Protein AF-A0A2N9HM19-F1 (afdb_monomer)

Secondary structure (DSSP, 8-state):
----HHHHHHHHHHH-TT-HHHHHHHHHHHHHHHHHHHH-GGGHHHHHHHTS-SEEEEEEEEEE-TTS-EEEEEEEEEEEE-SSSSEEEEEEE-TT--HHHHHHHHHHHHHHHHTSSS--EEEEEEES---TT--HHHHHHHHHHHHHHHGGG-BTTTEEEE-BTTB-HHHHHHHHHHHHHHH-S--TTS---SSSS---SSTTTHHHHHHHHHHHHHHHHTT--STT-EEEE---SHHHHHHHHHHHHTT-EE-EEEE-----BTTB----PPP-EEEE---TTHHHHHHHHHHHHHHHHHHHHTTPPP------------------S------------------SSTT---S----S--SSHHHHH-TT----TT--GGGS--SEEE--S-TT-B-HHHHHHHHHTT--EEE--SSS-B-HHHHHHHHHTT-EEE-HHHHTTHHHHHTT--

Mean predicted aligned error: 14.37 Å

Radius of gyration: 24.25 Å; Cα contacts (8 Å, |Δi|>4): 769; chains: 1; bounding box: 52×68×69 Å

Sequence (454 aa):
MSKTAGSIVEAALKRDPHEVEFIQSVQEVVHALERVIAKNSHYVNIMERLLEPERMIIFRVPWVDDRGETHVNRGFRVQFNQAVGPCRGGIRFHPLMNLSIAKFLGFEQTLKNALSPYKLGGAAGGSDFDPKGKSDNEIMRFCQSFMNEIYRYLGPDKDLPSEEMGVGTREMGYLFGQYRRLAGHFQGSFTGPRIFWSGSSLRTEATGYGLVFFAQLMLTDMNKDLKGLRCVISGSGKIAMHVLEKLIAYGALPITVSVRFSILVNGSPSGFFNSSRGLCQGNPLSPLLFVIVMEAVSRLMDRAIEGQNLVGFTWAMPQKVIELLACAGGGIIADIEIEIFGMLPLYACCGLFGENTIDGYLKEDYSKTYARSKYYDEAKPWNERCDVAFPCACQNEIDQADAINLVNSGCRVLIEGSNMPCTPEAVDVLRKANILIAPAMAAGAGGAFDDMEE

Nearest PDB structures (foldseek):
  5xvv-assembly1_C  TM=8.384E-01  e=6.158E-37  Aspergillus niger
  4bht-assembly1_D  TM=8.745E-01  e=6.776E-34  Escherichia coli
  6yeh-assembly1_A  TM=8.526E-01  e=4.042E-25  Arabidopsis thaliana
  8s3b-assembly1_D  TM=8.264E-01  e=2.553E-25  Arabidopsis thaliana
  8own-assembly1_A  TM=7.696E-01  e=1.708E-25  Arabidopsis thaliana

pLDDT: mean 70.99, std 26.2, range [20.52, 98.81]

InterPro domains:
  IPR006095 Glutamate/phenylalanine/leucine/valine/L-tryptophan dehydrogenase [PR00082] (110-124)
  IPR006095 Glutamate/phenylalanine/leucine/valine/L-tryptophan dehydrogenase [PR00082] (189-211)
  IPR006095 Glutamate/phenylalanine/leucine/valine/L-tryptophan dehydrogenase [PR00082] (231-251)
  IPR006096 Glutamate/phenylalanine/leucine/valine/L-tryptophan dehydrogenase, C-terminal [PF00208] (199-265)
  IPR006096 Glutamate/phenylalanine/leucine/valine/L-tryptophan dehydrogenase, C-terminal [PF00208] (367-447)
  IPR006096 Glutamate/phenylalanine/leucine/valine/L-tryptophan dehydrogenase, C-terminal [SM00839] (200-454)
  IPR006097 Glutamate/phenylalanine/leucine/valine/L-tryptophan dehydrogenase, dimerisation domain [PF02812] (53-180)
  IPR014362 Glutamate dehydrogenase [PIRSF000185] (21-447)
  IPR036291 NAD(P)-binding domain superfamily [SSF51735] (203-449)
  IPR046346 Aminoacid dehydrogenase-like, N-terminal domain superfamily [SSF53223] (8-192)
  IPR050724 Glutamate/Leucine/Phenylalanine/Valine dehydrogenases [PTHR43571] (1-266)

Solvent-accessible surface area (backbone atoms only — not comparable to full-atom values): 25554 Å² total; per-residue (Å²): 130,86,82,47,58,66,55,51,48,53,52,48,44,70,73,46,75,82,25,63,59,26,51,48,54,49,45,54,52,42,60,74,40,32,74,57,36,72,75,37,59,72,45,52,72,46,48,64,52,61,75,49,53,77,39,80,45,76,48,81,28,62,34,57,46,96,86,70,51,80,46,77,38,50,36,42,42,24,42,21,40,54,91,61,25,31,18,33,34,28,33,29,30,32,67,82,49,47,69,30,54,24,49,27,47,4,50,51,31,28,55,26,28,65,73,43,97,56,65,30,9,1,12,14,26,29,22,36,42,59,64,76,96,52,54,73,65,37,50,40,45,40,31,36,37,49,31,74,64,52,51,83,68,46,41,79,87,45,27,32,54,34,61,35,66,70,21,52,52,68,49,36,50,35,30,49,54,40,34,37,68,74,68,73,51,92,70,84,65,62,56,56,67,84,76,93,80,71,81,74,89,49,56,78,40,27,29,14,41,28,36,51,53,46,50,42,53,58,31,44,78,68,78,43,69,53,55,70,37,32,29,36,33,30,18,65,51,66,48,27,50,26,32,51,54,46,38,51,76,55,46,25,39,57,40,36,30,22,52,75,57,69,68,78,54,92,92,39,80,59,75,85,62,86,52,53,32,41,49,38,54,90,60,95,60,55,66,61,50,48,52,53,51,52,50,56,50,48,56,51,49,51,41,46,72,73,71,44,84,90,76,87,89,88,84,86,87,84,92,86,86,86,88,88,85,86,85,86,84,85,78,93,85,87,86,87,87,85,89,87,81,84,87,87,83,93,86,85,73,98,79,78,83,74,98,85,77,84,73,81,82,75,89,56,54,65,47,67,75,36,83,85,37,64,77,51,82,78,35,73,67,42,66,52,70,19,40,32,38,31,49,31,63,43,57,56,69,31,40,52,67,44,29,52,32,29,55,74,24,53,40,44,39,37,40,28,57,19,68,62,26,52,30,74,61,12,51,52,48,32,52,76,71,66,35,48,72,42,52,27,51,66,25,34,34,33,38,69,53,46,75,56,83,120

Foldseek 3Di:
DQQALVVLLVVLCVVCVPLVLLSQLSNVVSVVCRVVCVVPVVCSVVSNVLLAFPDKDKDKQWFAAPVRDIDIKIKIKTNRDAPQFAEEEAAAEALVDDPSVQSNQQSLQQLLVVPDPDRYGGMYMYINHDCPLGDLVRLLRRLLSNLVPCLVQDDDRYYEYDHDHPCALSSLVSNVVNSCVVVVDDDLRHFHDADPRDDLPCLLLQLLLLLVVVVQVVQVVVVHGQAAFEEEEEEDDSNRVSVLVNSVVSNHHYFKYYDFAAADDPSDGPDDDGGAWIWTDDDSCPVVVVVVVVVVVVVQVVCVVVVHDDDDDDDDDDDDDDDDDDDDDDDDDDDDDDDDDDDDDDDPPPRDDDPPDPHDDPDPVVCVVDVPIDIDPNDDRLQAQGQEYEYAHEAQQQELVSLVSNLVSNYAEYRYSYAHNHRPNSVVSCVVSNRHYHHCSNSSSRSVRSSPPD

Structure (mmCIF, N/CA/C/O backbone):
data_AF-A0A2N9HM19-F1
#
_entry.id   AF-A0A2N9HM19-F1
#
loop_
_atom_site.group_PDB
_atom_site.id
_atom_site.type_symbol
_atom_site.label_atom_id
_atom_site.label_alt_id
_atom_site.label_comp_id
_atom_site.label_asym_id
_atom_site.label_entity_id
_atom_site.label_seq_id
_atom_site.pdbx_PDB_ins_code
_atom_site.Cartn_x
_atom_site.Cartn_y
_atom_site.Cartn_z
_atom_site.occupancy
_atom_site.B_iso_or_equiv
_atom_site.auth_seq_id
_atom_site.auth_comp_id
_atom_site.auth_asym_id
_atom_site.auth_atom_id
_atom_site.pdbx_PDB_model_num
ATOM 1 N N . MET A 1 1 ? 7.301 -19.352 30.984 1.00 43.94 1 MET A N 1
ATOM 2 C CA . MET A 1 1 ? 6.861 -17.957 31.213 1.00 43.94 1 MET A CA 1
ATOM 3 C C . MET A 1 1 ? 5.387 -17.869 30.854 1.00 43.94 1 MET A C 1
ATOM 5 O O . MET A 1 1 ? 4.961 -18.656 30.014 1.00 43.94 1 MET A O 1
ATOM 9 N N . SER A 1 2 ? 4.614 -16.981 31.485 1.00 50.91 2 SER A N 1
ATOM 10 C CA . SER A 1 2 ? 3.241 -16.719 31.032 1.00 50.91 2 SER A CA 1
ATOM 11 C C . SER A 1 2 ? 3.302 -16.083 29.645 1.00 50.91 2 SER A C 1
ATOM 13 O O . SER A 1 2 ? 4.027 -15.107 29.464 1.00 50.91 2 SER A O 1
ATOM 15 N N . LYS A 1 3 ? 2.593 -16.655 28.672 1.00 63.66 3 LYS A N 1
ATOM 16 C CA . LYS A 1 3 ? 2.520 -16.120 27.313 1.00 63.66 3 LYS A CA 1
ATOM 17 C C . LYS A 1 3 ? 1.523 -14.960 27.293 1.00 63.66 3 LYS A C 1
ATOM 19 O O . LYS A 1 3 ? 0.324 -15.173 27.446 1.00 63.66 3 LYS A O 1
ATOM 24 N N . THR A 1 4 ? 2.035 -13.743 27.155 1.00 77.62 4 THR A N 1
ATOM 25 C CA . THR A 1 4 ? 1.281 -12.478 27.145 1.00 77.62 4 THR A CA 1
ATOM 26 C C . THR A 1 4 ? 1.395 -11.790 25.785 1.00 77.62 4 THR A C 1
ATOM 28 O O . THR A 1 4 ? 2.237 -12.166 24.968 1.00 77.62 4 THR A O 1
ATOM 31 N N . ALA A 1 5 ? 0.595 -10.746 25.548 1.00 76.62 5 ALA A N 1
ATOM 32 C CA . ALA A 1 5 ? 0.727 -9.909 24.353 1.00 76.62 5 ALA A CA 1
ATOM 33 C C . ALA A 1 5 ? 2.162 -9.356 24.202 1.00 76.62 5 ALA A C 1
ATOM 35 O O . ALA A 1 5 ? 2.779 -9.531 23.156 1.00 76.62 5 ALA A O 1
ATOM 36 N N . GLY A 1 6 ? 2.751 -8.822 25.281 1.00 82.56 6 GLY A N 1
ATOM 37 C CA . GLY A 1 6 ? 4.144 -8.349 25.286 1.00 82.56 6 GLY A CA 1
ATOM 38 C C . GLY A 1 6 ? 5.167 -9.412 24.859 1.00 82.56 6 GLY A C 1
ATOM 39 O O . GLY A 1 6 ? 6.059 -9.116 24.070 1.00 82.56 6 GLY A O 1
ATOM 40 N N . SER A 1 7 ? 4.985 -10.677 25.268 1.00 86.81 7 SER A N 1
ATOM 41 C CA . SER A 1 7 ? 5.902 -11.763 24.879 1.00 86.81 7 SER A CA 1
ATOM 42 C C . SER A 1 7 ? 5.913 -12.070 23.372 1.00 86.81 7 SER A C 1
ATOM 44 O O . SER A 1 7 ? 6.903 -12.599 22.872 1.00 86.81 7 SER A O 1
ATOM 46 N N . ILE A 1 8 ? 4.857 -11.700 22.632 1.00 88.19 8 ILE A N 1
ATOM 47 C CA . ILE A 1 8 ? 4.807 -11.815 21.163 1.00 88.19 8 ILE A CA 1
ATOM 48 C C . ILE A 1 8 ? 5.750 -10.787 20.528 1.00 88.19 8 ILE A C 1
ATOM 50 O O . ILE A 1 8 ? 6.563 -11.134 19.673 1.00 88.19 8 ILE A O 1
ATOM 54 N N . VAL A 1 9 ? 5.670 -9.532 20.981 1.00 90.06 9 VAL A N 1
ATOM 55 C CA . VAL A 1 9 ? 6.529 -8.435 20.510 1.00 90.06 9 VAL A CA 1
ATOM 56 C C . VAL A 1 9 ? 7.991 -8.712 20.853 1.00 90.06 9 VAL A C 1
ATOM 58 O O . VAL A 1 9 ? 8.855 -8.566 19.994 1.00 90.06 9 VAL A O 1
ATOM 61 N N . GLU A 1 10 ? 8.277 -9.162 22.078 1.00 90.38 10 GLU A N 1
ATOM 62 C CA . GLU A 1 10 ? 9.632 -9.551 22.491 1.00 90.38 10 GLU A CA 1
ATOM 63 C C . GLU A 1 10 ? 10.195 -10.691 21.631 1.00 90.38 10 GLU A C 1
ATOM 65 O O . GLU A 1 10 ? 11.372 -10.666 21.271 1.00 90.38 10 GLU A O 1
ATOM 70 N N . ALA A 1 11 ? 9.371 -11.684 21.273 1.00 89.50 11 ALA A N 1
ATOM 71 C CA . ALA A 1 11 ? 9.787 -12.786 20.410 1.00 89.50 11 ALA A CA 1
ATOM 72 C C . ALA A 1 11 ? 10.104 -12.317 18.980 1.00 89.50 11 ALA A C 1
ATOM 74 O O . ALA A 1 11 ? 11.133 -12.721 18.435 1.00 89.50 11 ALA A O 1
ATOM 75 N N . ALA A 1 12 ? 9.270 -11.441 18.408 1.00 91.62 12 ALA A N 1
ATOM 76 C CA . ALA A 1 12 ? 9.502 -10.843 17.095 1.00 91.62 12 ALA A CA 1
ATOM 77 C C . ALA A 1 12 ? 10.776 -9.978 17.094 1.00 91.62 12 ALA A C 1
ATOM 79 O O . ALA A 1 12 ? 11.689 -10.231 16.313 1.00 91.62 12 ALA A O 1
ATOM 80 N N . LEU A 1 13 ? 10.904 -9.040 18.041 1.00 93.19 13 LEU A N 1
ATOM 81 C CA . LEU A 1 13 ? 12.070 -8.157 18.169 1.00 93.19 13 LEU A CA 1
ATOM 82 C C . LEU A 1 13 ? 13.373 -8.939 18.406 1.00 93.19 13 LEU A C 1
ATOM 84 O O . LEU A 1 13 ? 14.430 -8.550 17.921 1.00 93.19 13 LEU A O 1
ATOM 88 N N . LYS A 1 14 ? 13.318 -10.059 19.136 1.00 93.62 14 LYS A N 1
ATOM 89 C CA . LYS A 1 14 ? 14.482 -10.929 19.352 1.00 93.62 14 LYS A CA 1
ATOM 90 C C . LYS A 1 14 ? 14.910 -11.681 18.085 1.00 93.62 14 LYS A C 1
ATOM 92 O O . LYS A 1 14 ? 16.090 -12.015 17.970 1.00 93.62 14 LYS A O 1
ATOM 97 N N . ARG A 1 15 ? 13.976 -12.001 17.183 1.00 93.38 15 ARG A N 1
ATOM 98 C CA . ARG A 1 15 ? 14.265 -12.676 15.908 1.00 93.38 15 ARG A CA 1
ATOM 99 C C . ARG A 1 15 ? 14.756 -11.684 14.854 1.00 93.38 15 ARG A C 1
ATOM 101 O O . ARG A 1 15 ? 15.799 -11.929 14.258 1.00 93.38 15 ARG A O 1
ATOM 108 N N . ASP A 1 16 ? 14.053 -10.564 14.708 1.00 94.00 16 ASP A N 1
ATOM 109 C CA . ASP A 1 16 ? 14.247 -9.576 13.645 1.00 94.00 16 ASP A CA 1
ATOM 110 C C . ASP A 1 16 ? 14.573 -8.166 14.206 1.00 94.00 16 ASP A C 1
ATOM 112 O O . ASP A 1 16 ? 13.853 -7.200 13.943 1.00 94.00 16 ASP A O 1
ATOM 116 N N . PRO A 1 17 ? 15.664 -7.989 14.982 1.00 94.00 17 PRO A N 1
ATOM 117 C CA . PRO A 1 17 ? 15.938 -6.759 15.747 1.00 94.00 17 PRO A CA 1
ATOM 118 C C . PRO A 1 17 ? 16.222 -5.506 14.903 1.00 94.00 17 PRO A C 1
ATOM 120 O O . PRO A 1 17 ? 16.364 -4.414 15.452 1.00 94.00 17 PRO A O 1
ATOM 123 N N . HIS A 1 18 ? 16.360 -5.654 13.586 1.00 94.06 18 HIS A N 1
ATOM 124 C CA . HIS A 1 18 ? 16.679 -4.572 12.652 1.00 94.06 18 HIS A CA 1
ATOM 125 C C . HIS A 1 18 ? 15.514 -4.218 11.718 1.00 94.06 18 HIS A C 1
ATOM 127 O O . HIS A 1 18 ? 15.646 -3.305 10.906 1.00 94.06 18 HIS A O 1
ATOM 133 N N . GLU A 1 19 ? 14.382 -4.916 11.821 1.00 95.38 19 GLU A N 1
ATOM 134 C CA . GLU A 1 19 ? 13.233 -4.728 10.935 1.00 95.38 19 GLU A CA 1
ATOM 135 C C . GLU A 1 19 ? 12.207 -3.775 11.552 1.00 95.38 19 GLU A C 1
ATOM 137 O O . GLU A 1 19 ? 11.121 -4.168 11.975 1.00 95.38 19 GLU A O 1
ATOM 142 N N . VAL A 1 20 ? 12.590 -2.501 11.657 1.00 93.06 20 VAL A N 1
ATOM 143 C CA . VAL A 1 20 ? 11.858 -1.497 12.444 1.00 93.06 20 VAL A CA 1
ATOM 144 C C . VAL A 1 20 ? 10.410 -1.300 11.985 1.00 93.06 20 VAL A C 1
ATOM 146 O O . VAL A 1 20 ? 9.518 -1.252 12.827 1.00 93.06 20 VAL A O 1
ATOM 149 N N . GLU A 1 21 ? 10.152 -1.258 10.676 1.00 90.19 21 GLU A N 1
ATOM 150 C CA . GLU A 1 21 ? 8.806 -1.107 10.108 1.00 90.19 21 GLU A CA 1
ATOM 151 C C . GLU A 1 21 ? 7.934 -2.346 10.366 1.00 90.19 21 GLU A C 1
ATOM 153 O O . GLU A 1 21 ? 6.760 -2.222 10.717 1.00 90.19 21 GLU A O 1
ATOM 158 N N . PHE A 1 22 ? 8.507 -3.549 10.244 1.00 95.12 22 PHE A N 1
ATOM 159 C CA . PHE A 1 22 ? 7.791 -4.786 10.556 1.00 95.12 22 PHE A CA 1
ATOM 160 C C . PHE A 1 22 ? 7.457 -4.870 12.051 1.00 95.12 22 PHE A C 1
ATOM 162 O O . PHE A 1 22 ? 6.303 -5.101 12.409 1.00 95.12 22 PHE A O 1
ATOM 169 N N . ILE A 1 23 ? 8.431 -4.615 12.930 1.00 94.38 23 ILE A N 1
ATOM 170 C CA . ILE A 1 23 ? 8.223 -4.648 14.382 1.00 94.38 23 ILE A CA 1
ATOM 171 C C . ILE A 1 23 ? 7.218 -3.578 14.841 1.00 94.38 23 ILE A C 1
ATOM 173 O O . ILE A 1 23 ? 6.413 -3.879 15.725 1.00 94.38 23 ILE A O 1
ATOM 177 N N . GLN A 1 24 ? 7.196 -2.383 14.233 1.00 89.94 24 GLN A N 1
ATOM 178 C CA . GLN A 1 24 ? 6.173 -1.362 14.504 1.00 89.94 24 GLN A CA 1
ATOM 179 C C . GLN A 1 24 ? 4.762 -1.909 14.222 1.00 89.94 24 GLN A C 1
ATOM 181 O O . GLN A 1 24 ? 3.919 -1.933 15.119 1.00 89.94 24 GLN A O 1
ATOM 186 N N . SER A 1 25 ? 4.515 -2.433 13.018 1.00 90.81 25 SER A N 1
ATOM 187 C CA . SER A 1 25 ? 3.197 -2.974 12.648 1.00 90.81 25 SER A CA 1
ATOM 188 C C . SER A 1 25 ? 2.790 -4.172 13.529 1.00 90.81 25 SER A C 1
ATOM 190 O O . SER A 1 25 ? 1.641 -4.281 13.965 1.00 90.81 25 SER A O 1
ATOM 192 N N . VAL A 1 26 ? 3.746 -5.029 13.916 1.00 92.81 26 VAL A N 1
ATOM 193 C CA . VAL A 1 26 ? 3.514 -6.097 14.906 1.00 92.81 26 VAL A CA 1
ATOM 194 C C . VAL A 1 26 ? 3.091 -5.539 16.267 1.00 92.81 26 VAL A C 1
ATOM 196 O O . VAL A 1 26 ? 2.150 -6.063 16.866 1.00 92.81 26 VAL A O 1
ATOM 199 N N . GLN A 1 27 ? 3.747 -4.489 16.767 1.00 90.31 27 GLN A N 1
ATOM 200 C CA . GLN A 1 27 ? 3.388 -3.844 18.034 1.00 90.31 27 GLN A CA 1
ATOM 201 C C . GLN A 1 27 ? 1.971 -3.268 17.994 1.00 90.31 27 GLN A C 1
ATOM 203 O O . GLN A 1 27 ? 1.186 -3.517 18.912 1.00 90.31 27 GLN A O 1
ATOM 208 N N . GLU A 1 28 ? 1.622 -2.557 16.922 1.00 86.62 28 GLU A N 1
ATOM 209 C CA . GLU A 1 28 ? 0.304 -1.944 16.742 1.00 86.62 28 GLU A CA 1
ATOM 210 C C . GLU A 1 28 ? -0.816 -2.996 16.715 1.00 86.62 28 GLU A C 1
ATOM 212 O O . GLU A 1 28 ? -1.798 -2.878 17.458 1.00 86.62 28 GLU A O 1
ATOM 217 N N . VAL A 1 29 ? -0.643 -4.076 15.944 1.00 89.25 29 VAL A N 1
ATOM 218 C CA . VAL A 1 29 ? -1.618 -5.176 15.860 1.00 89.25 29 VAL A CA 1
ATOM 219 C C . VAL A 1 29 ? -1.722 -5.947 17.178 1.00 89.25 29 VAL A C 1
ATOM 221 O O . VAL A 1 29 ? -2.829 -6.235 17.640 1.00 89.25 29 VAL A O 1
ATOM 224 N N . VAL A 1 30 ? -0.599 -6.273 17.826 1.00 89.12 30 VAL A N 1
ATOM 225 C CA . VAL A 1 30 ? -0.609 -7.007 19.103 1.00 89.12 30 VAL A CA 1
ATOM 226 C C . VAL A 1 30 ? -1.249 -6.178 20.218 1.00 89.12 30 VAL A C 1
ATOM 228 O O . VAL A 1 30 ? -2.006 -6.732 21.017 1.00 89.12 30 VAL A O 1
ATOM 231 N N . HIS A 1 31 ? -1.019 -4.863 20.252 1.00 86.31 31 HIS A N 1
ATOM 232 C CA . HIS A 1 31 ? -1.677 -3.968 21.203 1.00 86.31 31 HIS A CA 1
ATOM 233 C C . HIS A 1 31 ? -3.185 -3.843 20.925 1.00 86.31 31 HIS A C 1
ATOM 235 O O . HIS A 1 31 ? -3.993 -3.959 21.848 1.00 86.31 31 HIS A O 1
ATOM 241 N N . ALA A 1 32 ? -3.599 -3.713 19.658 1.00 85.06 32 ALA A N 1
ATOM 242 C CA . ALA A 1 32 ? -5.018 -3.706 19.288 1.00 85.06 32 ALA A CA 1
ATOM 243 C C . ALA A 1 32 ? -5.741 -5.012 19.684 1.00 85.06 32 ALA A C 1
ATOM 245 O O . ALA A 1 32 ? -6.886 -4.985 20.145 1.00 85.06 32 ALA A O 1
ATOM 246 N N . LEU A 1 33 ? -5.062 -6.158 19.560 1.00 86.75 33 LEU A N 1
ATOM 247 C CA . LEU A 1 33 ? -5.592 -7.480 19.905 1.00 86.75 33 LEU A CA 1
ATOM 248 C C . LEU A 1 33 ? -5.392 -7.879 21.378 1.00 86.75 33 LEU A C 1
ATOM 250 O O . LEU A 1 33 ? -5.893 -8.929 21.789 1.00 86.75 33 LEU A O 1
ATOM 254 N N . GLU A 1 34 ? -4.729 -7.061 22.201 1.00 87.50 34 GLU A N 1
ATOM 255 C CA . GLU A 1 34 ? -4.329 -7.404 23.574 1.00 87.50 34 GLU A CA 1
ATOM 256 C C . GLU A 1 34 ? -5.502 -7.924 24.421 1.00 87.50 34 GLU A C 1
ATOM 258 O O . GLU A 1 34 ? -5.402 -8.972 25.061 1.00 87.50 34 GLU A O 1
ATOM 263 N N . ARG A 1 35 ? -6.663 -7.255 24.361 1.00 87.12 35 ARG A N 1
ATOM 264 C CA . ARG A 1 35 ? -7.879 -7.664 25.094 1.00 87.12 35 ARG A CA 1
ATOM 265 C C . ARG A 1 35 ? -8.447 -9.010 24.631 1.00 87.12 35 ARG A C 1
ATOM 267 O O . ARG A 1 35 ? -9.081 -9.706 25.425 1.00 87.12 35 ARG A O 1
ATOM 274 N N . VAL A 1 36 ? -8.261 -9.367 23.359 1.00 88.50 36 VAL A N 1
ATOM 275 C CA . VAL A 1 36 ? -8.724 -10.638 22.777 1.00 88.50 36 VAL A CA 1
ATOM 276 C C . VAL A 1 36 ? -7.769 -11.763 23.169 1.00 88.50 36 VAL A C 1
ATOM 278 O O . VAL A 1 36 ? -8.222 -12.813 23.627 1.00 88.50 36 VAL A O 1
ATOM 281 N N . ILE A 1 37 ? -6.461 -11.506 23.069 1.00 87.69 37 ILE A N 1
ATOM 282 C CA . ILE A 1 37 ? -5.376 -12.416 23.457 1.00 87.69 37 ILE A CA 1
ATOM 283 C C . ILE A 1 37 ? -5.435 -12.718 24.963 1.00 87.69 37 ILE A C 1
ATOM 285 O O . ILE A 1 37 ? -5.371 -13.880 25.357 1.00 87.69 37 ILE A O 1
ATOM 289 N N . ALA A 1 38 ? -5.646 -11.705 25.808 1.00 87.00 38 ALA A N 1
ATOM 290 C CA . ALA A 1 38 ? -5.766 -11.867 27.259 1.00 87.00 38 ALA A CA 1
ATOM 291 C C . ALA A 1 38 ? -6.959 -12.750 27.674 1.00 87.00 38 ALA A C 1
ATOM 293 O O . ALA A 1 38 ? -6.866 -13.492 28.649 1.00 87.00 38 ALA A O 1
ATOM 294 N N . LYS A 1 39 ? -8.069 -12.709 26.922 1.00 89.06 39 LYS A N 1
ATOM 295 C CA . LYS A 1 39 ? -9.225 -13.602 27.128 1.00 89.06 39 LYS A CA 1
ATOM 296 C C . LYS A 1 39 ? -9.017 -15.008 26.555 1.00 89.06 39 LYS A C 1
ATOM 298 O O . LYS A 1 39 ? -9.666 -15.943 27.010 1.00 89.06 39 LYS A O 1
ATOM 303 N N . ASN A 1 40 ? -8.142 -15.162 25.562 1.00 87.81 40 ASN A N 1
ATOM 304 C CA . ASN A 1 40 ? -7.972 -16.382 24.774 1.00 87.81 40 ASN A CA 1
ATOM 305 C C . ASN A 1 40 ? -6.480 -16.683 24.570 1.00 87.81 40 ASN A C 1
ATOM 307 O O . ASN A 1 40 ? -5.928 -16.495 23.485 1.00 87.81 40 ASN A O 1
ATOM 311 N N . SER A 1 41 ? -5.823 -17.190 25.614 1.00 84.12 41 SER A N 1
ATOM 312 C CA . SER A 1 41 ? -4.367 -17.415 25.642 1.00 84.12 41 SER A CA 1
ATOM 313 C C . SER A 1 41 ? -3.830 -18.319 24.520 1.00 84.12 41 SER A C 1
ATOM 315 O O . SER A 1 41 ? -2.662 -18.210 24.145 1.00 84.12 41 SER A O 1
ATOM 317 N N . HIS A 1 42 ? -4.671 -19.174 23.929 1.00 86.50 42 HIS A N 1
ATOM 318 C CA . HIS A 1 42 ? -4.299 -20.004 22.781 1.00 86.50 42 HIS A CA 1
ATOM 319 C C . HIS A 1 42 ? -3.945 -19.182 21.525 1.00 86.50 42 HIS A C 1
ATOM 321 O O . HIS A 1 42 ? -3.143 -19.652 20.714 1.00 86.50 42 HIS A O 1
ATOM 327 N N . TYR A 1 43 ? -4.459 -17.949 21.385 1.00 88.62 43 TYR A N 1
ATOM 328 C CA . TYR A 1 43 ? -4.091 -17.064 20.276 1.00 88.62 43 TYR A CA 1
ATOM 329 C C . TYR A 1 43 ? -2.628 -16.626 20.317 1.00 88.62 43 TYR A C 1
ATOM 331 O O . TYR A 1 43 ? -2.090 -16.333 19.256 1.00 88.62 43 TYR A O 1
ATOM 339 N N . VAL A 1 44 ? -1.936 -16.654 21.466 1.00 86.75 44 VAL A N 1
ATOM 340 C CA . VAL A 1 44 ? -0.499 -16.317 21.495 1.00 86.75 44 VAL A CA 1
ATOM 341 C C . VAL A 1 44 ? 0.301 -17.277 20.608 1.00 86.75 44 VAL A C 1
ATOM 343 O O . VAL A 1 44 ? 1.072 -16.844 19.759 1.00 86.75 44 VAL A O 1
ATOM 346 N N . ASN A 1 45 ? 0.023 -18.581 20.704 1.00 86.81 45 ASN A N 1
ATOM 347 C CA . ASN A 1 45 ? 0.646 -19.608 19.860 1.00 86.81 45 ASN A CA 1
ATOM 348 C C . ASN A 1 45 ? 0.201 -19.538 18.385 1.00 86.81 45 ASN A C 1
ATOM 350 O O . ASN A 1 45 ? 0.757 -20.243 17.543 1.00 86.81 45 ASN A O 1
ATOM 354 N N . ILE A 1 46 ? -0.863 -18.797 18.063 1.00 90.50 46 ILE A N 1
ATOM 355 C CA . ILE A 1 46 ? -1.313 -18.564 16.683 1.00 90.50 46 ILE A CA 1
ATOM 356 C C . ILE A 1 46 ? -0.601 -17.328 16.131 1.00 90.50 46 ILE A C 1
ATOM 358 O O . ILE A 1 46 ? -0.007 -17.427 15.065 1.00 90.50 46 ILE A O 1
ATOM 362 N N . MET A 1 47 ? -0.552 -16.229 16.888 1.00 89.19 47 MET A N 1
ATOM 363 C CA . MET A 1 47 ? 0.198 -15.021 16.532 1.00 89.19 47 MET A CA 1
ATOM 364 C C . MET A 1 47 ? 1.689 -15.314 16.331 1.00 89.19 47 MET A C 1
ATOM 366 O O . MET A 1 47 ? 2.230 -14.951 15.298 1.00 89.19 47 MET A O 1
ATOM 370 N N . GLU A 1 48 ? 2.340 -16.058 17.232 1.00 86.94 48 GLU A N 1
ATOM 371 C CA . GLU A 1 48 ? 3.747 -16.475 17.068 1.00 86.94 48 GLU A CA 1
ATOM 372 C C . GLU A 1 48 ? 4.029 -17.234 15.757 1.00 86.94 48 GLU A C 1
ATOM 374 O O . GLU A 1 48 ? 5.156 -17.206 15.271 1.00 86.94 48 GLU A O 1
ATOM 379 N N . ARG A 1 49 ? 3.029 -17.932 15.197 1.00 90.81 49 ARG A N 1
ATOM 380 C CA . ARG A 1 49 ? 3.137 -18.611 13.895 1.00 90.81 49 ARG A CA 1
ATOM 381 C C . ARG A 1 49 ? 2.760 -17.700 12.734 1.00 90.81 49 ARG A C 1
ATOM 383 O O . ARG A 1 49 ? 3.381 -17.802 11.691 1.00 90.81 49 ARG A O 1
ATOM 390 N N . LEU A 1 50 ? 1.764 -16.834 12.916 1.00 93.25 50 LEU A N 1
ATOM 391 C CA . LEU A 1 50 ? 1.341 -15.859 11.913 1.00 93.25 50 LEU A CA 1
ATOM 392 C C . LEU A 1 50 ? 2.451 -14.848 11.613 1.00 93.25 50 LEU A C 1
ATOM 394 O O . LEU A 1 50 ? 2.609 -14.466 10.467 1.00 93.25 50 LEU A O 1
ATOM 398 N N . LEU A 1 51 ? 3.217 -14.426 12.622 1.00 94.81 51 LEU A N 1
ATOM 399 C CA . LEU A 1 51 ? 4.291 -13.441 12.468 1.00 94.81 51 LEU A CA 1
ATOM 400 C C . LEU A 1 51 ? 5.531 -13.959 11.723 1.00 94.81 51 LEU A C 1
ATOM 402 O O . LEU A 1 51 ? 6.383 -13.155 11.356 1.00 94.81 51 LEU A O 1
ATOM 406 N N . GLU A 1 52 ? 5.649 -15.266 11.494 1.00 96.00 52 GLU A N 1
ATOM 407 C CA . GLU A 1 52 ? 6.692 -15.829 10.639 1.00 96.00 52 GLU A CA 1
ATOM 408 C C . GLU A 1 52 ? 6.119 -16.014 9.222 1.00 96.00 52 GLU A C 1
ATOM 410 O O . GLU A 1 52 ? 5.212 -16.834 9.054 1.00 96.00 52 GLU A O 1
ATOM 415 N N . PRO A 1 53 ? 6.614 -15.294 8.196 1.00 97.19 53 PRO A N 1
ATOM 416 C CA . PRO A 1 53 ? 6.108 -15.448 6.837 1.00 97.19 53 PRO A CA 1
ATOM 417 C C . PRO A 1 53 ? 6.294 -16.881 6.324 1.00 97.19 53 PRO A C 1
ATOM 419 O O . PRO A 1 53 ? 7.388 -17.437 6.424 1.00 97.19 53 PRO A O 1
ATOM 422 N N . GLU A 1 54 ? 5.269 -17.455 5.690 1.00 97.19 54 GLU A N 1
ATOM 423 C CA . GLU A 1 54 ? 5.341 -18.816 5.129 1.00 97.19 54 GLU A CA 1
ATOM 424 C C . GLU A 1 54 ? 6.488 -18.992 4.119 1.00 97.19 54 GLU A C 1
ATOM 426 O O . GLU A 1 54 ? 7.083 -20.072 4.026 1.00 97.19 54 GLU A O 1
ATOM 431 N N . ARG A 1 55 ? 6.823 -17.938 3.360 1.00 96.50 55 ARG A N 1
ATOM 432 C CA . ARG A 1 55 ? 8.014 -17.906 2.501 1.00 96.50 55 ARG A CA 1
ATOM 433 C C . ARG A 1 55 ? 8.525 -16.485 2.267 1.00 96.50 55 ARG A C 1
ATOM 435 O O . ARG A 1 55 ? 7.780 -15.593 1.872 1.00 96.50 55 ARG A O 1
ATOM 442 N N . MET A 1 56 ? 9.838 -16.308 2.392 1.00 97.31 56 MET A N 1
ATOM 443 C CA . MET A 1 56 ? 10.555 -15.091 1.997 1.00 97.31 56 MET A CA 1
ATOM 444 C C . MET A 1 56 ? 11.521 -15.412 0.857 1.00 97.31 56 MET A C 1
ATOM 446 O O . MET A 1 56 ? 12.320 -16.342 0.958 1.00 97.31 56 MET A O 1
ATOM 450 N N . ILE A 1 57 ? 11.444 -14.649 -0.231 1.00 98.00 57 ILE A N 1
ATOM 451 C CA . ILE A 1 57 ? 12.269 -14.818 -1.429 1.00 98.00 57 ILE A CA 1
ATOM 452 C C . ILE A 1 57 ? 13.036 -13.516 -1.645 1.00 98.00 57 ILE A C 1
ATOM 454 O O . ILE A 1 57 ? 12.432 -12.458 -1.827 1.00 98.00 57 ILE A O 1
ATOM 458 N N . ILE A 1 58 ? 14.365 -13.599 -1.626 1.00 98.50 58 ILE A N 1
ATOM 459 C CA . ILE A 1 58 ? 15.276 -12.476 -1.866 1.00 98.50 58 ILE A CA 1
ATOM 460 C C . ILE A 1 58 ? 16.193 -12.878 -3.014 1.00 98.50 58 ILE A C 1
ATOM 462 O O . ILE A 1 58 ? 16.827 -13.931 -2.961 1.00 98.50 58 ILE A O 1
ATOM 466 N N . PHE A 1 59 ? 16.254 -12.058 -4.057 1.00 98.56 59 PHE A N 1
ATOM 467 C CA . PHE A 1 59 ? 16.937 -12.409 -5.299 1.00 98.56 59 PHE A CA 1
ATOM 468 C C . PHE A 1 59 ? 17.634 -11.204 -5.931 1.00 98.56 59 PHE A C 1
ATOM 470 O O . PHE A 1 59 ? 17.400 -10.049 -5.573 1.00 98.56 59 PHE A O 1
ATOM 477 N N . ARG A 1 60 ? 18.544 -11.486 -6.864 1.00 98.56 60 ARG A N 1
ATOM 478 C CA . ARG A 1 60 ? 19.308 -10.478 -7.603 1.00 98.56 60 ARG A CA 1
ATOM 479 C C . ARG A 1 60 ? 18.616 -10.174 -8.927 1.00 98.56 60 ARG A C 1
ATOM 481 O O . ARG A 1 60 ? 18.296 -11.104 -9.659 1.00 98.56 60 ARG A O 1
ATOM 488 N N . VAL A 1 61 ? 18.488 -8.894 -9.260 1.00 98.75 61 VAL A N 1
ATOM 489 C CA . VAL A 1 61 ? 17.864 -8.406 -10.495 1.00 98.75 61 VAL A CA 1
ATOM 490 C C . VAL A 1 61 ? 18.915 -7.659 -11.326 1.00 98.75 61 VAL A C 1
ATOM 492 O O . VAL A 1 61 ? 19.127 -6.465 -11.111 1.00 98.75 61 VAL A O 1
ATOM 495 N N . PRO A 1 62 ? 19.651 -8.354 -12.216 1.00 98.56 62 PRO A N 1
ATOM 496 C CA . PRO A 1 62 ? 20.610 -7.724 -13.116 1.00 98.56 62 PRO A CA 1
ATOM 497 C C . PRO A 1 62 ? 19.898 -7.159 -14.351 1.00 98.56 62 PRO A C 1
ATOM 499 O O . PRO A 1 62 ? 19.101 -7.855 -14.978 1.00 98.56 62 PRO A O 1
ATOM 502 N N . TRP A 1 63 ? 20.190 -5.925 -14.739 1.00 98.50 63 TRP A N 1
ATOM 503 C CA . TRP A 1 63 ? 19.611 -5.296 -15.931 1.00 98.50 63 TRP A CA 1
ATOM 504 C C . TRP A 1 63 ? 20.634 -4.378 -16.609 1.00 98.50 63 TRP A C 1
ATOM 506 O O . TRP A 1 63 ? 21.726 -4.170 -16.085 1.00 98.50 63 TRP A O 1
ATOM 516 N N . VAL A 1 64 ? 20.314 -3.891 -17.808 1.00 98.38 64 VAL A N 1
ATOM 517 C CA . VAL A 1 64 ? 21.212 -3.057 -18.620 1.00 98.38 64 VAL A CA 1
ATOM 518 C C . VAL A 1 64 ? 20.490 -1.769 -18.996 1.00 98.38 64 VAL A C 1
ATOM 520 O O . VAL A 1 64 ? 19.365 -1.841 -19.501 1.00 98.38 64 VAL A O 1
ATOM 523 N N . ASP A 1 65 ? 21.123 -0.624 -18.749 1.00 97.88 65 ASP A N 1
ATOM 524 C CA . ASP A 1 65 ? 20.573 0.708 -19.038 1.00 97.88 65 ASP A CA 1
ATOM 525 C C . ASP A 1 65 ? 20.666 1.082 -20.529 1.00 97.88 65 ASP A C 1
ATOM 527 O O . ASP A 1 65 ? 21.185 0.320 -21.352 1.00 97.88 65 ASP A O 1
ATOM 531 N N . ASP A 1 66 ? 20.136 2.239 -20.926 1.00 96.94 66 ASP A N 1
ATOM 532 C CA . ASP A 1 66 ? 20.188 2.684 -22.328 1.00 96.94 66 ASP A CA 1
ATOM 533 C C . ASP A 1 66 ? 21.595 3.076 -22.818 1.00 96.94 66 ASP A C 1
ATOM 535 O O . ASP A 1 66 ? 21.803 3.242 -24.021 1.00 96.94 66 ASP A O 1
ATOM 539 N N . ARG A 1 67 ? 22.588 3.147 -21.923 1.00 97.00 67 ARG A N 1
ATOM 540 C CA . ARG A 1 67 ? 24.010 3.355 -22.250 1.00 97.00 67 ARG A CA 1
ATOM 541 C C . ARG A 1 67 ? 24.779 2.038 -22.400 1.00 97.00 67 ARG A C 1
ATOM 543 O O . ARG A 1 67 ? 25.933 2.055 -22.824 1.00 97.00 67 ARG A O 1
ATOM 550 N N . GLY A 1 68 ? 24.153 0.904 -22.081 1.00 96.81 68 GLY A N 1
ATOM 551 C CA . GLY A 1 68 ? 24.784 -0.414 -22.073 1.00 96.81 68 GLY A CA 1
ATOM 552 C C . GLY A 1 68 ? 25.493 -0.762 -20.759 1.00 96.81 68 GLY A C 1
ATOM 553 O O . GLY A 1 68 ? 26.164 -1.793 -20.689 1.00 96.81 68 GLY A O 1
ATOM 554 N N . GLU A 1 69 ? 25.355 0.054 -19.711 1.00 97.69 69 GLU A N 1
ATOM 555 C CA . GLU A 1 69 ? 25.928 -0.231 -18.395 1.00 97.69 69 GLU A CA 1
ATOM 556 C C . GLU A 1 69 ? 25.085 -1.282 -17.664 1.00 97.69 69 GLU A C 1
ATOM 558 O O . GLU A 1 69 ? 23.855 -1.283 -17.725 1.00 97.69 69 GLU A O 1
ATOM 563 N N . THR A 1 70 ? 25.750 -2.210 -16.969 1.00 97.81 70 THR A N 1
ATOM 564 C CA . THR A 1 70 ? 25.071 -3.265 -16.204 1.00 97.81 70 THR A CA 1
ATOM 565 C C . THR A 1 70 ? 24.817 -2.812 -14.773 1.00 97.81 70 THR A C 1
ATOM 567 O O . THR A 1 70 ? 25.754 -2.521 -14.031 1.00 97.81 70 THR A O 1
ATOM 570 N N . HIS A 1 71 ? 23.553 -2.851 -14.369 1.00 98.31 71 HIS A N 1
ATOM 571 C CA . HIS A 1 71 ? 23.073 -2.491 -13.039 1.00 98.31 71 HIS A CA 1
ATOM 572 C C . HIS A 1 71 ? 22.571 -3.727 -12.291 1.00 98.31 71 HIS A C 1
ATOM 574 O O . HIS A 1 71 ? 22.197 -4.739 -12.891 1.00 98.31 71 HIS A O 1
ATOM 580 N N . VAL A 1 72 ? 22.570 -3.659 -10.959 1.00 98.56 72 VAL A N 1
ATOM 581 C CA . VAL A 1 72 ? 22.109 -4.748 -10.092 1.00 98.56 72 VAL A CA 1
ATOM 582 C C . VAL A 1 72 ? 21.272 -4.188 -8.953 1.00 98.56 72 VAL A C 1
ATOM 584 O O . VAL A 1 72 ? 21.765 -3.416 -8.138 1.00 98.56 72 VAL A O 1
ATOM 587 N N . ASN A 1 73 ? 20.036 -4.666 -8.862 1.00 98.81 73 ASN A N 1
ATOM 588 C CA . ASN A 1 73 ? 19.099 -4.369 -7.784 1.00 98.81 73 ASN A CA 1
ATOM 589 C C . ASN A 1 73 ? 18.740 -5.638 -7.000 1.00 98.81 73 ASN A C 1
ATOM 591 O O . ASN A 1 73 ? 18.985 -6.766 -7.453 1.00 98.81 73 ASN A O 1
ATOM 595 N N . ARG A 1 74 ? 18.151 -5.470 -5.815 1.00 98.81 74 ARG A N 1
ATOM 596 C CA . ARG A 1 74 ? 17.608 -6.564 -5.004 1.00 98.81 74 ARG A CA 1
ATOM 597 C C . ARG A 1 74 ? 16.102 -6.651 -5.193 1.00 98.81 74 ARG A C 1
ATOM 599 O O . ARG A 1 74 ? 15.399 -5.654 -5.061 1.00 98.81 74 ARG A O 1
ATOM 606 N N . GLY A 1 75 ? 15.610 -7.847 -5.488 1.00 98.56 75 GLY A N 1
ATOM 607 C CA . GLY A 1 75 ? 14.189 -8.164 -5.533 1.00 98.56 75 GLY A CA 1
ATOM 608 C C . GLY A 1 75 ? 13.735 -8.902 -4.274 1.00 98.56 75 GLY A C 1
ATOM 609 O O . GLY A 1 75 ? 14.503 -9.660 -3.674 1.00 98.56 75 GLY A O 1
ATOM 610 N N . PHE A 1 76 ? 12.476 -8.687 -3.899 1.00 98.50 76 PHE A N 1
ATOM 611 C CA . PHE A 1 76 ? 11.820 -9.273 -2.734 1.00 98.50 76 PHE A CA 1
ATOM 612 C C . PHE A 1 76 ? 10.430 -9.804 -3.110 1.00 98.50 76 PHE A C 1
ATOM 614 O O . PHE A 1 76 ? 9.666 -9.117 -3.792 1.00 98.50 76 PHE A O 1
ATOM 621 N N . ARG A 1 77 ? 10.057 -10.982 -2.600 1.00 98.06 77 ARG A N 1
ATOM 622 C CA . ARG A 1 77 ? 8.656 -11.423 -2.490 1.00 98.06 77 ARG A CA 1
ATOM 623 C C . ARG A 1 77 ? 8.463 -12.171 -1.172 1.00 98.06 77 ARG A C 1
ATOM 625 O O . ARG A 1 77 ? 9.118 -13.180 -0.924 1.00 98.06 77 ARG A O 1
ATOM 632 N N . VAL A 1 78 ? 7.578 -11.656 -0.330 1.00 98.31 78 VAL A N 1
ATOM 633 C CA . VAL A 1 78 ? 7.184 -12.230 0.956 1.00 98.31 78 VAL A CA 1
ATOM 634 C C . VAL A 1 78 ? 5.766 -12.761 0.798 1.00 98.31 78 VAL A C 1
ATOM 636 O O . VAL A 1 78 ? 4.815 -11.991 0.684 1.00 98.31 78 VAL A O 1
ATOM 639 N N . GLN A 1 79 ? 5.642 -14.084 0.755 1.00 97.38 79 GLN A N 1
ATOM 640 C CA . GLN A 1 79 ? 4.372 -14.804 0.796 1.00 97.38 79 GLN A CA 1
ATOM 641 C C . GLN A 1 79 ? 4.080 -15.038 2.275 1.00 97.38 79 GLN A C 1
ATOM 643 O O . GLN A 1 79 ? 4.691 -15.898 2.908 1.00 97.38 79 GLN A O 1
ATOM 648 N N . PHE A 1 80 ? 3.259 -14.160 2.850 1.00 97.69 80 PHE A N 1
ATOM 649 C CA . PHE A 1 80 ? 3.185 -14.000 4.296 1.00 97.69 80 PHE A CA 1
ATOM 650 C C . PHE A 1 80 ? 2.296 -15.073 4.923 1.00 97.69 80 PHE A C 1
ATOM 652 O O . PHE A 1 80 ? 2.741 -15.791 5.815 1.00 97.69 80 PHE A O 1
ATOM 659 N N . ASN A 1 81 ? 1.074 -15.235 4.412 1.00 96.56 81 ASN A N 1
ATOM 660 C CA . ASN A 1 81 ? 0.154 -16.270 4.872 1.00 96.56 81 ASN A CA 1
ATOM 661 C C . ASN A 1 81 ? -0.827 -16.703 3.771 1.00 96.56 81 ASN A C 1
ATOM 663 O O . ASN A 1 81 ? -1.341 -15.843 3.056 1.00 96.56 81 ASN A O 1
ATOM 667 N N . GLN A 1 82 ? -1.125 -18.003 3.678 1.00 93.50 82 GLN A N 1
ATOM 668 C CA . GLN A 1 82 ? -2.057 -18.609 2.712 1.00 93.50 82 GLN A CA 1
ATOM 669 C C . GLN A 1 82 ? -3.235 -19.344 3.379 1.00 93.50 82 GLN A C 1
ATOM 671 O O . GLN A 1 82 ? -3.973 -20.075 2.721 1.00 93.50 82 GLN A O 1
ATOM 676 N N . ALA A 1 83 ? -3.460 -19.160 4.687 1.00 92.75 83 ALA A N 1
ATOM 677 C CA . ALA A 1 83 ? -4.441 -19.949 5.442 1.00 92.75 83 ALA A CA 1
ATOM 678 C C . ALA A 1 83 ? -5.902 -19.748 4.991 1.00 92.75 83 ALA A C 1
ATOM 680 O O . ALA A 1 83 ? -6.736 -20.626 5.215 1.00 92.75 83 ALA A O 1
ATOM 681 N N . VAL A 1 84 ? -6.218 -18.603 4.375 1.00 89.00 84 VAL A N 1
ATOM 682 C CA . VAL A 1 84 ? -7.563 -18.286 3.859 1.00 89.00 84 VAL A CA 1
ATOM 683 C C . VAL A 1 84 ? -7.681 -18.577 2.353 1.00 89.00 84 VAL A C 1
ATOM 685 O O . VAL A 1 84 ? -8.773 -18.885 1.880 1.00 89.00 84 VAL A O 1
ATOM 688 N N . GLY A 1 85 ? -6.573 -18.525 1.609 1.00 90.12 85 GLY A N 1
ATOM 689 C CA . GLY A 1 85 ? -6.509 -18.740 0.161 1.00 90.12 85 GLY A CA 1
ATOM 690 C C . GLY A 1 85 ? -5.179 -18.258 -0.441 1.00 90.12 85 GLY A C 1
ATOM 691 O O . GLY A 1 85 ? -4.247 -17.967 0.312 1.00 90.12 85 GLY A O 1
ATOM 692 N N . PRO A 1 86 ? -5.074 -18.148 -1.780 1.00 90.25 86 PRO A N 1
ATOM 693 C CA . PRO A 1 86 ? -3.856 -17.714 -2.467 1.00 90.25 86 PRO A CA 1
ATOM 694 C C . PRO A 1 86 ? -3.344 -16.364 -1.957 1.00 90.25 86 PRO A C 1
ATOM 696 O O . PRO A 1 86 ? -4.137 -15.472 -1.649 1.00 90.25 86 PRO A O 1
ATOM 699 N N . CYS A 1 87 ? -2.023 -16.194 -1.891 1.00 91.44 87 CYS A N 1
ATOM 700 C CA . CYS A 1 87 ? -1.418 -14.909 -1.554 1.00 91.44 87 CYS A CA 1
ATOM 701 C C . CYS A 1 87 ? -1.852 -13.826 -2.554 1.00 91.44 87 CYS A C 1
ATOM 703 O O . CYS A 1 87 ? -1.832 -14.046 -3.765 1.00 91.44 87 CYS A O 1
ATOM 705 N N . ARG A 1 88 ? -2.163 -12.623 -2.066 1.00 89.19 88 ARG A N 1
ATOM 706 C CA . ARG A 1 88 ? -2.339 -11.441 -2.916 1.00 89.19 88 ARG A CA 1
ATOM 707 C C . ARG A 1 88 ? -1.664 -10.219 -2.311 1.00 89.19 88 ARG A C 1
ATOM 709 O O . ARG A 1 88 ? -1.727 -10.024 -1.098 1.00 89.19 88 ARG A O 1
ATOM 716 N N . GLY A 1 89 ? -1.067 -9.394 -3.170 1.00 88.88 89 GLY A N 1
ATOM 717 C CA . GLY A 1 89 ? -0.614 -8.047 -2.818 1.00 88.88 89 GLY A CA 1
ATOM 718 C C . GLY A 1 89 ? 0.541 -7.513 -3.662 1.00 88.88 89 GLY A C 1
ATOM 719 O O . GLY A 1 89 ? 1.141 -8.230 -4.473 1.00 88.88 89 GLY A O 1
ATOM 720 N N . 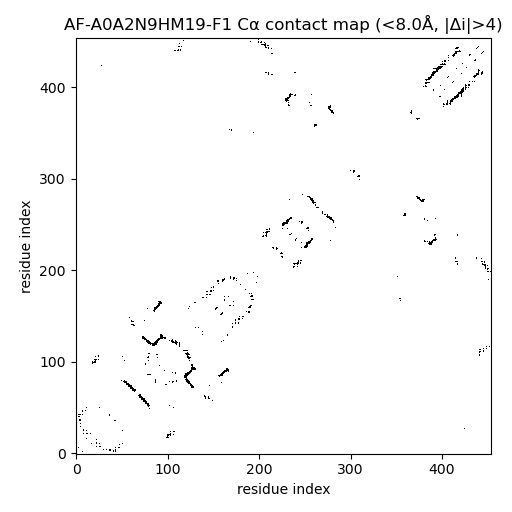GLY A 1 90 ? 0.831 -6.228 -3.468 1.00 89.69 90 GLY A N 1
ATOM 721 C CA . GLY A 1 90 ? 1.566 -5.388 -4.413 1.00 89.69 90 GLY A CA 1
ATOM 722 C C . GLY A 1 90 ? 3.046 -5.710 -4.632 1.00 89.69 90 GLY A C 1
ATOM 723 O O . GLY A 1 90 ? 3.678 -6.443 -3.864 1.00 89.69 90 GLY A O 1
ATOM 724 N N . ILE A 1 91 ? 3.606 -5.130 -5.696 1.00 94.88 91 ILE A N 1
ATOM 725 C CA . ILE A 1 91 ? 5.052 -5.050 -5.953 1.00 94.88 91 ILE A CA 1
ATOM 726 C C . ILE A 1 91 ? 5.461 -3.574 -5.881 1.00 94.88 91 ILE A C 1
ATOM 728 O O . ILE A 1 91 ? 5.001 -2.780 -6.684 1.00 94.88 91 ILE A O 1
ATOM 732 N N . ARG A 1 92 ? 6.336 -3.197 -4.945 1.00 94.19 92 ARG A N 1
ATOM 733 C CA . ARG A 1 92 ? 6.813 -1.814 -4.772 1.00 94.19 92 ARG A CA 1
ATOM 734 C C . ARG A 1 92 ? 8.190 -1.604 -5.409 1.00 94.19 92 ARG A C 1
ATOM 736 O O . ARG A 1 92 ? 9.140 -2.270 -5.004 1.00 94.19 92 ARG A O 1
ATOM 743 N N . PHE A 1 93 ? 8.346 -0.662 -6.336 1.00 96.19 93 PHE A N 1
ATOM 744 C CA . PHE A 1 93 ? 9.668 -0.231 -6.824 1.00 96.19 93 PHE A CA 1
ATOM 745 C C . PHE A 1 93 ? 10.010 1.132 -6.223 1.00 96.19 93 PHE A C 1
ATOM 747 O O . PHE A 1 93 ? 9.425 2.156 -6.578 1.00 96.19 93 PHE A O 1
ATOM 754 N N . HIS A 1 94 ? 10.915 1.137 -5.244 1.00 90.88 94 HIS A N 1
ATOM 755 C CA . HIS A 1 94 ? 11.306 2.349 -4.533 1.00 90.88 94 HIS A CA 1
ATOM 756 C C . HIS A 1 94 ? 12.706 2.184 -3.919 1.00 90.88 94 HIS A C 1
ATOM 758 O O . HIS A 1 94 ? 12.953 1.156 -3.292 1.00 90.88 94 HIS A O 1
ATOM 764 N N . PRO A 1 95 ? 13.602 3.190 -3.965 1.00 91.75 95 PRO A N 1
ATOM 765 C CA . PRO A 1 95 ? 14.989 3.055 -3.490 1.00 91.75 95 PRO A CA 1
ATOM 766 C C . PRO A 1 95 ? 15.152 2.740 -1.991 1.00 91.75 95 PRO A C 1
ATOM 768 O O . PRO A 1 95 ? 16.219 2.311 -1.569 1.00 91.75 95 PRO A O 1
ATOM 771 N N . LEU A 1 96 ? 14.109 2.936 -1.175 1.00 90.75 96 LEU A N 1
ATOM 772 C CA . LEU A 1 96 ? 14.108 2.546 0.247 1.00 90.75 96 LEU A CA 1
ATOM 773 C C . LEU A 1 96 ? 13.654 1.094 0.497 1.00 90.75 96 LEU A C 1
ATOM 775 O O . LEU A 1 96 ? 13.702 0.636 1.637 1.00 90.75 96 LEU A O 1
ATOM 779 N N . MET A 1 97 ? 13.173 0.386 -0.531 1.00 93.75 97 MET A N 1
ATOM 780 C CA . MET A 1 97 ? 12.553 -0.931 -0.390 1.00 93.75 97 MET A CA 1
ATOM 781 C C . MET A 1 97 ? 13.540 -1.962 0.168 1.00 93.75 97 MET A C 1
ATOM 783 O O . MET A 1 97 ? 14.623 -2.179 -0.370 1.00 93.75 97 MET A O 1
ATOM 787 N N . ASN A 1 98 ? 13.143 -2.627 1.250 1.00 96.31 98 ASN A N 1
ATOM 788 C CA . ASN A 1 98 ? 13.972 -3.585 1.973 1.00 96.31 98 ASN A CA 1
ATOM 789 C C . ASN A 1 98 ? 13.113 -4.750 2.521 1.00 96.31 98 ASN A C 1
ATOM 791 O O . ASN A 1 98 ? 11.896 -4.774 2.322 1.00 96.31 98 ASN A O 1
ATOM 795 N N . LEU A 1 99 ? 13.734 -5.729 3.196 1.00 97.25 99 LEU A N 1
ATOM 796 C CA . LEU A 1 99 ? 13.020 -6.907 3.715 1.00 97.25 99 LEU A CA 1
ATOM 797 C C . LEU A 1 99 ? 12.010 -6.557 4.821 1.00 97.25 99 LEU A C 1
ATOM 799 O O . LEU A 1 99 ? 10.904 -7.091 4.798 1.00 97.25 99 LEU A O 1
ATOM 803 N N . SER A 1 100 ? 12.355 -5.629 5.719 1.00 96.75 100 SER A N 1
ATOM 804 C CA . SER A 1 100 ? 11.461 -5.127 6.771 1.00 96.75 100 SER A CA 1
ATOM 805 C C . SER A 1 100 ? 10.188 -4.544 6.164 1.00 96.75 100 SER A C 1
ATOM 807 O O . SER A 1 100 ? 9.091 -4.979 6.500 1.00 96.75 100 SER A O 1
ATOM 809 N N . ILE A 1 101 ? 10.324 -3.657 5.170 1.00 94.19 101 ILE A N 1
ATOM 810 C CA . ILE A 1 101 ? 9.185 -3.077 4.442 1.00 94.19 101 ILE A CA 1
ATOM 811 C C . ILE A 1 101 ? 8.379 -4.165 3.712 1.00 94.19 101 ILE A C 1
ATOM 813 O O . ILE A 1 101 ? 7.151 -4.115 3.708 1.00 94.19 101 ILE A O 1
ATOM 817 N N . ALA A 1 102 ? 9.029 -5.178 3.128 1.00 96.81 102 ALA A N 1
ATOM 818 C CA . ALA A 1 102 ? 8.328 -6.293 2.485 1.00 96.81 102 ALA A CA 1
ATOM 819 C C . ALA A 1 102 ? 7.521 -7.146 3.486 1.00 96.81 102 ALA A C 1
ATOM 821 O O . ALA A 1 102 ? 6.398 -7.547 3.176 1.00 96.81 102 ALA A O 1
ATOM 822 N N . LYS A 1 103 ? 8.060 -7.410 4.685 1.00 97.50 103 LYS A N 1
ATOM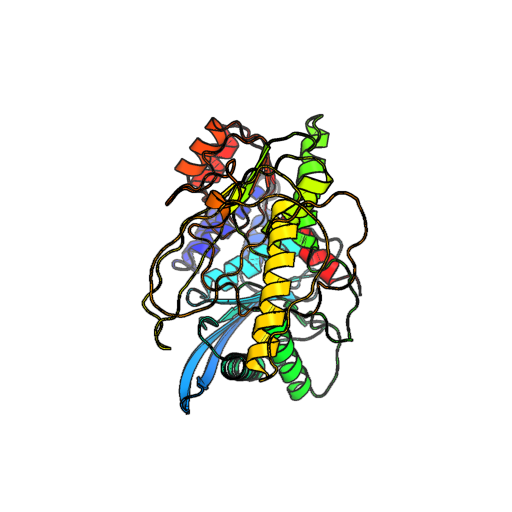 823 C CA . LYS A 1 103 ? 7.362 -8.139 5.758 1.00 97.50 103 LYS A CA 1
ATOM 824 C C . LYS A 1 103 ? 6.232 -7.314 6.367 1.00 97.50 103 LYS A C 1
ATOM 826 O O . LYS A 1 103 ? 5.137 -7.842 6.505 1.00 97.50 103 LYS A O 1
ATOM 831 N N . PHE A 1 104 ? 6.469 -6.032 6.644 1.00 93.75 104 PHE A N 1
ATOM 832 C CA . PHE A 1 104 ? 5.464 -5.044 7.055 1.00 93.75 104 PHE A CA 1
ATOM 833 C C . PHE A 1 104 ? 4.252 -5.050 6.115 1.00 93.75 104 PHE A C 1
ATOM 835 O O . PHE A 1 104 ? 3.148 -5.393 6.533 1.00 93.75 104 PHE A O 1
ATOM 842 N N . LEU A 1 105 ? 4.469 -4.769 4.826 1.00 93.19 105 LEU A N 1
ATOM 843 C CA . LEU A 1 105 ? 3.387 -4.722 3.840 1.00 93.19 105 LEU A CA 1
ATOM 844 C C . LEU A 1 105 ? 2.688 -6.084 3.698 1.00 93.19 105 LEU A C 1
ATOM 846 O O . LEU A 1 105 ? 1.467 -6.134 3.597 1.00 93.19 105 LEU A O 1
ATOM 850 N N . GLY A 1 106 ? 3.432 -7.197 3.725 1.00 95.88 106 GLY A N 1
ATOM 851 C CA . GLY A 1 106 ? 2.862 -8.547 3.639 1.00 95.88 106 GLY A CA 1
ATOM 852 C C . GLY A 1 106 ? 2.014 -8.937 4.858 1.00 95.88 106 GLY A C 1
ATOM 853 O O . GLY A 1 106 ? 0.997 -9.623 4.712 1.00 95.88 106 GLY A O 1
ATOM 854 N N . PHE A 1 107 ? 2.396 -8.467 6.048 1.00 95.81 107 PHE A N 1
ATOM 855 C CA . PHE A 1 107 ? 1.651 -8.665 7.288 1.00 95.81 107 PHE A CA 1
ATOM 856 C C . PHE A 1 107 ? 0.335 -7.884 7.269 1.00 95.81 107 PHE A C 1
ATOM 858 O O . PHE A 1 107 ? -0.733 -8.478 7.431 1.00 95.81 107 PHE A O 1
ATOM 865 N N . GLU A 1 108 ? 0.384 -6.582 6.976 1.00 91.50 108 GLU A N 1
ATOM 866 C CA . GLU A 1 108 ? -0.828 -5.762 6.871 1.00 91.50 108 GLU A CA 1
ATOM 867 C C . GLU A 1 108 ? -1.751 -6.250 5.757 1.00 91.50 108 GLU A C 1
ATOM 869 O O . GLU A 1 108 ? -2.963 -6.325 5.952 1.00 91.50 108 GLU A O 1
ATOM 874 N N . GLN A 1 109 ? -1.198 -6.662 4.611 1.00 91.25 109 GLN A N 1
ATOM 875 C CA . GLN A 1 109 ? -1.990 -7.207 3.513 1.00 91.25 109 GLN A CA 1
ATOM 876 C C . GLN A 1 109 ? -2.684 -8.521 3.901 1.00 91.25 109 GLN A C 1
ATOM 878 O O . GLN A 1 109 ? -3.815 -8.746 3.477 1.00 91.25 109 GLN A O 1
ATOM 883 N N . THR A 1 110 ? -2.068 -9.361 4.745 1.00 93.88 110 THR A N 1
ATOM 884 C CA . THR A 1 110 ? -2.727 -10.552 5.320 1.00 93.88 110 THR A CA 1
ATOM 885 C C . THR A 1 110 ? -3.974 -10.166 6.113 1.00 93.88 110 THR A C 1
ATOM 887 O O . THR A 1 110 ? -5.043 -10.737 5.905 1.00 93.88 110 THR A O 1
ATOM 890 N N . LEU A 1 111 ? -3.855 -9.180 7.003 1.00 91.38 111 LEU A N 1
ATOM 891 C CA . LEU A 1 111 ? -4.956 -8.740 7.864 1.00 91.38 111 LEU A CA 1
ATOM 892 C C . LEU A 1 111 ? -6.047 -8.007 7.068 1.00 91.38 111 LEU A C 1
ATOM 894 O O . LEU A 1 111 ? -7.230 -8.285 7.248 1.00 91.38 111 LEU A O 1
ATOM 898 N N . LYS A 1 112 ? -5.652 -7.139 6.133 1.00 87.38 112 LYS A N 1
ATOM 899 C CA . LYS A 1 112 ? -6.530 -6.438 5.186 1.00 87.38 112 LYS A CA 1
ATOM 900 C C . LYS A 1 112 ? -7.334 -7.413 4.321 1.00 87.38 112 LYS A C 1
ATOM 902 O O . LYS A 1 112 ? -8.543 -7.254 4.180 1.00 87.38 112 LYS A O 1
ATOM 907 N N . ASN A 1 113 ? -6.690 -8.456 3.794 1.00 87.62 113 ASN A N 1
ATOM 908 C CA . ASN A 1 113 ? -7.363 -9.492 3.008 1.00 87.62 113 ASN A CA 1
ATOM 909 C C . ASN A 1 113 ? -8.298 -10.353 3.872 1.00 87.62 113 ASN A C 1
ATOM 911 O O . ASN A 1 113 ? -9.376 -10.712 3.412 1.00 87.62 113 ASN A O 1
ATOM 915 N N . ALA A 1 114 ? -7.958 -10.615 5.138 1.00 89.12 114 ALA A N 1
ATOM 916 C CA . ALA A 1 114 ? -8.826 -11.349 6.064 1.00 89.12 114 ALA A CA 1
ATOM 917 C C . ALA A 1 114 ? -10.111 -10.589 6.470 1.00 89.12 114 ALA A C 1
ATOM 919 O O . ALA A 1 114 ? -11.055 -11.214 6.951 1.00 89.12 114 ALA A O 1
ATOM 920 N N . LEU A 1 115 ? -10.170 -9.265 6.268 1.00 86.25 115 LEU A N 1
ATOM 921 C CA . LEU A 1 115 ? -11.395 -8.459 6.407 1.00 86.25 115 LEU A CA 1
ATOM 922 C C . LEU A 1 115 ? -12.285 -8.493 5.149 1.00 86.25 115 LEU A C 1
ATOM 924 O O . LEU A 1 115 ? -13.392 -7.955 5.161 1.00 86.25 115 LEU A O 1
ATOM 928 N N . SER A 1 116 ? -11.814 -9.107 4.063 1.00 78.12 116 SER A N 1
ATOM 929 C CA . SER A 1 116 ? -12.566 -9.262 2.823 1.00 78.12 116 SER A CA 1
ATOM 930 C C . SER A 1 116 ? -13.611 -10.383 2.917 1.00 78.12 116 SER A C 1
ATOM 932 O O . SER A 1 116 ? -13.365 -11.392 3.579 1.00 78.12 116 SER A O 1
ATOM 934 N N . PRO A 1 117 ? -14.736 -10.304 2.178 1.00 76.69 117 PRO A N 1
ATOM 935 C CA . PRO A 1 117 ? -15.522 -11.498 1.858 1.00 76.69 117 PRO A CA 1
ATOM 936 C C . PRO A 1 117 ? -14.743 -12.501 0.982 1.00 76.69 117 PRO A C 1
ATOM 938 O O . PRO A 1 117 ? -15.124 -13.672 0.902 1.00 76.69 117 PRO A O 1
ATOM 941 N N . TYR A 1 118 ? -13.666 -12.067 0.317 1.00 78.88 118 TYR A N 1
ATOM 942 C CA . TYR A 1 118 ? -12.860 -12.904 -0.562 1.00 78.88 118 TYR A CA 1
ATOM 943 C C . TYR A 1 118 ? -11.821 -13.737 0.195 1.00 78.88 118 TYR A C 1
ATOM 945 O O . TYR A 1 118 ? -11.152 -13.282 1.119 1.00 78.88 118 TYR A O 1
ATOM 953 N N . LYS A 1 119 ? -11.643 -14.981 -0.254 1.00 84.50 119 LYS A N 1
ATOM 954 C CA . LYS A 1 119 ? -10.717 -15.948 0.343 1.00 84.50 119 LYS A CA 1
ATOM 955 C C . LYS A 1 119 ? -9.285 -15.735 -0.149 1.00 84.50 119 LYS A C 1
ATOM 957 O O . LYS A 1 119 ? -8.832 -16.426 -1.058 1.00 84.50 119 LYS A O 1
ATOM 962 N N . LEU A 1 120 ? -8.594 -14.763 0.440 1.00 88.00 120 LEU A N 1
ATOM 963 C CA . LEU A 1 120 ? -7.241 -14.362 0.050 1.00 88.00 120 LEU A CA 1
ATOM 964 C C . LEU A 1 120 ? -6.262 -14.408 1.227 1.00 88.00 120 LEU A C 1
ATOM 966 O O . LEU A 1 120 ? -6.552 -13.930 2.321 1.00 88.00 120 LEU A O 1
ATOM 970 N N . GLY A 1 121 ? -5.074 -14.943 0.964 1.00 93.06 121 GLY A N 1
ATOM 971 C CA . GLY A 1 121 ? -3.891 -14.786 1.800 1.00 93.06 121 GLY A CA 1
ATOM 972 C C . GLY A 1 121 ? -3.176 -13.456 1.536 1.00 93.06 121 GLY A C 1
ATOM 973 O O . GLY A 1 121 ? -3.494 -12.741 0.584 1.00 93.06 121 GLY A O 1
ATOM 974 N N . GLY A 1 122 ? -2.182 -13.111 2.353 1.00 94.06 122 GLY A N 1
ATOM 975 C CA . GLY A 1 122 ? -1.401 -11.878 2.202 1.00 94.06 122 GLY A CA 1
ATOM 976 C C . GLY A 1 122 ? -0.013 -12.107 1.616 1.00 94.06 122 GLY A C 1
ATOM 977 O O . GLY A 1 122 ? 0.671 -13.076 1.955 1.00 94.06 122 GLY A O 1
ATOM 978 N N . ALA A 1 123 ? 0.421 -11.195 0.750 1.00 95.69 123 ALA A N 1
ATOM 979 C CA . ALA A 1 123 ? 1.802 -11.092 0.297 1.00 95.69 123 ALA A CA 1
ATOM 980 C C . ALA A 1 123 ? 2.177 -9.644 -0.019 1.00 95.69 123 ALA A C 1
ATOM 982 O O . ALA A 1 123 ? 1.319 -8.812 -0.292 1.00 95.69 123 ALA A O 1
ATOM 983 N N . ALA A 1 124 ? 3.474 -9.366 -0.051 1.00 96.38 124 ALA A N 1
ATOM 984 C CA . ALA A 1 124 ? 4.013 -8.149 -0.642 1.00 96.38 124 ALA A CA 1
ATOM 985 C C . ALA A 1 124 ? 5.374 -8.437 -1.276 1.00 96.38 124 ALA A C 1
ATOM 987 O O . ALA A 1 124 ? 6.045 -9.420 -0.962 1.00 96.38 124 ALA A O 1
ATOM 988 N N . GLY A 1 125 ? 5.800 -7.595 -2.206 1.00 96.75 125 GLY A N 1
ATOM 989 C CA . GLY A 1 125 ? 7.115 -7.697 -2.822 1.00 96.75 125 GLY A CA 1
ATOM 990 C C . GLY A 1 125 ? 7.583 -6.359 -3.355 1.00 96.75 125 GLY A C 1
ATOM 991 O O . GLY A 1 125 ? 6.954 -5.329 -3.124 1.00 96.75 125 GLY A O 1
ATOM 992 N N . GLY A 1 126 ? 8.694 -6.370 -4.077 1.00 97.62 126 GLY A N 1
ATOM 993 C CA . GLY A 1 126 ? 9.262 -5.140 -4.602 1.00 97.62 126 GLY A CA 1
ATOM 994 C C . GLY A 1 126 ? 10.739 -5.232 -4.923 1.00 97.62 126 GLY A C 1
ATOM 995 O O . GLY A 1 126 ? 11.328 -6.312 -4.908 1.00 97.62 126 GLY A O 1
ATOM 996 N N . SER A 1 127 ? 11.336 -4.077 -5.183 1.00 98.69 127 SER A N 1
ATOM 997 C CA . SER A 1 127 ? 12.767 -3.915 -5.390 1.00 98.69 127 SER A CA 1
ATOM 998 C C . SER A 1 127 ? 13.243 -2.534 -4.948 1.00 98.69 127 SER A C 1
ATOM 1000 O O . SER A 1 127 ? 12.479 -1.571 -4.994 1.00 98.69 127 SER A O 1
ATOM 1002 N N . ASP A 1 128 ? 14.523 -2.450 -4.580 1.00 98.00 128 ASP A N 1
ATOM 1003 C CA . ASP A 1 128 ? 15.268 -1.200 -4.361 1.00 98.00 128 ASP A CA 1
ATOM 1004 C C . ASP A 1 128 ? 15.546 -0.406 -5.662 1.00 98.00 128 ASP A C 1
ATOM 1006 O O . ASP A 1 128 ? 16.254 0.600 -5.655 1.00 98.00 128 ASP A O 1
ATOM 1010 N N . PHE A 1 129 ? 14.980 -0.840 -6.793 1.00 98.06 129 PHE A N 1
ATOM 1011 C CA . PHE A 1 129 ? 14.973 -0.109 -8.057 1.00 98.06 129 PHE A CA 1
ATOM 1012 C C . PHE A 1 129 ? 14.181 1.201 -7.954 1.00 98.06 129 PHE A C 1
ATOM 1014 O O . PHE A 1 129 ? 13.033 1.215 -7.507 1.00 98.06 129 PHE A O 1
ATOM 1021 N N . ASP A 1 130 ? 14.786 2.297 -8.416 1.00 94.38 130 ASP A N 1
ATOM 1022 C CA . ASP A 1 130 ? 14.119 3.589 -8.575 1.00 94.38 130 ASP A CA 1
ATOM 1023 C C . ASP A 1 130 ? 13.676 3.779 -10.040 1.00 94.38 130 ASP A C 1
ATOM 1025 O O . ASP A 1 130 ? 14.539 4.010 -10.900 1.00 94.38 130 ASP A O 1
ATOM 1029 N N . PRO A 1 131 ? 12.365 3.717 -10.350 1.00 86.88 131 PRO A N 1
ATOM 1030 C CA . PRO A 1 131 ? 11.858 3.942 -11.702 1.00 86.88 131 PRO A CA 1
ATOM 1031 C C . PRO A 1 131 ? 11.985 5.406 -12.153 1.00 86.88 131 PRO A C 1
ATOM 1033 O O . PRO A 1 131 ? 11.833 5.697 -13.339 1.00 86.88 131 PRO A O 1
ATOM 1036 N N . LYS A 1 132 ? 12.281 6.354 -11.251 1.00 81.75 132 LYS A N 1
ATOM 1037 C CA . LYS A 1 132 ? 12.399 7.771 -11.615 1.00 81.75 132 LYS A CA 1
ATOM 1038 C C . LYS A 1 132 ? 13.615 8.027 -12.500 1.00 81.75 132 LYS A C 1
ATOM 1040 O O . LYS A 1 132 ? 14.705 7.482 -12.292 1.00 81.75 132 LYS A O 1
ATOM 1045 N N . GLY A 1 133 ? 13.408 8.883 -13.500 1.00 81.81 133 GLY A N 1
ATOM 1046 C CA . GLY A 1 133 ? 14.422 9.223 -14.497 1.00 81.81 133 GLY A CA 1
ATOM 1047 C C . GLY A 1 133 ? 14.877 8.042 -15.359 1.00 81.81 133 GLY A C 1
ATOM 1048 O O . GLY A 1 133 ? 15.955 8.131 -15.935 1.00 81.81 133 GLY A O 1
ATOM 1049 N N . LYS A 1 134 ? 14.109 6.943 -15.411 1.00 87.81 134 LYS A N 1
ATOM 1050 C CA . LYS A 1 134 ? 14.354 5.808 -16.311 1.00 87.81 134 LYS A CA 1
ATOM 1051 C C . LYS A 1 134 ? 13.512 5.928 -17.569 1.00 87.81 134 LYS A C 1
ATOM 1053 O O . LYS A 1 134 ? 12.390 6.436 -17.519 1.00 87.81 134 LYS A O 1
ATOM 1058 N N . SER A 1 135 ? 14.039 5.437 -18.684 1.00 91.12 135 SER A N 1
ATOM 1059 C CA . SER A 1 135 ? 13.254 5.306 -19.912 1.00 91.12 135 SER A CA 1
ATOM 1060 C C . SER A 1 135 ? 12.262 4.141 -19.814 1.00 91.12 135 SER A C 1
ATOM 1062 O O . SER A 1 135 ? 12.452 3.199 -19.039 1.00 91.12 135 SER A O 1
ATOM 1064 N N . ASP A 1 136 ? 11.228 4.148 -20.657 1.00 92.31 136 ASP A N 1
ATOM 1065 C CA . ASP A 1 136 ? 10.298 3.016 -20.768 1.00 92.31 136 ASP A CA 1
ATOM 1066 C C . ASP A 1 136 ? 11.021 1.707 -21.146 1.00 92.31 136 ASP A C 1
ATOM 1068 O O . ASP A 1 136 ? 10.628 0.626 -20.705 1.00 92.31 136 ASP A O 1
ATOM 1072 N N . ASN A 1 137 ? 12.126 1.785 -21.903 1.00 95.38 137 ASN A N 1
ATOM 1073 C CA . ASN A 1 137 ? 12.949 0.623 -22.246 1.00 95.38 137 ASN A CA 1
ATOM 1074 C C . ASN A 1 137 ? 13.697 0.070 -21.029 1.00 95.38 137 ASN A C 1
ATOM 1076 O O . ASN A 1 137 ? 13.763 -1.147 -20.854 1.00 95.38 137 ASN A O 1
ATOM 1080 N N . GLU A 1 138 ? 14.250 0.938 -20.186 1.00 96.94 138 GLU A N 1
ATOM 1081 C CA . GLU A 1 138 ? 14.936 0.551 -18.951 1.00 96.94 138 GLU A CA 1
ATOM 1082 C C . GLU A 1 138 ? 13.960 -0.080 -17.957 1.00 96.94 138 GLU A C 1
ATOM 1084 O O . GLU A 1 138 ? 14.225 -1.168 -17.441 1.00 96.94 138 GLU A O 1
ATOM 1089 N N . ILE A 1 139 ? 12.789 0.537 -17.767 1.00 97.00 139 ILE A N 1
ATOM 1090 C CA . ILE A 1 139 ? 11.700 0.005 -16.938 1.00 97.00 139 ILE A CA 1
ATOM 1091 C C . ILE A 1 139 ? 11.234 -1.358 -17.471 1.00 97.00 139 ILE A C 1
ATOM 1093 O O . ILE A 1 139 ? 11.096 -2.308 -16.696 1.00 97.00 139 ILE A O 1
ATOM 1097 N N . MET A 1 140 ? 11.052 -1.505 -18.788 1.00 97.75 140 MET A N 1
ATOM 1098 C CA . MET A 1 140 ? 10.679 -2.780 -19.405 1.00 97.75 140 MET A CA 1
ATOM 1099 C C . MET A 1 140 ? 11.744 -3.864 -19.183 1.00 97.75 140 MET A C 1
ATOM 1101 O O . MET A 1 140 ? 11.400 -4.975 -18.770 1.00 97.75 140 MET A O 1
ATOM 1105 N N . ARG A 1 141 ? 13.031 -3.567 -19.418 1.00 98.56 141 ARG A N 1
ATOM 1106 C CA . ARG A 1 141 ? 14.142 -4.509 -19.168 1.00 98.56 141 ARG A CA 1
ATOM 1107 C C . ARG A 1 141 ? 14.218 -4.901 -17.696 1.00 98.56 141 ARG A C 1
ATOM 1109 O O . ARG A 1 141 ? 14.431 -6.075 -17.390 1.00 98.56 141 ARG A O 1
ATOM 1116 N N . PHE A 1 142 ? 14.011 -3.942 -16.794 1.00 98.75 142 PHE A N 1
ATOM 1117 C CA . PHE A 1 142 ? 13.974 -4.186 -15.360 1.00 98.75 142 PHE A CA 1
ATOM 1118 C C . PHE A 1 142 ? 12.830 -5.136 -14.980 1.00 98.75 142 PHE A C 1
ATOM 1120 O O . PHE A 1 142 ? 13.080 -6.186 -14.390 1.00 98.75 142 PHE A O 1
ATOM 1127 N N . CYS A 1 143 ? 11.597 -4.835 -15.401 1.00 98.44 143 CYS A N 1
ATOM 1128 C CA . CYS A 1 143 ? 10.422 -5.681 -15.169 1.00 98.44 143 CYS A CA 1
ATOM 1129 C C . CYS A 1 143 ? 10.616 -7.102 -15.724 1.00 98.44 143 CYS A C 1
ATOM 1131 O O . CYS A 1 143 ? 10.284 -8.085 -15.059 1.00 98.44 143 CYS A O 1
ATOM 1133 N N . GLN A 1 144 ? 11.200 -7.230 -16.920 1.00 98.44 144 GLN A N 1
ATOM 1134 C CA . GLN A 1 144 ? 11.513 -8.530 -17.514 1.00 98.44 144 GLN A CA 1
ATOM 1135 C C . GLN A 1 144 ? 12.539 -9.308 -16.677 1.00 98.44 144 GLN A C 1
ATOM 1137 O O . GLN A 1 144 ? 12.333 -10.491 -16.403 1.00 98.44 144 GLN A O 1
ATOM 1142 N N . SER A 1 145 ? 13.617 -8.657 -16.229 1.00 98.75 145 SER A N 1
ATOM 1143 C CA . SER A 1 145 ? 14.634 -9.283 -15.376 1.00 98.75 145 SER A CA 1
ATOM 1144 C C . SER A 1 145 ? 14.083 -9.689 -14.006 1.00 98.75 145 SER A C 1
ATOM 1146 O O . SER A 1 145 ? 14.331 -10.799 -13.540 1.00 98.75 145 SER A O 1
ATOM 1148 N N . PHE A 1 146 ? 13.255 -8.838 -13.398 1.00 98.56 146 PHE A N 1
ATOM 1149 C CA . PHE A 1 146 ? 12.559 -9.118 -12.144 1.00 98.56 146 PHE A CA 1
ATOM 1150 C C . PHE A 1 146 ? 11.664 -10.362 -12.271 1.00 98.56 146 PHE A C 1
ATOM 1152 O O . PHE A 1 146 ? 11.742 -11.289 -11.459 1.00 98.56 146 PHE A O 1
ATOM 1159 N N . MET A 1 147 ? 10.865 -10.425 -13.342 1.00 97.19 147 MET A N 1
ATOM 1160 C CA . MET A 1 147 ? 9.955 -11.539 -13.606 1.00 97.19 147 MET A CA 1
ATOM 1161 C C . MET A 1 147 ? 10.677 -12.851 -13.950 1.00 97.19 147 MET A C 1
ATOM 1163 O O . MET A 1 147 ? 10.163 -13.916 -13.613 1.00 97.19 147 MET A O 1
ATOM 1167 N N . ASN A 1 148 ? 11.877 -12.797 -14.549 1.00 97.75 148 ASN A N 1
ATOM 1168 C CA . ASN A 1 148 ? 12.691 -13.982 -14.871 1.00 97.75 148 ASN A CA 1
ATOM 1169 C C . ASN A 1 148 ? 13.023 -14.864 -13.659 1.00 97.75 148 ASN A C 1
ATOM 1171 O O . ASN A 1 148 ? 13.273 -16.055 -13.844 1.00 97.75 148 ASN A O 1
ATOM 1175 N N . GLU A 1 149 ? 13.019 -14.313 -12.444 1.00 97.25 149 GLU A N 1
ATOM 1176 C CA . GLU A 1 149 ? 13.137 -15.111 -11.223 1.00 97.25 149 GLU A CA 1
ATOM 1177 C C . GLU A 1 149 ? 11.766 -15.401 -10.601 1.00 97.25 149 GLU A C 1
ATOM 1179 O O . GLU A 1 149 ? 11.451 -16.564 -10.340 1.00 97.25 149 GLU A O 1
ATOM 1184 N N . ILE A 1 150 ? 10.916 -14.382 -10.401 1.00 95.06 150 ILE A N 1
ATOM 1185 C CA . ILE A 1 150 ? 9.731 -14.579 -9.551 1.00 95.06 150 ILE A CA 1
ATOM 1186 C C . ILE A 1 150 ? 8.630 -15.446 -10.159 1.00 95.06 150 ILE A C 1
ATOM 1188 O O . ILE A 1 150 ? 7.879 -16.044 -9.391 1.00 95.06 150 ILE A O 1
ATOM 1192 N N . TYR A 1 151 ? 8.536 -15.574 -11.490 1.00 92.94 151 TYR A N 1
ATOM 1193 C CA . TYR A 1 151 ? 7.429 -16.283 -12.158 1.00 92.94 151 TYR A CA 1
ATOM 1194 C C . TYR A 1 151 ? 7.164 -17.697 -11.605 1.00 92.94 151 TYR A C 1
ATOM 1196 O O . TYR A 1 151 ? 6.019 -18.145 -11.580 1.00 92.94 151 TYR A O 1
ATOM 1204 N N . ARG A 1 152 ? 8.211 -18.383 -11.119 1.00 92.50 152 ARG A N 1
ATOM 1205 C CA . ARG A 1 152 ? 8.163 -19.744 -10.553 1.00 92.50 152 ARG A CA 1
ATOM 1206 C C . ARG A 1 152 ? 7.296 -19.853 -9.294 1.00 92.50 152 ARG A C 1
ATOM 1208 O O . ARG A 1 152 ? 6.762 -20.924 -9.000 1.00 92.50 152 ARG A O 1
ATOM 1215 N N . TYR A 1 153 ? 7.186 -18.759 -8.544 1.00 92.50 153 TYR A N 1
ATOM 1216 C CA . TYR A 1 153 ? 6.513 -18.691 -7.245 1.00 92.50 153 TYR A CA 1
ATOM 1217 C C . TYR A 1 153 ? 5.086 -18.139 -7.336 1.00 92.50 153 TYR A C 1
ATOM 1219 O O . TYR A 1 153 ? 4.364 -18.176 -6.341 1.00 92.50 153 TYR A O 1
ATOM 1227 N N . LEU A 1 154 ? 4.687 -17.661 -8.519 1.00 90.38 154 LEU A N 1
ATOM 1228 C CA . LEU A 1 154 ? 3.386 -17.059 -8.803 1.00 90.38 154 LEU A CA 1
ATOM 1229 C C . LEU A 1 154 ? 2.404 -18.083 -9.388 1.00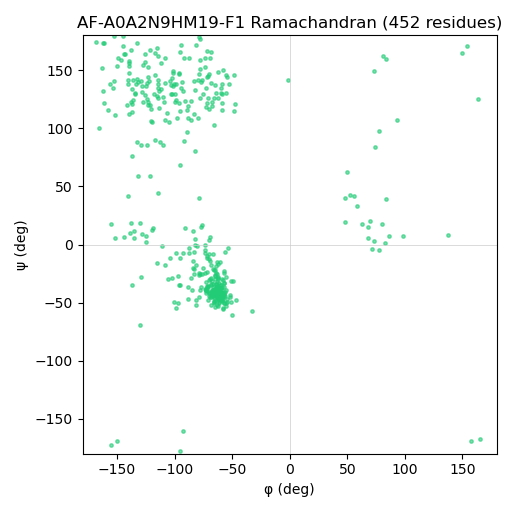 90.38 154 LEU A C 1
ATOM 1231 O O . LEU A 1 154 ? 2.789 -19.168 -9.836 1.00 90.38 154 LEU A O 1
ATOM 1235 N N . GLY A 1 155 ? 1.124 -17.720 -9.405 1.00 83.81 155 GLY A N 1
ATOM 1236 C CA . GLY A 1 155 ? 0.063 -18.488 -10.058 1.00 83.81 155 GLY A CA 1
ATOM 1237 C C . GLY A 1 155 ? -1.296 -18.326 -9.371 1.00 83.81 155 GLY A C 1
ATOM 1238 O O . GLY A 1 155 ? -1.325 -17.880 -8.222 1.00 83.81 155 GLY A O 1
ATOM 1239 N N . PRO A 1 156 ? -2.396 -18.716 -10.046 1.00 79.69 156 PRO A N 1
ATOM 1240 C CA . PRO A 1 156 ? -3.777 -18.543 -9.573 1.00 79.69 156 PRO A CA 1
ATOM 1241 C C . PRO A 1 156 ? -3.985 -19.062 -8.149 1.00 79.69 156 PRO A C 1
ATOM 1243 O O . PRO A 1 156 ? -4.451 -18.329 -7.285 1.00 79.69 156 PRO A O 1
ATOM 1246 N N . ASP A 1 157 ? -3.538 -20.289 -7.885 1.00 83.12 157 ASP A N 1
ATOM 1247 C CA . ASP A 1 157 ? -3.712 -20.961 -6.595 1.00 83.12 157 ASP A CA 1
ATOM 1248 C C . ASP A 1 157 ? -2.541 -20.724 -5.619 1.00 83.12 157 ASP A C 1
ATOM 1250 O O . ASP A 1 157 ? -2.374 -21.473 -4.659 1.00 83.12 157 ASP A O 1
ATOM 1254 N N . LYS A 1 158 ? -1.668 -19.739 -5.890 1.00 87.25 158 LYS A N 1
ATOM 1255 C CA . LYS A 1 158 ? -0.416 -19.523 -5.142 1.00 87.25 158 LYS A CA 1
ATOM 1256 C C . LYS A 1 158 ? -0.227 -18.086 -4.681 1.00 87.25 158 LYS A C 1
ATOM 1258 O O . LYS A 1 158 ? -0.193 -17.831 -3.482 1.00 87.25 158 LYS A O 1
ATOM 1263 N N . ASP A 1 159 ? -0.001 -17.179 -5.627 1.00 89.31 159 ASP A N 1
ATOM 1264 C CA . ASP A 1 159 ? 0.437 -15.810 -5.366 1.00 89.31 159 ASP A CA 1
ATOM 1265 C C . ASP A 1 159 ? 0.156 -14.920 -6.581 1.00 89.31 159 ASP A C 1
ATOM 1267 O O . ASP A 1 159 ? 0.635 -15.195 -7.689 1.00 89.31 159 ASP A O 1
ATOM 1271 N N . LEU A 1 160 ? -0.624 -13.866 -6.345 1.00 86.38 160 LEU A N 1
ATOM 1272 C CA . LEU A 1 160 ? -1.149 -12.931 -7.332 1.00 86.38 160 LEU A CA 1
ATOM 1273 C C . LEU A 1 160 ? -0.668 -11.503 -7.023 1.00 86.38 160 LEU A C 1
ATOM 1275 O O . LEU A 1 160 ? -1.140 -10.871 -6.071 1.00 86.38 160 LEU A O 1
ATOM 1279 N N . PRO A 1 161 ? 0.288 -10.972 -7.803 1.00 88.38 161 PRO A N 1
ATOM 1280 C CA . PRO A 1 161 ? 0.736 -9.595 -7.651 1.00 88.38 161 PRO A CA 1
ATOM 1281 C C . PRO A 1 161 ? -0.272 -8.560 -8.166 1.00 88.38 161 PRO A C 1
ATOM 1283 O O . PRO A 1 161 ? -1.041 -8.823 -9.095 1.00 88.38 161 PRO A O 1
ATOM 1286 N N . SER A 1 162 ? -0.209 -7.363 -7.582 1.00 83.88 162 SER A N 1
ATOM 1287 C CA . SER A 1 162 ? -1.009 -6.183 -7.940 1.00 83.88 162 SER A CA 1
ATOM 1288 C C . SER A 1 162 ? -0.137 -4.923 -8.075 1.00 83.88 162 SER A C 1
ATOM 1290 O O . SER A 1 162 ? 1.050 -4.945 -7.734 1.00 83.88 162 SER A O 1
ATOM 1292 N N . GLU A 1 163 ? -0.744 -3.823 -8.534 1.00 81.75 163 GLU A N 1
ATOM 1293 C CA . GLU A 1 163 ? -0.157 -2.471 -8.504 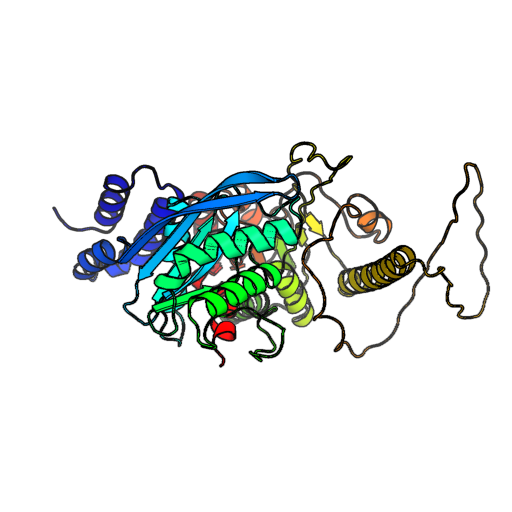1.00 81.75 163 GLU A CA 1
ATOM 1294 C C . GLU A 1 163 ? 0.208 -2.038 -7.068 1.00 81.75 163 GLU A C 1
ATOM 1296 O O . GLU A 1 163 ? -0.434 -2.466 -6.104 1.00 81.75 163 GLU A O 1
ATOM 1301 N N . GLU A 1 164 ? 1.236 -1.193 -6.935 1.00 83.06 164 GLU A N 1
ATOM 1302 C CA . GLU A 1 164 ? 1.720 -0.558 -5.693 1.00 83.06 164 GLU A CA 1
ATOM 1303 C C . GLU A 1 164 ? 2.729 0.563 -6.068 1.00 83.06 164 GLU A C 1
ATOM 1305 O O . GLU A 1 164 ? 3.043 0.749 -7.242 1.00 83.06 164 GLU A O 1
ATOM 1310 N N . MET A 1 165 ? 3.226 1.368 -5.120 1.00 78.25 165 MET A N 1
ATOM 1311 C CA . MET A 1 165 ? 4.144 2.487 -5.390 1.00 78.25 165 MET A CA 1
ATOM 1312 C C . MET A 1 165 ? 5.322 2.101 -6.313 1.00 78.25 165 MET A C 1
ATOM 1314 O O . MET A 1 165 ? 6.135 1.236 -5.987 1.00 78.25 165 MET A O 1
ATOM 1318 N N . GLY A 1 166 ? 5.433 2.797 -7.450 1.00 81.19 166 GLY A N 1
ATOM 1319 C CA . GLY A 1 166 ? 6.468 2.573 -8.468 1.00 81.19 166 GLY A CA 1
ATOM 1320 C C . GLY A 1 166 ? 6.176 1.439 -9.460 1.00 81.19 166 GLY A C 1
ATOM 1321 O O . GLY A 1 166 ? 7.007 1.182 -10.327 1.00 81.19 166 GLY A O 1
ATOM 1322 N N . VAL A 1 167 ? 5.021 0.775 -9.341 1.00 84.12 167 VAL A N 1
ATOM 1323 C CA . VAL A 1 167 ? 4.518 -0.257 -10.258 1.00 84.12 167 VAL A CA 1
ATOM 1324 C C . VAL A 1 167 ? 3.056 0.047 -10.572 1.00 84.12 167 VAL A C 1
ATOM 1326 O O . VAL A 1 167 ? 2.141 -0.4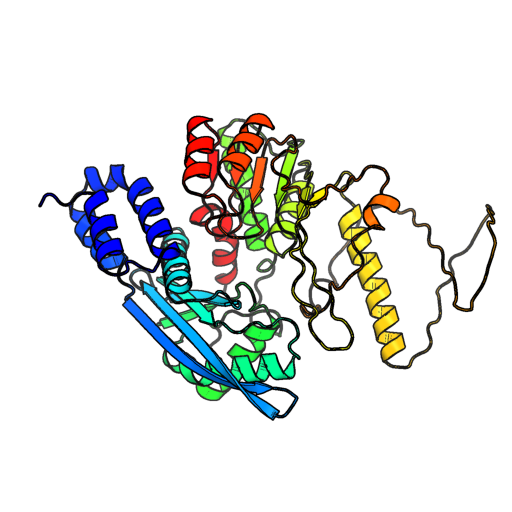14 -9.882 1.00 84.12 167 VAL A O 1
ATOM 1329 N N . GLY A 1 168 ? 2.845 0.852 -11.609 1.00 77.12 168 GLY A N 1
ATOM 1330 C CA . GLY A 1 168 ? 1.524 1.149 -12.138 1.00 77.12 168 GLY A CA 1
ATOM 1331 C C . GLY A 1 168 ? 1.135 0.197 -13.265 1.00 77.12 168 GLY A C 1
ATOM 1332 O O . GLY A 1 168 ? 1.695 -0.891 -13.453 1.00 77.12 168 GLY A O 1
ATOM 1333 N N . THR A 1 169 ? 0.164 0.631 -14.065 1.00 76.00 169 THR A N 1
ATOM 1334 C CA . THR A 1 169 ? -0.378 -0.147 -15.186 1.00 76.00 169 THR A CA 1
ATOM 1335 C C . THR A 1 169 ? 0.692 -0.499 -16.233 1.00 76.00 169 THR A C 1
ATOM 1337 O O . THR A 1 169 ? 0.668 -1.604 -16.781 1.00 76.00 169 THR A O 1
ATOM 1340 N N . ARG A 1 170 ? 1.669 0.390 -16.484 1.00 82.50 170 ARG A N 1
ATOM 1341 C CA . ARG A 1 170 ? 2.771 0.157 -17.440 1.00 82.50 170 ARG A CA 1
ATOM 1342 C C . ARG A 1 170 ? 3.669 -0.994 -16.984 1.00 82.50 170 ARG A C 1
ATOM 1344 O O . ARG A 1 170 ? 3.879 -1.951 -17.731 1.00 82.50 170 ARG A O 1
ATOM 1351 N N . GLU A 1 171 ? 4.175 -0.923 -15.755 1.00 87.56 171 GLU A N 1
ATOM 1352 C CA . GLU A 1 171 ? 5.067 -1.929 -15.176 1.00 87.56 171 GLU A CA 1
ATOM 1353 C C . GLU A 1 171 ? 4.346 -3.272 -15.047 1.00 87.56 171 GLU A C 1
ATOM 1355 O O . GLU A 1 171 ? 4.905 -4.301 -15.427 1.00 87.56 171 GLU A O 1
ATOM 1360 N N . MET A 1 172 ? 3.081 -3.274 -14.607 1.00 84.88 172 MET A N 1
ATOM 1361 C CA . MET A 1 172 ? 2.260 -4.489 -14.576 1.00 84.88 172 MET A CA 1
ATOM 1362 C C . MET A 1 172 ? 2.084 -5.111 -15.967 1.00 84.88 172 MET A C 1
ATOM 1364 O O . MET A 1 172 ? 2.152 -6.334 -16.092 1.00 84.88 172 MET A O 1
ATOM 1368 N N . GLY A 1 173 ? 1.939 -4.301 -17.020 1.00 84.19 173 GLY A N 1
ATOM 1369 C CA . GLY A 1 173 ? 1.925 -4.769 -18.408 1.00 84.19 173 GLY A CA 1
ATOM 1370 C C . GLY A 1 173 ? 3.221 -5.484 -18.812 1.00 84.19 173 GLY A C 1
ATOM 1371 O O . GLY A 1 173 ? 3.176 -6.588 -19.362 1.00 84.19 173 GLY A O 1
ATOM 1372 N N . TYR A 1 174 ? 4.385 -4.910 -18.487 1.00 92.94 174 TYR A N 1
ATOM 1373 C CA . TYR A 1 174 ? 5.689 -5.532 -18.762 1.00 92.94 174 TYR A CA 1
ATOM 1374 C C . TYR A 1 174 ? 5.926 -6.805 -17.934 1.00 92.94 174 TYR A C 1
ATOM 1376 O O . TYR A 1 174 ? 6.374 -7.821 -18.476 1.00 92.94 174 TYR A O 1
ATOM 1384 N N . LEU A 1 175 ? 5.586 -6.776 -16.640 1.00 93.25 175 LEU A N 1
ATOM 1385 C CA . LEU A 1 175 ? 5.665 -7.921 -15.730 1.00 93.25 175 LEU A CA 1
ATOM 1386 C C . LEU A 1 175 ? 4.782 -9.076 -16.225 1.00 93.25 175 LEU A C 1
ATOM 1388 O O . LEU A 1 175 ? 5.258 -10.206 -16.339 1.00 93.25 175 LEU A O 1
ATOM 1392 N N . PHE A 1 176 ? 3.525 -8.805 -16.589 1.00 87.75 176 PHE A N 1
ATOM 1393 C CA . PHE A 1 176 ? 2.600 -9.818 -17.100 1.00 87.75 176 PHE A CA 1
ATOM 1394 C C . PHE A 1 176 ? 3.014 -10.358 -18.475 1.00 87.75 176 PHE A C 1
ATOM 1396 O O . PHE A 1 176 ? 2.948 -11.568 -18.712 1.00 87.75 176 PHE A O 1
ATOM 1403 N N . GLY A 1 177 ? 3.496 -9.492 -19.372 1.00 89.31 177 GLY A N 1
ATOM 1404 C CA . GLY A 1 177 ? 4.032 -9.897 -20.672 1.00 89.31 177 GLY A CA 1
ATOM 1405 C C . GLY A 1 177 ? 5.182 -10.899 -20.537 1.00 89.31 177 GLY A C 1
ATOM 1406 O O . GLY A 1 177 ? 5.186 -11.936 -21.206 1.00 89.31 177 GLY A O 1
ATOM 1407 N N . GLN A 1 178 ? 6.114 -10.646 -19.612 1.00 94.06 178 GLN A N 1
ATOM 1408 C CA . GLN A 1 178 ? 7.205 -11.578 -19.336 1.00 94.06 178 GLN A CA 1
ATOM 1409 C C . GLN A 1 178 ? 6.733 -12.834 -18.588 1.00 94.06 178 GLN A C 1
ATOM 1411 O O . GLN A 1 178 ? 7.172 -13.932 -18.930 1.00 94.06 178 GLN A O 1
ATOM 1416 N N . TYR A 1 179 ? 5.803 -12.713 -17.633 1.00 90.88 179 TYR A N 1
ATOM 1417 C CA . TYR A 1 179 ? 5.211 -13.862 -16.938 1.00 90.88 179 TYR A CA 1
ATOM 1418 C C . TYR A 1 179 ? 4.603 -14.852 -17.938 1.00 90.88 179 TYR A C 1
ATOM 1420 O O . TYR A 1 179 ? 4.959 -16.028 -17.936 1.00 90.88 179 TYR A O 1
ATOM 1428 N N . ARG A 1 180 ? 3.768 -14.366 -18.869 1.00 87.75 180 ARG A N 1
ATOM 1429 C CA . ARG A 1 180 ? 3.181 -15.180 -19.947 1.00 87.75 180 ARG A CA 1
ATOM 1430 C C . ARG A 1 180 ? 4.238 -15.860 -20.813 1.00 87.75 180 ARG A C 1
ATOM 1432 O O . ARG A 1 180 ? 4.080 -17.030 -21.158 1.00 87.75 180 ARG A O 1
ATOM 1439 N N . ARG A 1 181 ? 5.309 -15.139 -21.168 1.00 90.81 181 ARG A N 1
ATOM 1440 C CA . ARG A 1 181 ? 6.414 -15.668 -21.984 1.00 90.81 181 ARG A CA 1
ATOM 1441 C C . ARG A 1 181 ? 7.149 -16.819 -21.291 1.00 90.81 181 ARG A C 1
ATOM 1443 O O . ARG A 1 181 ? 7.572 -17.747 -21.972 1.00 90.81 181 ARG A O 1
ATOM 1450 N N . LEU A 1 182 ? 7.305 -16.752 -19.969 1.00 91.88 182 LEU A N 1
ATOM 1451 C CA . LEU A 1 182 ? 8.018 -17.752 -19.166 1.00 91.88 182 LEU A CA 1
ATOM 1452 C C . LEU A 1 182 ? 7.129 -18.934 -18.756 1.00 91.88 182 LEU A C 1
ATOM 1454 O O . LEU A 1 182 ? 7.584 -20.073 -18.782 1.00 91.88 182 LEU A O 1
ATOM 1458 N N . ALA A 1 183 ? 5.868 -18.675 -18.400 1.00 86.31 183 ALA A N 1
ATOM 1459 C CA . ALA A 1 183 ? 4.903 -19.700 -18.001 1.00 86.31 183 ALA A CA 1
ATOM 1460 C C . ALA A 1 183 ? 4.390 -20.537 -19.189 1.00 86.31 183 ALA A C 1
ATOM 1462 O O . ALA A 1 183 ? 3.948 -21.668 -19.006 1.00 86.31 183 ALA A O 1
ATOM 1463 N N . GLY A 1 184 ? 4.428 -19.994 -20.412 1.00 80.56 184 GLY A N 1
ATOM 1464 C CA . GLY A 1 184 ? 4.001 -20.699 -21.627 1.00 80.56 184 GLY A CA 1
ATOM 1465 C C . GLY A 1 184 ? 2.483 -20.863 -21.779 1.00 80.56 184 GLY A C 1
ATOM 1466 O O . GLY A 1 184 ? 2.033 -21.466 -22.750 1.00 80.56 184 GLY A O 1
ATOM 1467 N N . HIS A 1 185 ? 1.683 -20.312 -20.861 1.00 71.12 185 HIS A N 1
ATOM 1468 C CA . HIS A 1 185 ? 0.222 -20.361 -20.887 1.00 71.12 185 HIS A CA 1
ATOM 1469 C C . HIS A 1 185 ? -0.407 -19.026 -20.463 1.00 71.12 185 HIS A C 1
ATOM 1471 O O . HIS A 1 185 ? 0.171 -18.255 -19.696 1.00 71.12 185 HIS A O 1
ATOM 1477 N N . PHE A 1 186 ? -1.626 -18.755 -20.936 1.00 66.25 186 PHE A N 1
ATOM 1478 C CA . PHE A 1 186 ? -2.433 -17.633 -20.458 1.00 66.25 186 PHE A CA 1
ATOM 1479 C C . PHE A 1 186 ? -3.276 -18.076 -19.257 1.00 66.25 186 PHE A C 1
ATOM 1481 O O . PHE A 1 186 ? -4.103 -18.974 -19.382 1.00 66.25 186 PHE A O 1
ATOM 1488 N N . GLN A 1 187 ? -3.070 -17.442 -18.104 1.00 62.06 187 GLN A N 1
ATOM 1489 C CA . GLN A 1 187 ? -3.951 -17.530 -16.939 1.00 62.06 187 GLN A CA 1
ATOM 1490 C C . GLN A 1 187 ? -4.296 -16.097 -16.520 1.00 62.06 187 GLN A C 1
ATOM 1492 O O . GLN A 1 187 ? -3.394 -15.290 -16.302 1.00 62.06 187 GLN A O 1
ATOM 1497 N N . GLY A 1 188 ? -5.593 -15.778 -16.473 1.00 52.22 188 GLY A N 1
ATOM 1498 C CA . GLY A 1 188 ? -6.101 -14.405 -16.334 1.00 52.22 188 GLY A CA 1
ATOM 1499 C C . GLY A 1 188 ? -5.942 -13.777 -14.946 1.00 52.22 188 GLY A C 1
ATOM 1500 O O . GLY A 1 188 ? -6.186 -12.592 -14.791 1.00 52.22 188 GLY A O 1
ATOM 1501 N N . SER A 1 189 ? -5.498 -14.535 -13.942 1.00 54.03 189 SER A N 1
ATOM 1502 C CA . SER A 1 189 ? -5.478 -14.105 -12.535 1.00 54.03 189 SER A CA 1
ATOM 1503 C C . SER A 1 189 ? -4.397 -13.066 -12.182 1.00 54.03 189 SER A C 1
ATOM 1505 O O . SER A 1 189 ? -4.292 -12.658 -11.029 1.00 54.03 189 SER A O 1
ATOM 1507 N N . PHE A 1 190 ? -3.564 -12.642 -13.138 1.00 52.56 190 PHE A N 1
ATOM 1508 C CA . PHE A 1 190 ? -2.516 -11.642 -12.912 1.00 52.56 190 PHE A CA 1
ATOM 1509 C C . PHE A 1 190 ? -3.087 -10.228 -13.075 1.00 52.56 190 PHE A C 1
ATOM 1511 O O . PHE A 1 190 ? -3.378 -9.782 -14.183 1.00 52.56 190 PHE A O 1
ATOM 1518 N N . THR A 1 191 ? -3.261 -9.509 -11.970 1.00 51.91 191 THR A N 1
ATOM 1519 C CA . THR A 1 191 ? -4.159 -8.345 -11.958 1.00 51.91 191 THR A CA 1
ATOM 1520 C C . THR A 1 191 ? -3.468 -7.013 -12.275 1.00 51.91 191 THR A C 1
ATOM 1522 O O . THR A 1 191 ? -3.080 -6.260 -11.385 1.00 51.91 191 THR A O 1
ATOM 1525 N N . GLY A 1 192 ? -3.401 -6.653 -13.563 1.00 41.38 192 GLY A N 1
ATOM 1526 C CA . GLY A 1 192 ? -2.941 -5.345 -14.075 1.00 41.38 192 GLY A CA 1
ATOM 1527 C C . GLY A 1 192 ? -3.801 -4.851 -15.264 1.00 41.38 192 GLY A C 1
ATOM 1528 O O . GLY A 1 192 ? -4.227 -5.700 -16.045 1.00 41.38 192 GLY A O 1
ATOM 1529 N N . PRO A 1 193 ? -4.130 -3.547 -15.409 1.00 43.84 193 PRO A N 1
ATOM 1530 C CA . PRO A 1 193 ? -5.341 -3.123 -16.137 1.00 43.84 193 PRO A CA 1
ATOM 1531 C C . PRO A 1 193 ? -5.217 -2.766 -17.640 1.00 43.84 193 PRO A C 1
ATOM 1533 O O . PRO A 1 193 ? -4.142 -2.569 -18.200 1.00 43.84 193 PRO A O 1
ATOM 1536 N N . ARG A 1 194 ? -6.400 -2.559 -18.248 1.00 40.78 194 ARG A N 1
ATOM 1537 C CA . ARG A 1 194 ? -6.716 -1.651 -19.381 1.00 40.78 194 ARG A CA 1
ATOM 1538 C C . ARG A 1 194 ? -6.180 -1.903 -20.798 1.00 40.78 194 ARG A C 1
ATOM 1540 O O . ARG A 1 194 ? -6.401 -1.061 -21.664 1.00 40.78 194 ARG A O 1
ATOM 1547 N N . ILE A 1 195 ? -5.663 -3.088 -21.119 1.00 38.75 195 ILE A N 1
ATOM 1548 C CA . ILE A 1 195 ? -5.583 -3.529 -22.527 1.00 38.75 195 ILE A CA 1
ATOM 1549 C C . ILE A 1 195 ? -6.300 -4.875 -22.690 1.00 38.75 195 ILE A C 1
ATOM 1551 O O . ILE A 1 195 ? -5.660 -5.914 -22.664 1.00 38.75 195 ILE A O 1
ATOM 1555 N N . PHE A 1 196 ? -7.624 -4.838 -22.894 1.00 38.94 196 PHE A N 1
ATOM 1556 C CA . PHE A 1 196 ? -8.497 -5.902 -23.444 1.00 38.94 196 PHE A CA 1
ATOM 1557 C C . PHE A 1 196 ? -8.862 -7.190 -22.660 1.00 38.94 196 PHE A C 1
ATOM 1559 O O . PHE A 1 196 ? -9.667 -7.944 -23.201 1.00 38.94 196 PHE A O 1
ATOM 1566 N N . TRP A 1 197 ? -8.359 -7.481 -21.449 1.00 41.91 197 TRP A N 1
ATOM 1567 C CA . TRP A 1 197 ? -8.540 -8.832 -20.846 1.00 41.91 197 TRP A CA 1
ATOM 1568 C C . TRP A 1 197 ? -9.106 -8.906 -19.411 1.00 41.91 197 TRP A C 1
ATOM 1570 O O . TRP A 1 197 ? -9.096 -9.986 -18.830 1.00 41.91 197 TRP A O 1
ATOM 1580 N N . SER A 1 198 ? -9.583 -7.796 -18.842 1.00 39.59 198 SER A N 1
ATOM 1581 C CA . SER A 1 198 ? -10.212 -7.727 -17.508 1.00 39.59 198 SER A CA 1
ATOM 1582 C C . SER A 1 198 ? -11.003 -6.411 -17.403 1.00 39.59 198 SER A C 1
ATOM 1584 O O . SER A 1 198 ? -10.514 -5.368 -17.852 1.00 39.59 198 SER A O 1
ATOM 1586 N N . GLY A 1 199 ? -12.250 -6.485 -16.934 1.00 39.84 199 GLY A N 1
ATOM 1587 C CA . GLY A 1 199 ? -13.333 -5.528 -17.181 1.00 39.84 199 GLY A CA 1
ATOM 1588 C C . GLY A 1 199 ? -13.928 -4.818 -15.961 1.00 39.84 199 GLY A C 1
ATOM 1589 O O . GLY A 1 199 ? -14.979 -4.191 -16.111 1.00 39.84 199 GLY A O 1
ATOM 1590 N N . SER A 1 200 ? -13.287 -4.863 -14.786 1.00 48.84 200 SER A N 1
ATOM 1591 C CA . SER A 1 200 ? -13.674 -3.993 -13.659 1.00 48.84 200 SER A CA 1
ATOM 1592 C C . SER A 1 200 ? -13.650 -2.513 -14.083 1.00 48.84 200 SER A C 1
ATOM 1594 O O . SER A 1 200 ? -12.685 -2.015 -14.674 1.00 48.84 200 SER A O 1
ATOM 1596 N N . SER A 1 201 ? -14.743 -1.806 -13.785 1.00 48.44 201 SER A N 1
ATOM 1597 C CA . SER A 1 201 ? -14.975 -0.426 -14.235 1.00 48.44 201 SER A CA 1
ATOM 1598 C C . SER A 1 201 ? -14.575 0.653 -13.224 1.00 48.44 201 SER A C 1
ATOM 1600 O O . SER A 1 201 ? -14.511 1.819 -13.607 1.00 48.44 201 SER A O 1
ATOM 1602 N N . LEU A 1 202 ? -14.291 0.274 -11.971 1.00 53.59 202 LEU A N 1
ATOM 1603 C CA . LEU A 1 202 ? -14.075 1.187 -10.838 1.00 53.59 202 LEU A CA 1
ATOM 1604 C C . LEU A 1 202 ? -12.727 0.982 -10.114 1.00 53.59 202 LEU A C 1
ATOM 1606 O O . LEU A 1 202 ? -12.417 1.711 -9.169 1.00 53.59 202 LEU A O 1
ATOM 1610 N N . ARG A 1 203 ? -11.882 0.047 -10.586 1.00 60.53 203 ARG A N 1
ATOM 1611 C CA . ARG A 1 203 ? -10.576 -0.309 -9.990 1.00 60.53 203 ARG A CA 1
ATOM 1612 C C . ARG A 1 203 ? -9.677 0.890 -9.673 1.00 60.53 203 ARG A C 1
ATOM 1614 O O . ARG A 1 203 ? -8.851 0.833 -8.760 1.00 60.53 203 ARG A O 1
ATOM 1621 N N . THR A 1 204 ? -9.779 1.963 -10.452 1.00 60.88 204 THR A N 1
ATOM 1622 C CA . THR A 1 204 ? -8.933 3.146 -10.286 1.00 60.88 204 THR A CA 1
ATOM 1623 C C . THR A 1 204 ? -9.399 4.014 -9.114 1.00 60.88 204 THR A C 1
ATOM 1625 O O . THR A 1 204 ? -8.581 4.483 -8.321 1.00 60.88 204 THR A O 1
ATOM 1628 N N . GLU A 1 205 ? -10.713 4.126 -8.961 1.00 68.44 205 GLU A N 1
ATOM 1629 C CA . GLU A 1 205 ? -11.457 4.941 -8.011 1.00 68.44 205 GLU A CA 1
ATOM 1630 C C . GLU A 1 205 ? -11.649 4.234 -6.653 1.00 68.44 205 GLU A C 1
ATOM 1632 O O . GLU A 1 205 ? -11.722 4.887 -5.606 1.00 68.44 205 GLU A O 1
ATOM 1637 N N . ALA A 1 206 ? -11.698 2.896 -6.665 1.00 72.19 206 ALA A N 1
ATOM 1638 C CA . ALA A 1 206 ? -12.150 2.014 -5.587 1.00 72.19 206 ALA A CA 1
ATOM 1639 C C . ALA A 1 206 ? -11.587 2.328 -4.192 1.00 72.19 206 ALA A C 1
ATOM 1641 O O . ALA A 1 206 ? -12.346 2.412 -3.224 1.00 72.19 206 ALA A O 1
ATOM 1642 N N . THR A 1 207 ? -10.270 2.532 -4.061 1.00 77.44 207 THR A N 1
ATOM 1643 C CA . THR A 1 207 ? -9.660 2.869 -2.763 1.00 77.44 207 THR A CA 1
ATOM 1644 C C . THR A 1 207 ? -10.124 4.237 -2.272 1.00 77.44 207 THR A C 1
ATOM 1646 O O . THR A 1 207 ? -10.586 4.348 -1.141 1.00 77.44 207 THR A O 1
ATOM 1649 N N . GLY A 1 208 ? -10.050 5.276 -3.111 1.00 80.94 208 GLY A N 1
ATOM 1650 C CA . GLY A 1 208 ? -10.413 6.636 -2.704 1.00 80.94 208 GLY A CA 1
ATOM 1651 C C . GLY A 1 208 ? -11.904 6.779 -2.392 1.00 80.94 208 GLY A C 1
ATOM 1652 O O . GLY A 1 208 ? -12.279 7.399 -1.399 1.00 80.9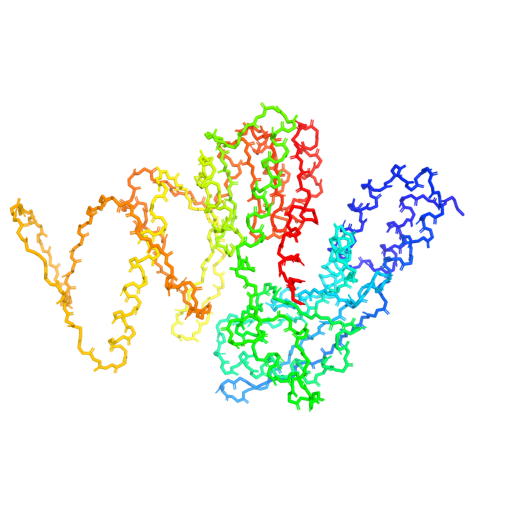4 208 GLY A O 1
ATOM 1653 N N . TYR A 1 209 ? -12.759 6.127 -3.182 1.00 83.56 209 TYR A N 1
ATOM 1654 C CA . TYR A 1 209 ? -14.195 6.061 -2.916 1.00 83.56 209 TYR A CA 1
ATOM 1655 C C . TYR A 1 209 ? -14.498 5.268 -1.634 1.00 83.56 209 TYR A C 1
ATOM 1657 O O . TYR A 1 209 ? -15.318 5.712 -0.829 1.00 83.56 209 TYR A O 1
ATOM 1665 N N . GLY A 1 210 ? -13.814 4.138 -1.409 1.00 87.06 210 GLY A N 1
ATOM 1666 C CA . GLY A 1 210 ? -13.951 3.306 -0.209 1.00 87.06 210 GLY A CA 1
ATOM 1667 C C . GLY A 1 210 ? -13.688 4.073 1.088 1.00 87.06 210 GLY A C 1
ATOM 1668 O O . GLY A 1 210 ? -14.495 3.994 2.014 1.00 87.06 210 GLY A O 1
ATOM 1669 N N . LEU A 1 211 ? -12.636 4.898 1.119 1.00 90.94 211 LEU A N 1
ATOM 1670 C CA . LEU A 1 211 ? -12.320 5.772 2.256 1.00 90.94 211 LEU A CA 1
ATOM 1671 C C . LEU A 1 211 ? -13.477 6.735 2.572 1.00 90.94 211 LEU A C 1
ATOM 1673 O O . LEU A 1 211 ? -13.863 6.892 3.729 1.00 90.94 211 LEU A O 1
ATOM 1677 N N . VAL A 1 212 ? -14.075 7.352 1.548 1.00 90.12 212 VAL A N 1
ATOM 1678 C CA . VAL A 1 212 ? -15.189 8.301 1.723 1.00 90.12 212 VAL A CA 1
ATOM 1679 C C . VAL A 1 212 ? -16.486 7.592 2.127 1.00 90.12 212 VAL A C 1
ATOM 1681 O O . VAL A 1 212 ? -17.220 8.106 2.971 1.00 90.12 212 VAL A O 1
ATOM 1684 N N . PHE A 1 213 ? -16.752 6.387 1.616 1.00 90.62 213 PHE A N 1
ATOM 1685 C CA . PHE A 1 213 ? -17.871 5.565 2.090 1.00 90.62 213 PHE A CA 1
ATOM 1686 C C . PHE A 1 213 ? -17.701 5.160 3.562 1.00 90.62 213 PHE A C 1
ATOM 1688 O O . PHE A 1 213 ? -18.655 5.257 4.335 1.00 90.62 213 PHE A O 1
ATOM 1695 N N . PHE A 1 214 ? -16.490 4.775 3.979 1.00 92.00 214 PHE A N 1
ATOM 1696 C CA . PHE A 1 214 ? -16.193 4.453 5.377 1.00 92.00 214 PHE A CA 1
ATOM 1697 C C . PHE A 1 214 ? -16.383 5.681 6.286 1.00 92.00 214 PHE A C 1
ATOM 1699 O O . PHE A 1 214 ? -16.998 5.580 7.348 1.00 92.00 214 PHE A O 1
ATOM 1706 N N . ALA A 1 215 ? -15.945 6.860 5.829 1.00 93.31 215 ALA A N 1
ATOM 1707 C CA . ALA A 1 215 ? -16.176 8.132 6.513 1.00 93.31 215 ALA A CA 1
ATOM 1708 C C . ALA A 1 215 ? -17.674 8.427 6.703 1.00 93.31 215 ALA A C 1
ATOM 1710 O O . ALA A 1 215 ? -18.092 8.783 7.806 1.00 93.31 215 ALA A O 1
ATOM 1711 N N . GLN A 1 216 ? -18.491 8.241 5.657 1.00 92.44 216 GLN A N 1
ATOM 1712 C CA . GLN A 1 216 ? -19.941 8.443 5.733 1.00 92.44 216 GLN A CA 1
ATOM 1713 C C . GLN A 1 216 ? -20.593 7.497 6.748 1.00 92.44 216 GLN A C 1
ATOM 1715 O O . GLN A 1 216 ? -21.447 7.938 7.515 1.00 92.44 216 GLN A O 1
ATOM 1720 N N . LEU A 1 217 ? -20.196 6.219 6.785 1.00 92.19 217 LEU A N 1
ATOM 1721 C CA . LEU A 1 217 ? -20.732 5.247 7.747 1.00 92.19 217 LEU A CA 1
ATOM 1722 C C . LEU A 1 217 ? -20.423 5.661 9.194 1.00 92.19 217 LEU A C 1
ATOM 1724 O O . LEU A 1 217 ? -21.339 5.765 10.007 1.00 92.19 217 LEU A O 1
ATOM 1728 N N . MET A 1 218 ? -19.167 6.006 9.493 1.00 93.44 218 MET A N 1
ATOM 1729 C CA . MET A 1 218 ? -18.775 6.483 10.826 1.00 93.44 218 MET A CA 1
ATOM 1730 C C . MET A 1 218 ? -19.503 7.768 11.232 1.00 93.44 218 MET A C 1
ATOM 1732 O O . MET A 1 218 ? -19.926 7.904 12.378 1.00 93.44 218 MET A O 1
ATOM 1736 N N . LEU A 1 219 ? -19.667 8.718 10.308 1.00 93.50 219 LEU A N 1
ATOM 1737 C CA . LEU A 1 219 ? -20.416 9.947 10.572 1.00 93.50 219 LEU A CA 1
ATOM 1738 C C . LEU A 1 219 ? -21.906 9.666 10.798 1.00 93.50 219 LEU A C 1
ATOM 1740 O O . LEU A 1 219 ? -22.497 10.279 11.685 1.00 93.50 219 LEU A O 1
ATOM 1744 N N . THR A 1 220 ? -22.485 8.704 10.077 1.00 93.44 220 THR A N 1
ATOM 1745 C CA . THR A 1 220 ? -23.885 8.287 10.252 1.00 93.44 220 THR A CA 1
ATOM 1746 C C . THR A 1 220 ? -24.120 7.735 11.662 1.00 93.44 220 THR A C 1
ATOM 1748 O O . THR A 1 220 ? -25.061 8.170 12.326 1.00 93.44 220 THR A O 1
ATOM 1751 N N . ASP A 1 221 ? -23.218 6.892 12.182 1.00 92.62 221 ASP A N 1
ATOM 1752 C CA . ASP A 1 221 ? -23.265 6.407 13.575 1.00 92.62 221 ASP A CA 1
ATOM 1753 C C . ASP A 1 221 ? -23.128 7.550 14.606 1.00 92.62 221 ASP A C 1
ATOM 1755 O O . ASP A 1 221 ? -23.688 7.495 15.704 1.00 92.62 221 ASP A O 1
ATOM 1759 N N . MET A 1 222 ? -22.441 8.641 14.246 1.00 92.25 222 MET A N 1
ATOM 1760 C CA . MET A 1 222 ? -22.363 9.877 15.040 1.00 92.25 222 MET A CA 1
ATOM 1761 C C . MET A 1 222 ? -23.575 10.814 14.859 1.00 92.25 222 MET A C 1
ATOM 1763 O O . MET A 1 222 ? -23.565 11.917 15.410 1.00 92.25 222 MET A O 1
ATOM 1767 N N . ASN A 1 223 ? -24.608 10.409 14.110 1.00 93.94 223 ASN A N 1
ATOM 1768 C CA . ASN A 1 223 ? -25.748 11.238 13.691 1.00 93.94 223 ASN A CA 1
ATOM 1769 C C . ASN A 1 223 ? -25.318 12.518 12.937 1.00 93.94 223 ASN A C 1
ATOM 1771 O O . ASN A 1 223 ? -25.850 13.609 13.159 1.00 93.94 223 ASN A O 1
ATOM 1775 N N . LYS A 1 224 ? -24.325 12.384 12.053 1.00 93.12 224 LYS A N 1
ATOM 1776 C CA . LYS A 1 224 ? -23.794 13.430 11.170 1.00 93.12 224 LYS A CA 1
ATOM 1777 C C . LYS A 1 224 ? -23.811 12.975 9.710 1.00 93.12 224 LYS A C 1
ATOM 1779 O O . LYS A 1 224 ? -23.905 11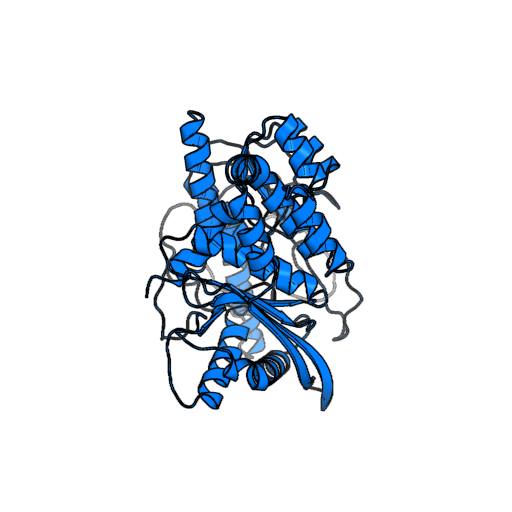.791 9.412 1.00 93.12 224 LYS A O 1
ATOM 1784 N N . ASP A 1 225 ? -23.672 13.939 8.809 1.00 92.38 225 ASP A N 1
ATOM 1785 C CA . ASP A 1 225 ? -23.558 13.738 7.363 1.00 92.38 225 ASP A CA 1
ATOM 1786 C C . ASP A 1 225 ? -22.256 14.387 6.860 1.00 92.38 225 ASP A C 1
ATOM 1788 O O . ASP A 1 225 ? -21.790 15.347 7.476 1.00 92.38 225 ASP A O 1
ATOM 1792 N N . LEU A 1 226 ? -21.669 13.901 5.758 1.00 89.44 226 LEU A N 1
ATOM 1793 C CA . LEU A 1 226 ? -20.481 14.518 5.138 1.00 89.44 226 LEU A CA 1
ATOM 1794 C C . LEU A 1 226 ? -20.764 15.920 4.577 1.00 89.44 226 LEU A C 1
ATOM 1796 O O . LEU A 1 226 ? -19.852 16.743 4.457 1.00 89.44 226 LEU A O 1
ATOM 1800 N N . LYS A 1 227 ? -22.018 16.204 4.217 1.00 90.25 227 LYS A N 1
ATOM 1801 C CA . LYS A 1 227 ? -22.412 17.441 3.544 1.00 90.25 227 LYS A CA 1
ATOM 1802 C C . LYS A 1 227 ? -22.063 18.687 4.363 1.00 90.25 227 LYS A C 1
ATOM 1804 O O . LYS A 1 227 ? -22.538 18.886 5.478 1.00 90.25 227 LYS A O 1
ATOM 1809 N N . GLY A 1 228 ? -21.266 19.571 3.769 1.00 79.31 228 GLY A N 1
ATOM 1810 C CA . GLY A 1 228 ? -20.790 20.807 4.389 1.00 79.31 228 GLY A CA 1
ATOM 1811 C C . GLY A 1 228 ? -19.641 20.637 5.392 1.00 79.31 228 GLY A C 1
ATOM 1812 O O . GLY A 1 228 ? -19.121 21.654 5.855 1.00 79.31 228 GLY A O 1
ATOM 1813 N N . LEU A 1 229 ? -19.210 19.408 5.709 1.00 86.44 229 LEU A N 1
ATOM 1814 C CA . LEU A 1 229 ? -18.066 19.180 6.593 1.00 86.44 229 LEU A CA 1
ATOM 1815 C C . LEU A 1 229 ? -16.748 19.546 5.919 1.00 86.44 229 LEU A C 1
ATOM 1817 O O . LEU A 1 229 ? -16.538 19.328 4.724 1.00 86.44 229 LEU A O 1
ATOM 1821 N N . ARG A 1 230 ? -15.831 20.077 6.721 1.00 82.00 230 ARG A N 1
ATOM 1822 C CA . ARG A 1 230 ? -14.502 20.510 6.304 1.00 82.00 230 ARG A CA 1
ATOM 1823 C C .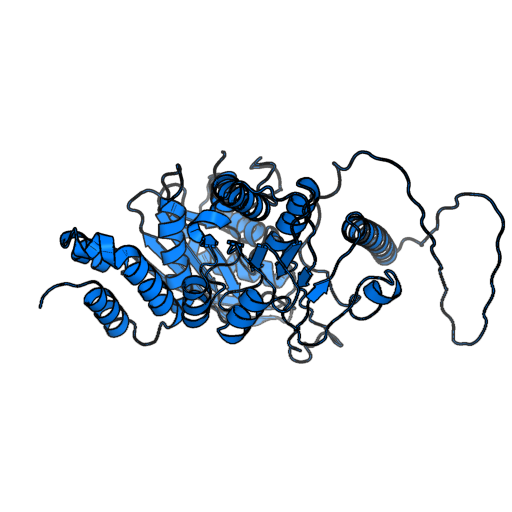 ARG A 1 230 ? -13.553 19.315 6.274 1.00 82.00 230 ARG A C 1
ATOM 1825 O O . ARG A 1 230 ? -13.228 18.765 7.322 1.00 82.00 230 ARG A O 1
ATOM 1832 N N . CYS A 1 231 ? -13.103 18.923 5.087 1.00 84.31 231 CYS A N 1
ATOM 1833 C CA . CYS A 1 231 ? -12.255 17.750 4.890 1.00 84.31 231 CYS A CA 1
ATOM 1834 C C . CYS A 1 231 ? -10.829 18.157 4.498 1.00 84.31 231 CYS A C 1
ATOM 1836 O O . CYS A 1 231 ? -10.632 18.914 3.550 1.00 84.31 231 CYS A O 1
ATOM 1838 N N . VAL A 1 232 ? -9.832 17.651 5.216 1.00 82.19 232 VAL A N 1
ATOM 1839 C CA . VAL A 1 232 ? -8.405 17.831 4.908 1.00 82.19 232 VAL A CA 1
ATOM 1840 C C . VAL A 1 232 ? -7.876 16.540 4.289 1.00 82.19 232 VAL A C 1
ATOM 1842 O O . VAL A 1 232 ? -8.094 15.467 4.841 1.00 82.19 232 VAL A O 1
ATOM 1845 N N . ILE A 1 233 ? -7.198 16.635 3.146 1.00 80.25 233 ILE A N 1
ATOM 1846 C CA . ILE A 1 233 ? -6.608 15.504 2.413 1.00 80.25 233 ILE A CA 1
ATOM 1847 C C . ILE A 1 233 ? -5.111 15.781 2.217 1.00 80.25 233 ILE A C 1
ATOM 1849 O O . ILE A 1 233 ? -4.724 16.916 1.910 1.00 80.25 233 ILE A O 1
ATOM 1853 N N . SER A 1 234 ? -4.269 14.760 2.378 1.00 76.81 234 SER A N 1
ATOM 1854 C CA . SER A 1 234 ? -2.873 14.783 1.923 1.00 76.81 234 SER A CA 1
ATOM 1855 C C . SER A 1 234 ? -2.669 13.865 0.717 1.00 76.81 234 SER A C 1
ATOM 1857 O O . SER A 1 234 ? -3.464 12.971 0.445 1.00 76.81 234 SER A O 1
ATOM 1859 N N . GLY A 1 235 ? -1.585 14.086 -0.019 1.00 60.84 235 GLY A N 1
ATOM 1860 C CA . GLY A 1 235 ? -1.287 13.392 -1.262 1.00 60.84 235 GLY A CA 1
ATOM 1861 C C . GLY A 1 235 ? -2.034 13.990 -2.454 1.00 60.84 235 GLY A C 1
ATOM 1862 O O . GLY A 1 235 ? -2.995 14.743 -2.310 1.00 60.84 235 GLY A O 1
ATOM 1863 N N . SER A 1 236 ? -1.543 13.668 -3.647 1.00 60.12 236 SER A N 1
ATOM 1864 C CA . SER A 1 236 ? -2.097 14.065 -4.949 1.00 60.12 236 SER A CA 1
ATOM 1865 C C . SER A 1 236 ? -2.053 12.910 -5.953 1.00 60.12 236 SER A C 1
ATOM 1867 O O . SER A 1 236 ? -2.248 13.108 -7.148 1.00 60.12 236 SER A O 1
ATOM 1869 N N . GLY A 1 237 ? -1.726 11.704 -5.480 1.00 59.94 237 GLY A N 1
ATOM 1870 C CA . GLY A 1 237 ? -1.803 10.483 -6.272 1.00 59.94 237 GLY A CA 1
ATOM 1871 C C . GLY A 1 237 ? -3.238 9.964 -6.376 1.00 59.94 237 GLY A C 1
ATOM 1872 O O . GLY A 1 237 ? -4.156 10.505 -5.756 1.00 59.94 237 GLY A O 1
ATOM 1873 N N . LYS A 1 238 ? -3.392 8.861 -7.117 1.00 65.25 238 LYS A N 1
ATOM 1874 C CA . LYS A 1 238 ? -4.639 8.116 -7.383 1.00 65.25 238 LYS A CA 1
ATOM 1875 C C . LYS A 1 238 ? -5.638 8.146 -6.212 1.00 65.25 238 LYS A C 1
ATOM 1877 O O . LYS A 1 238 ? -6.736 8.670 -6.359 1.00 65.25 238 LYS A O 1
ATOM 1882 N N . ILE A 1 239 ? -5.232 7.691 -5.021 1.00 74.12 239 ILE A N 1
ATOM 1883 C CA . ILE A 1 239 ? -6.102 7.641 -3.828 1.00 74.12 239 ILE A CA 1
ATOM 1884 C C . ILE A 1 239 ? -6.656 9.029 -3.463 1.00 74.12 239 ILE A C 1
ATOM 1886 O O . ILE A 1 239 ? -7.871 9.202 -3.389 1.00 74.12 239 ILE A O 1
ATOM 1890 N N . ALA A 1 240 ? -5.783 10.022 -3.268 1.00 69.75 240 ALA A N 1
ATOM 1891 C CA . ALA A 1 240 ? -6.167 11.357 -2.811 1.00 69.75 240 ALA A CA 1
ATOM 1892 C C . ALA A 1 240 ? -7.085 12.085 -3.810 1.00 69.75 240 ALA A C 1
ATOM 1894 O O . ALA A 1 240 ? -8.026 12.767 -3.404 1.00 69.75 240 ALA A O 1
ATOM 1895 N N . MET A 1 241 ? -6.856 11.895 -5.115 1.00 69.50 241 MET A N 1
ATOM 1896 C CA . MET A 1 241 ? -7.691 12.490 -6.163 1.00 69.50 241 MET A CA 1
ATOM 1897 C C . MET A 1 241 ? -9.112 11.910 -6.177 1.00 69.50 241 MET A C 1
ATOM 1899 O O . MET A 1 241 ? -10.070 12.670 -6.314 1.00 69.50 241 MET A O 1
ATOM 1903 N N . HIS A 1 242 ? -9.277 10.604 -5.949 1.00 75.56 242 HIS A N 1
ATOM 1904 C CA . HIS A 1 242 ? -10.608 9.987 -5.870 1.00 75.56 242 HIS A CA 1
ATOM 1905 C C . HIS A 1 242 ? -11.309 10.226 -4.521 1.00 75.56 242 HIS A C 1
ATOM 1907 O O . HIS A 1 242 ? -12.538 10.299 -4.480 1.00 75.56 242 HIS A O 1
ATOM 1913 N N . VAL A 1 243 ? -10.563 10.440 -3.427 1.00 77.75 243 VAL A N 1
ATOM 1914 C CA . VAL A 1 243 ? -11.121 10.983 -2.170 1.00 77.75 243 VAL A CA 1
ATOM 1915 C C . VAL A 1 243 ? -11.690 12.386 -2.411 1.00 77.75 243 VAL A C 1
ATOM 1917 O O . VAL A 1 243 ? -12.848 12.639 -2.082 1.00 77.75 243 VAL A O 1
ATOM 1920 N N . LEU A 1 244 ? -10.913 13.281 -3.034 1.00 73.12 244 LEU A N 1
ATOM 1921 C CA . LEU A 1 244 ? -11.332 14.645 -3.387 1.00 73.12 244 LEU A CA 1
ATOM 1922 C C . LEU A 1 244 ? -12.615 14.643 -4.233 1.00 73.12 244 LEU A C 1
ATOM 1924 O O . LEU A 1 244 ? -13.597 15.299 -3.882 1.00 73.12 244 LEU A O 1
ATOM 1928 N N . GLU A 1 245 ? -12.611 13.874 -5.320 1.00 74.38 245 GLU A N 1
ATOM 1929 C CA . GLU A 1 245 ? -13.742 13.695 -6.231 1.00 74.38 245 GLU A CA 1
ATOM 1930 C C . GLU A 1 245 ? -15.009 13.232 -5.493 1.00 74.38 245 GLU A C 1
ATOM 1932 O O . GLU A 1 245 ? -16.083 13.828 -5.636 1.00 74.38 245 GLU A O 1
ATOM 1937 N N . LYS A 1 246 ? -14.889 12.197 -4.651 1.00 82.62 246 LYS A N 1
ATOM 1938 C CA . LYS A 1 246 ? -16.041 11.619 -3.956 1.00 82.62 246 LYS A CA 1
ATOM 1939 C C . LYS A 1 246 ? -16.578 12.527 -2.853 1.00 82.62 246 LYS A C 1
ATOM 1941 O O . LYS A 1 246 ? -17.793 12.625 -2.696 1.00 82.62 246 LYS A O 1
ATOM 1946 N N . LEU A 1 247 ? -15.709 13.241 -2.136 1.00 77.00 247 LEU A N 1
ATOM 1947 C CA . LEU A 1 247 ? -16.113 14.247 -1.148 1.00 77.00 247 LEU A CA 1
ATOM 1948 C C . LEU A 1 247 ? -16.926 15.382 -1.784 1.00 77.00 247 LEU A C 1
ATOM 1950 O O . LEU A 1 247 ? -17.954 15.775 -1.229 1.00 77.00 247 LEU A O 1
ATOM 1954 N N . ILE A 1 248 ? -16.525 15.858 -2.969 1.00 71.25 248 ILE A N 1
ATOM 1955 C CA . ILE A 1 248 ? -17.294 16.853 -3.737 1.00 71.25 248 ILE A CA 1
ATOM 1956 C C . ILE A 1 248 ? -18.681 16.302 -4.097 1.00 71.25 248 ILE A C 1
ATOM 1958 O O . ILE A 1 248 ? -19.676 17.008 -3.931 1.00 71.25 248 ILE A O 1
ATOM 1962 N N . ALA A 1 249 ? -18.775 15.038 -4.525 1.00 71.50 249 ALA A N 1
ATOM 1963 C CA . ALA A 1 249 ? -20.052 14.400 -4.855 1.00 71.50 249 ALA A CA 1
ATOM 1964 C C . ALA A 1 249 ? -21.006 14.270 -3.645 1.00 71.50 249 ALA A C 1
ATOM 1966 O O . ALA A 1 249 ? -22.219 14.394 -3.812 1.00 71.50 249 ALA A O 1
ATOM 1967 N N . TYR A 1 250 ? -20.477 14.089 -2.429 1.00 78.88 250 TYR A N 1
ATOM 1968 C CA . TYR A 1 250 ? -21.250 14.135 -1.175 1.00 78.88 250 TYR A CA 1
ATOM 1969 C C . TYR A 1 250 ? -21.535 15.564 -0.665 1.00 78.88 250 TYR A C 1
ATOM 1971 O O . TYR A 1 250 ? -22.210 15.746 0.348 1.00 78.88 250 TYR A O 1
ATOM 1979 N N . GLY A 1 251 ? -21.051 16.602 -1.354 1.00 72.12 251 GLY A N 1
ATOM 1980 C CA . GLY A 1 251 ? -21.211 17.995 -0.935 1.00 72.12 251 GLY A CA 1
ATOM 1981 C C . GLY A 1 251 ? -20.394 18.366 0.306 1.00 72.12 251 GLY A C 1
ATOM 1982 O O . GLY A 1 251 ? -20.732 19.339 0.985 1.00 72.12 251 GLY A O 1
ATOM 1983 N N . ALA A 1 252 ? -19.348 17.601 0.626 1.00 74.69 252 ALA A N 1
ATOM 1984 C CA . ALA A 1 252 ? -18.344 17.987 1.608 1.00 74.69 252 ALA A CA 1
ATOM 1985 C C . ALA A 1 252 ? -17.447 19.111 1.054 1.00 74.69 252 ALA A C 1
ATOM 1987 O O . ALA A 1 252 ? -17.446 19.412 -0.141 1.00 74.69 252 ALA A O 1
ATOM 1988 N N . LEU A 1 253 ? -16.671 19.741 1.935 1.00 72.00 253 LEU A N 1
ATOM 1989 C CA . LEU A 1 253 ? -15.767 20.842 1.611 1.00 72.00 253 LEU A CA 1
ATOM 1990 C C . LEU A 1 253 ? -14.309 20.374 1.740 1.00 72.00 253 LEU A C 1
ATOM 1992 O O . LEU A 1 253 ? -13.713 20.560 2.806 1.00 72.00 253 LEU A O 1
ATOM 1996 N N . PRO A 1 254 ? -13.718 19.758 0.699 1.00 69.44 254 PRO A N 1
ATOM 1997 C CA . PRO A 1 254 ? -12.296 19.448 0.686 1.00 69.44 254 PRO A CA 1
ATOM 1998 C C . PRO A 1 254 ? -11.482 20.744 0.616 1.00 69.44 254 PRO A C 1
ATOM 2000 O O . PRO A 1 254 ? -11.667 21.572 -0.276 1.00 69.44 254 PRO A O 1
ATOM 2003 N N . ILE A 1 255 ? -10.602 20.933 1.594 1.00 65.31 255 ILE A N 1
ATOM 2004 C CA . ILE A 1 255 ? -9.836 22.169 1.791 1.00 65.31 255 ILE A CA 1
ATOM 2005 C C . ILE A 1 255 ? -8.411 22.021 1.291 1.00 65.31 255 ILE A C 1
ATOM 2007 O O . ILE A 1 255 ? -7.841 23.027 0.885 1.00 65.31 255 ILE A O 1
ATOM 2011 N N . THR A 1 256 ? -7.848 20.809 1.301 1.00 55.94 256 THR A N 1
ATOM 2012 C CA . THR A 1 256 ? -6.440 20.538 0.978 1.00 55.94 256 THR A CA 1
ATOM 2013 C C . THR A 1 256 ? -6.271 19.271 0.137 1.00 55.94 256 THR A C 1
ATOM 2015 O O . THR A 1 256 ? -7.120 18.386 0.163 1.00 55.94 256 THR A O 1
ATOM 2018 N N . VAL A 1 257 ? -5.140 19.209 -0.560 1.00 49.19 257 VAL A N 1
ATOM 2019 C CA . VAL A 1 257 ? -4.501 18.111 -1.314 1.00 49.19 257 VAL A CA 1
ATOM 2020 C C . VAL A 1 257 ? -2.981 18.293 -1.077 1.00 49.19 257 VAL A C 1
ATOM 2022 O O . VAL A 1 257 ? -2.591 19.383 -0.648 1.00 49.19 257 VAL A O 1
ATOM 2025 N N . SER A 1 258 ? -2.069 17.339 -1.333 1.00 41.31 258 SER A N 1
ATOM 2026 C CA . SER A 1 258 ? -0.616 17.657 -1.295 1.00 41.31 258 SER A CA 1
ATOM 2027 C C . SER A 1 258 ? 0.269 17.010 -2.362 1.00 41.31 258 SER A C 1
ATOM 2029 O O . SER A 1 258 ? 0.123 15.846 -2.705 1.00 41.31 258 SER A O 1
ATOM 2031 N N . VAL A 1 259 ? 1.201 17.797 -2.906 1.00 37.25 259 VAL A N 1
ATOM 2032 C CA . VAL A 1 259 ? 1.936 17.525 -4.150 1.00 37.25 259 VAL A CA 1
ATOM 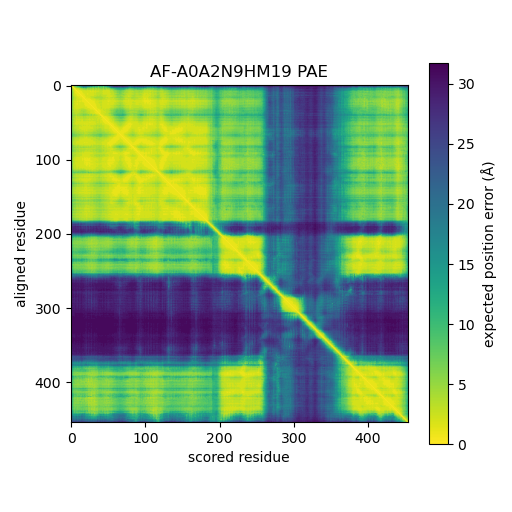2033 C C . VAL A 1 259 ? 3.440 17.374 -3.909 1.00 37.25 259 VAL A C 1
ATOM 2035 O O . VAL A 1 259 ? 4.023 18.066 -3.072 1.00 37.25 259 VAL A O 1
ATOM 2038 N N . ARG A 1 260 ? 4.091 16.494 -4.685 1.00 30.55 260 ARG A N 1
ATOM 2039 C CA . ARG A 1 260 ? 5.557 16.387 -4.750 1.00 30.55 260 ARG A CA 1
ATOM 2040 C C . ARG A 1 260 ? 6.064 16.439 -6.192 1.00 30.55 260 ARG A C 1
ATOM 2042 O O . ARG A 1 260 ? 5.524 15.743 -7.042 1.00 30.55 260 ARG A O 1
ATOM 2049 N N . PHE A 1 261 ? 7.138 17.195 -6.433 1.00 30.22 261 PHE A N 1
ATOM 2050 C CA . PHE A 1 261 ? 7.780 17.346 -7.749 1.00 30.22 261 PHE A CA 1
ATOM 2051 C C . PHE A 1 261 ? 9.285 17.054 -7.711 1.00 30.22 261 PHE A C 1
ATOM 2053 O O . PHE A 1 261 ? 9.940 17.268 -6.690 1.00 30.22 261 PHE A O 1
ATOM 2060 N N . SER A 1 262 ? 9.826 16.655 -8.860 1.00 27.44 262 SER A N 1
ATOM 2061 C CA . SER A 1 262 ? 11.252 16.679 -9.213 1.00 27.44 262 SER A CA 1
ATOM 2062 C C . SER A 1 262 ? 11.446 17.541 -10.467 1.00 27.44 262 SER A C 1
ATOM 2064 O O . SER A 1 262 ? 10.467 17.905 -11.109 1.00 27.44 262 SER A O 1
ATOM 2066 N N . ILE A 1 263 ? 12.686 17.908 -10.801 1.00 25.81 263 ILE A N 1
ATOM 2067 C CA . ILE A 1 263 ? 13.028 18.587 -12.062 1.00 25.81 263 ILE A CA 1
ATOM 2068 C C . ILE A 1 263 ? 14.305 17.938 -12.604 1.00 25.81 263 ILE A C 1
ATOM 2070 O O . ILE A 1 263 ? 15.258 17.736 -11.850 1.00 25.81 263 ILE A O 1
ATOM 2074 N N . LEU A 1 264 ? 14.328 17.625 -13.899 1.00 26.16 264 LEU A N 1
ATOM 2075 C CA . LEU A 1 264 ? 15.526 17.189 -14.616 1.00 26.16 264 LEU A CA 1
ATOM 2076 C C . LEU A 1 264 ? 16.224 18.398 -15.250 1.00 26.16 264 LEU A C 1
ATOM 2078 O O . LEU A 1 264 ? 15.585 19.202 -15.924 1.00 26.16 264 LEU A O 1
ATOM 2082 N N . VAL A 1 265 ? 17.544 18.511 -15.078 1.00 27.73 265 VAL A N 1
ATOM 2083 C CA . VAL A 1 265 ? 18.356 19.553 -15.725 1.00 27.73 265 VAL A CA 1
ATOM 2084 C C . VAL A 1 265 ? 19.412 18.874 -16.592 1.00 27.73 265 VAL A C 1
ATOM 2086 O O . VAL A 1 265 ? 20.276 18.159 -16.092 1.00 27.73 265 VAL A O 1
ATOM 2089 N N . ASN A 1 266 ? 19.341 19.086 -17.909 1.00 25.72 266 ASN A N 1
ATOM 2090 C CA . ASN A 1 266 ? 20.297 18.564 -18.898 1.00 25.72 266 ASN A CA 1
ATOM 2091 C C . ASN A 1 266 ? 20.534 17.039 -18.819 1.00 25.72 266 ASN A C 1
ATOM 2093 O O . ASN A 1 266 ? 21.671 16.574 -18.883 1.00 25.72 266 ASN A O 1
ATOM 2097 N N . GLY A 1 267 ? 19.465 16.253 -18.644 1.00 28.81 267 GLY A N 1
ATOM 2098 C CA . GLY A 1 267 ? 19.533 14.783 -18.621 1.00 28.81 267 GLY A CA 1
ATOM 2099 C C . GLY A 1 267 ? 20.265 14.181 -17.414 1.00 28.81 267 GLY A C 1
ATOM 2100 O O . GLY A 1 267 ? 20.450 12.970 -17.356 1.00 28.81 267 GLY A O 1
ATOM 2101 N N . SER A 1 268 ? 20.670 15.006 -16.446 1.00 26.55 268 SER A N 1
ATOM 2102 C CA . SER A 1 268 ? 21.267 14.571 -15.184 1.00 26.55 268 SER A CA 1
ATOM 2103 C C . SER A 1 268 ? 20.317 14.926 -14.037 1.00 26.55 268 SER A C 1
ATOM 2105 O O . SER A 1 268 ? 19.852 16.068 -13.973 1.00 26.55 268 SER A O 1
ATOM 2107 N N . PRO A 1 269 ? 20.017 14.006 -13.103 1.00 33.22 269 PRO A N 1
ATOM 2108 C CA . PRO A 1 269 ? 19.264 14.357 -11.910 1.00 33.22 269 PRO A CA 1
ATOM 2109 C C . PRO A 1 269 ? 20.101 15.308 -11.045 1.00 33.22 269 PRO A C 1
ATOM 2111 O O . PRO A 1 269 ? 21.015 14.881 -10.338 1.00 33.22 269 PRO A O 1
ATOM 2114 N N . SER A 1 270 ? 19.795 16.609 -11.072 1.00 28.50 270 SER A N 1
ATOM 2115 C CA . SER A 1 270 ? 20.179 17.475 -9.956 1.00 28.50 270 SER A CA 1
ATOM 2116 C C . SER A 1 270 ? 19.509 16.912 -8.705 1.00 28.50 270 SER A C 1
ATOM 2118 O O . SER A 1 270 ? 18.316 16.608 -8.757 1.00 28.50 270 SER A O 1
ATOM 2120 N N . GLY A 1 271 ? 20.277 16.723 -7.627 1.00 28.39 271 GLY A N 1
ATOM 2121 C CA . GLY A 1 271 ? 19.841 15.961 -6.454 1.00 28.39 271 GLY A CA 1
ATOM 2122 C C . GLY A 1 271 ? 18.458 16.364 -5.939 1.00 28.39 271 GLY A C 1
ATOM 2123 O O . GLY A 1 271 ? 18.080 17.533 -6.013 1.00 28.39 271 GLY A O 1
ATOM 2124 N N . PHE A 1 272 ? 17.705 15.384 -5.428 1.00 32.28 272 PHE A N 1
ATOM 2125 C CA . PHE A 1 272 ? 16.321 15.572 -4.997 1.00 32.28 272 PHE A CA 1
ATOM 2126 C C . PHE A 1 272 ? 16.159 16.797 -4.090 1.00 32.28 272 PHE A C 1
ATOM 2128 O O . PHE A 1 272 ? 16.604 16.806 -2.942 1.00 32.28 272 PHE A O 1
ATOM 2135 N N . PHE A 1 273 ? 15.419 17.793 -4.571 1.00 29.77 273 PHE A N 1
ATOM 2136 C CA . PHE A 1 273 ? 14.731 18.707 -3.674 1.00 29.77 273 PHE A CA 1
ATOM 2137 C C . PHE A 1 273 ? 13.578 17.926 -3.043 1.00 29.77 273 PHE A C 1
ATOM 2139 O O . PHE A 1 273 ? 12.707 17.421 -3.756 1.00 29.77 273 PHE A O 1
ATOM 2146 N N . ASN A 1 274 ? 13.551 17.825 -1.713 1.00 25.62 274 ASN A N 1
ATOM 2147 C CA . ASN A 1 274 ? 12.343 17.374 -1.032 1.00 25.62 274 ASN A CA 1
ATOM 2148 C C . ASN A 1 274 ? 11.204 18.328 -1.395 1.00 25.62 274 ASN A C 1
ATOM 2150 O O . ASN A 1 274 ? 11.335 19.545 -1.278 1.00 25.62 274 ASN A O 1
ATOM 2154 N N . SER A 1 275 ? 10.081 17.770 -1.833 1.00 30.27 275 SER A N 1
ATOM 2155 C CA . SER A 1 275 ? 8.876 18.544 -2.093 1.00 30.27 275 SER A CA 1
ATOM 2156 C C . SER A 1 275 ? 7.899 18.353 -0.932 1.00 30.27 275 SER A C 1
ATOM 2158 O O . SER A 1 275 ? 7.669 17.233 -0.467 1.00 30.27 275 SER A O 1
ATOM 2160 N N . SER A 1 276 ? 7.414 19.474 -0.406 1.00 30.34 276 SER A N 1
ATOM 2161 C CA . SER A 1 276 ? 7.051 19.627 1.007 1.00 30.34 276 SER A CA 1
ATOM 2162 C C . SER A 1 276 ? 5.646 20.211 1.235 1.00 30.34 276 SER A C 1
ATOM 2164 O O . SER A 1 276 ? 5.405 20.780 2.295 1.00 30.34 276 SER A O 1
ATOM 2166 N N . ARG A 1 277 ? 4.741 20.176 0.236 1.00 32.16 277 ARG A N 1
ATOM 2167 C CA . ARG A 1 277 ? 3.678 21.203 0.130 1.00 32.16 277 ARG A CA 1
ATOM 2168 C C . ARG A 1 277 ? 2.284 20.718 -0.274 1.00 32.16 277 ARG A C 1
ATOM 2170 O O . ARG A 1 277 ? 2.125 19.806 -1.083 1.00 32.16 277 ARG A O 1
ATOM 2177 N N . GLY A 1 278 ? 1.274 21.411 0.255 1.00 28.47 278 GLY A N 1
ATOM 2178 C CA . GLY A 1 278 ? -0.149 21.259 -0.065 1.00 28.47 278 GLY A CA 1
ATOM 2179 C C . GLY A 1 278 ? -0.676 22.177 -1.182 1.00 28.47 278 GLY A C 1
ATOM 2180 O O . GLY A 1 278 ? -0.098 23.225 -1.461 1.00 28.47 278 GLY A O 1
ATOM 2181 N N . LEU A 1 279 ? -1.815 21.809 -1.777 1.00 32.41 279 LEU A N 1
ATOM 2182 C CA . LEU A 1 279 ? -2.701 22.669 -2.573 1.00 32.41 279 LEU A CA 1
ATOM 2183 C C . LEU A 1 279 ? -4.041 22.807 -1.846 1.00 32.41 279 LEU A C 1
ATOM 2185 O O . LEU A 1 279 ? -4.671 21.794 -1.553 1.00 32.41 279 LEU A O 1
ATOM 2189 N N . CYS A 1 280 ? -4.500 24.035 -1.595 1.00 35.41 280 CYS A N 1
ATOM 2190 C CA . CYS A 1 280 ? -5.770 24.284 -0.907 1.00 35.41 280 CYS A CA 1
ATOM 2191 C C . CYS A 1 280 ? -6.851 24.831 -1.854 1.00 35.41 280 CYS A C 1
ATOM 2193 O O . CYS A 1 280 ? -6.564 25.688 -2.694 1.00 35.41 280 CYS A O 1
ATOM 2195 N N . GLN A 1 281 ? -8.098 24.363 -1.725 1.00 35.28 281 GLN A N 1
ATOM 2196 C CA . GLN A 1 281 ? -9.148 24.580 -2.730 1.00 35.28 281 GLN A CA 1
ATOM 2197 C C . GLN A 1 281 ? -10.443 25.210 -2.188 1.00 35.28 281 GLN A C 1
ATOM 2199 O O . GLN A 1 281 ? -10.754 25.135 -1.002 1.00 35.28 281 GLN A O 1
ATOM 2204 N N . GLY A 1 282 ? -11.208 25.854 -3.083 1.00 34.91 282 GLY A N 1
ATOM 2205 C CA . GLY A 1 282 ? -12.421 26.602 -2.723 1.00 34.91 282 GLY A CA 1
ATOM 2206 C C . GLY A 1 282 ? -13.473 26.773 -3.829 1.00 34.91 282 GLY A C 1
ATOM 2207 O O . GLY A 1 282 ? -14.310 27.666 -3.712 1.00 34.91 282 GLY A O 1
ATOM 2208 N N . ASN A 1 283 ? -13.436 25.972 -4.903 1.00 34.47 283 ASN A N 1
ATOM 2209 C CA . ASN A 1 283 ? -14.508 25.896 -5.910 1.00 34.47 283 ASN A CA 1
ATOM 2210 C C . ASN A 1 283 ? -14.443 24.544 -6.663 1.00 34.47 283 ASN A C 1
ATOM 2212 O O . ASN A 1 283 ? -13.451 24.321 -7.356 1.00 34.47 283 ASN A O 1
ATOM 2216 N N . PRO A 1 284 ? -15.451 23.651 -6.567 1.00 36.78 284 PRO A N 1
ATOM 2217 C CA . PRO A 1 284 ? -15.344 22.246 -6.990 1.00 36.78 284 PRO A CA 1
ATOM 2218 C C . PRO A 1 284 ? -15.026 21.984 -8.475 1.00 36.78 284 PRO A C 1
ATOM 2220 O O . PRO A 1 284 ? -14.626 20.873 -8.805 1.00 36.78 284 PRO A O 1
ATOM 2223 N N . LEU A 1 285 ? -15.159 22.967 -9.373 1.00 36.84 285 LEU A N 1
ATOM 2224 C CA . LEU A 1 285 ? -14.867 22.790 -10.806 1.00 36.84 285 LEU A CA 1
ATOM 2225 C C . LEU A 1 285 ? -13.379 22.951 -11.188 1.00 36.84 285 LEU A C 1
ATOM 2227 O O . LEU A 1 285 ? -12.975 22.468 -12.246 1.00 36.84 285 LEU A O 1
ATOM 2231 N N . SER A 1 286 ? -12.548 23.610 -10.370 1.00 42.19 286 SER A N 1
ATOM 2232 C CA . SER A 1 286 ? -11.208 24.052 -10.808 1.00 42.19 286 SER A CA 1
ATOM 2233 C C . SER A 1 286 ? -10.132 22.976 -11.067 1.00 42.19 286 SER A C 1
ATOM 2235 O O . SER A 1 286 ? -9.306 23.230 -11.944 1.00 42.19 286 SER A O 1
ATOM 2237 N N . PRO A 1 287 ? -10.084 21.790 -10.415 1.00 42.50 287 PRO A N 1
ATOM 2238 C CA . PRO A 1 287 ? -9.051 20.787 -10.691 1.00 42.50 287 PRO A CA 1
ATOM 2239 C C . PRO A 1 287 ? -9.370 20.049 -11.988 1.00 42.50 287 PRO A C 1
ATOM 2241 O O . PRO A 1 287 ? -8.479 19.766 -12.778 1.00 42.50 287 PRO A O 1
ATOM 2244 N N . LEU A 1 288 ? -10.661 19.801 -12.230 1.00 39.25 288 LEU A N 1
ATOM 2245 C CA . LEU A 1 288 ? -11.157 19.194 -13.455 1.00 39.25 288 LEU A CA 1
ATOM 2246 C C . LEU A 1 288 ? -10.917 20.120 -14.653 1.00 39.25 288 LEU A C 1
ATOM 2248 O O . LEU A 1 288 ? -10.416 19.665 -15.675 1.00 39.25 288 LEU A O 1
ATOM 2252 N N . LEU A 1 289 ? -11.189 21.425 -14.505 1.00 40.53 289 LEU A N 1
ATOM 2253 C CA . LEU A 1 289 ? -10.866 22.414 -15.537 1.00 40.53 289 LEU A CA 1
ATOM 2254 C C . LEU A 1 289 ? -9.356 22.481 -15.806 1.00 40.53 289 LEU A C 1
ATOM 2256 O O . LEU A 1 289 ? -8.949 22.506 -16.962 1.00 40.53 289 LEU A O 1
ATOM 2260 N N . PHE A 1 290 ? -8.527 22.460 -14.756 1.00 45.69 290 PHE A N 1
ATOM 2261 C CA . PHE A 1 290 ? -7.069 22.452 -14.889 1.00 45.69 290 PHE A CA 1
ATOM 2262 C C . PHE A 1 290 ? -6.566 21.199 -15.620 1.00 45.69 290 PHE A C 1
ATOM 2264 O O . PHE A 1 290 ? -5.791 21.326 -16.561 1.00 45.69 290 PHE A O 1
ATOM 2271 N N . VAL A 1 291 ? -7.056 20.005 -15.271 1.00 42.78 291 VAL A N 1
ATOM 2272 C CA . VAL A 1 291 ? -6.714 18.754 -15.973 1.00 42.78 291 VAL A CA 1
ATOM 2273 C C . VAL A 1 291 ? -7.167 18.792 -17.438 1.00 42.78 291 VAL A C 1
ATOM 2275 O O . VAL A 1 291 ? -6.400 18.400 -18.308 1.00 42.78 291 VAL A O 1
ATOM 2278 N N . ILE A 1 292 ? -8.359 19.319 -17.741 1.00 42.75 292 ILE A N 1
ATOM 2279 C CA . ILE A 1 292 ? -8.854 19.468 -19.124 1.00 42.75 292 ILE A CA 1
ATOM 2280 C C . ILE A 1 292 ? -7.999 20.458 -19.935 1.00 42.75 292 ILE A C 1
ATOM 2282 O O . ILE A 1 292 ? -7.709 20.202 -21.103 1.00 42.75 292 ILE A O 1
ATOM 2286 N N . VAL A 1 293 ? -7.573 21.574 -19.334 1.00 43.31 293 VAL A N 1
ATOM 2287 C CA . VAL A 1 293 ? -6.699 22.562 -19.990 1.00 43.31 293 VAL A CA 1
ATOM 2288 C C . VAL A 1 293 ? -5.297 21.992 -20.211 1.00 43.31 293 VAL A C 1
ATOM 2290 O O . VAL A 1 293 ? -4.776 22.094 -21.320 1.00 43.31 293 VAL A O 1
ATOM 2293 N N . MET A 1 294 ? -4.710 21.334 -19.208 1.00 44.62 294 MET A N 1
ATOM 2294 C CA . MET A 1 294 ? -3.402 20.684 -19.339 1.00 44.62 294 MET A CA 1
ATOM 2295 C C . MET A 1 294 ? -3.426 19.548 -20.369 1.00 44.62 294 MET A C 1
ATOM 2297 O O . MET A 1 294 ? -2.474 19.407 -21.127 1.00 44.62 294 MET A O 1
ATOM 2301 N N . GLU A 1 295 ? -4.526 18.800 -20.471 1.00 45.91 295 GLU A N 1
ATOM 2302 C CA . GLU A 1 295 ? -4.732 17.777 -21.503 1.00 45.91 295 GLU A CA 1
ATOM 2303 C C . GLU A 1 295 ? -4.802 18.376 -22.917 1.00 45.91 295 GLU A C 1
ATOM 2305 O O . GLU A 1 295 ? -4.181 17.872 -23.856 1.00 45.91 295 GLU A O 1
ATOM 2310 N N . ALA A 1 296 ? -5.528 19.486 -23.084 1.00 41.84 296 ALA A N 1
ATOM 2311 C CA . ALA A 1 296 ? -5.594 20.196 -24.359 1.00 41.84 296 ALA A CA 1
ATOM 2312 C C . ALA A 1 296 ? -4.220 20.751 -24.776 1.00 41.84 296 ALA A C 1
ATOM 2314 O O . ALA A 1 296 ? -3.853 20.663 -25.949 1.00 41.84 296 ALA A O 1
ATOM 2315 N N . VAL A 1 297 ? -3.445 21.275 -23.818 1.00 44.66 297 VAL A N 1
ATOM 2316 C CA . VAL A 1 297 ? -2.076 21.761 -24.042 1.00 44.66 297 VAL A CA 1
ATOM 2317 C C . VAL A 1 297 ? -1.124 20.607 -24.363 1.00 44.66 297 VAL A C 1
ATOM 2319 O O . VAL A 1 297 ? -0.392 20.712 -25.344 1.00 44.66 297 VAL A O 1
ATOM 2322 N N . SER A 1 298 ? -1.181 19.487 -23.632 1.00 42.62 298 SER A N 1
ATOM 2323 C CA . SER A 1 298 ? -0.340 18.310 -23.901 1.00 42.62 298 SER A CA 1
ATOM 2324 C C . SER A 1 298 ? -0.540 17.812 -25.330 1.00 42.62 298 SER A C 1
ATOM 2326 O O . SER A 1 298 ? 0.421 17.740 -26.086 1.00 42.62 298 SER A O 1
ATOM 2328 N N . ARG A 1 299 ? -1.790 17.617 -25.775 1.00 44.47 299 ARG A N 1
ATOM 2329 C CA . ARG A 1 299 ? -2.072 17.167 -27.153 1.00 44.47 299 ARG A CA 1
ATOM 2330 C C . ARG A 1 299 ? -1.669 18.167 -28.238 1.00 44.47 299 ARG A C 1
ATOM 2332 O O . ARG A 1 299 ? -1.426 17.764 -29.377 1.00 44.47 299 ARG A O 1
ATOM 2339 N N . LEU A 1 300 ? -1.636 19.465 -27.930 1.00 43.69 300 LEU A N 1
ATOM 2340 C CA . LEU A 1 300 ? -1.098 20.480 -28.841 1.00 43.69 300 LEU A CA 1
ATOM 2341 C C . LEU A 1 300 ? 0.432 20.385 -28.921 1.00 43.69 300 LEU A C 1
ATOM 2343 O O . LEU A 1 300 ? 0.984 20.495 -30.014 1.00 43.69 300 LEU A O 1
ATOM 2347 N N . MET A 1 301 ? 1.103 20.125 -27.797 1.00 43.88 301 MET A N 1
ATOM 2348 C CA . MET A 1 301 ? 2.549 19.900 -27.751 1.00 43.88 301 MET A CA 1
ATOM 2349 C C . MET A 1 301 ? 2.945 18.591 -28.444 1.00 43.88 301 MET A C 1
ATOM 2351 O O . MET A 1 301 ? 3.854 18.617 -29.267 1.00 43.88 301 MET A O 1
ATOM 2355 N N . ASP A 1 302 ? 2.221 17.492 -28.225 1.00 44.81 302 ASP A N 1
ATOM 2356 C CA . ASP A 1 302 ? 2.463 16.205 -28.892 1.00 44.81 302 ASP A CA 1
ATOM 2357 C C . ASP A 1 302 ? 2.367 16.343 -30.420 1.00 44.81 302 ASP A C 1
ATOM 2359 O O . ASP A 1 302 ? 3.270 15.933 -31.144 1.00 44.81 302 ASP A O 1
ATOM 2363 N N . ARG A 1 303 ? 1.338 17.036 -30.930 1.00 45.25 303 ARG A N 1
ATOM 2364 C CA . ARG A 1 303 ? 1.195 17.323 -32.373 1.00 45.25 303 ARG A CA 1
ATOM 2365 C C . ARG A 1 303 ? 2.307 18.208 -32.938 1.00 45.25 303 ARG A C 1
ATOM 2367 O O . ARG A 1 303 ? 2.697 18.029 -34.092 1.00 45.25 303 ARG A O 1
ATOM 2374 N N . ALA A 1 304 ? 2.814 19.150 -32.142 1.00 44.12 304 ALA A N 1
ATOM 2375 C CA . ALA A 1 304 ? 3.957 19.973 -32.523 1.00 44.12 304 ALA A CA 1
ATOM 2376 C C . ALA A 1 304 ? 5.267 19.157 -32.544 1.00 44.12 304 ALA A C 1
ATOM 2378 O O . ALA A 1 304 ? 6.105 19.368 -33.420 1.00 44.12 304 ALA A O 1
ATOM 2379 N N . ILE A 1 305 ? 5.421 18.194 -31.627 1.00 44.19 305 ILE A N 1
ATOM 2380 C CA . ILE A 1 305 ? 6.555 17.257 -31.559 1.00 44.19 305 ILE A CA 1
ATOM 2381 C C . ILE A 1 305 ? 6.505 16.237 -32.712 1.00 44.19 305 ILE A C 1
ATOM 2383 O O . ILE A 1 305 ? 7.540 15.933 -33.302 1.00 44.19 305 ILE A O 1
ATOM 2387 N N . GLU A 1 306 ? 5.313 15.790 -33.118 1.00 50.66 306 GLU A N 1
ATOM 2388 C CA . GLU A 1 306 ? 5.075 14.973 -34.323 1.00 50.66 306 GLU A CA 1
ATOM 2389 C C . GLU A 1 306 ? 5.278 15.744 -35.650 1.00 50.66 306 GLU A C 1
ATOM 2391 O O . GLU A 1 306 ? 5.075 15.198 -36.737 1.00 50.66 306 GLU A O 1
ATOM 2396 N N . GLY A 1 307 ? 5.709 17.010 -35.592 1.00 42.75 307 GLY A N 1
ATOM 2397 C CA . GLY A 1 307 ? 6.106 17.799 -36.759 1.00 42.75 307 GLY A CA 1
ATOM 2398 C C . GLY A 1 307 ? 4.949 18.412 -37.551 1.00 42.75 307 GLY A C 1
ATOM 2399 O O . GLY A 1 307 ? 5.151 18.817 -38.698 1.00 42.75 307 GLY A O 1
ATOM 2400 N N . GLN A 1 308 ? 3.746 18.502 -36.975 1.00 44.47 308 GLN A N 1
ATOM 2401 C CA . GLN A 1 308 ? 2.614 19.201 -37.589 1.00 44.47 308 GLN A CA 1
ATOM 2402 C C . GLN A 1 308 ? 2.454 20.616 -37.014 1.00 44.47 308 GLN A C 1
ATOM 2404 O O . GLN A 1 308 ? 2.568 20.844 -35.812 1.00 44.47 308 GLN A O 1
ATOM 2409 N N . ASN A 1 309 ? 2.180 21.591 -37.887 1.00 48.72 309 ASN A N 1
ATOM 2410 C CA . ASN A 1 309 ? 2.047 22.993 -37.486 1.00 48.72 309 ASN A CA 1
ATOM 2411 C C . ASN A 1 309 ? 0.848 23.219 -36.550 1.00 48.72 309 ASN A C 1
ATOM 2413 O O . ASN A 1 309 ? -0.266 22.767 -36.821 1.00 48.72 309 ASN A O 1
ATOM 2417 N N . LEU A 1 310 ? 1.065 24.019 -35.505 1.00 40.53 310 LEU A N 1
ATOM 2418 C CA . LEU A 1 310 ? 0.011 24.521 -34.625 1.00 40.53 310 LEU A CA 1
ATOM 2419 C C . LEU A 1 310 ? -0.903 25.498 -35.382 1.00 40.53 310 LEU A C 1
ATOM 2421 O O . LEU A 1 310 ? -0.459 26.554 -35.831 1.00 40.53 310 LEU A O 1
ATOM 2425 N N . VAL A 1 311 ? -2.192 25.167 -35.482 1.00 39.53 311 VAL A N 1
ATOM 2426 C CA . VAL A 1 311 ? -3.242 26.055 -36.004 1.00 39.53 311 VAL A CA 1
ATOM 2427 C C . VAL A 1 311 ? -4.320 26.206 -34.933 1.00 39.53 311 VAL A C 1
ATOM 2429 O O . VAL A 1 311 ? -4.873 25.214 -34.462 1.00 39.53 311 VAL A O 1
ATOM 2432 N N . GLY A 1 312 ? -4.593 27.447 -34.523 1.00 37.38 312 GLY A N 1
ATOM 2433 C CA . GLY A 1 312 ? -5.596 27.761 -33.504 1.00 37.38 312 GLY A CA 1
ATOM 2434 C C . GLY A 1 312 ? -7.035 27.715 -34.028 1.00 37.38 312 GLY A C 1
ATOM 2435 O O . GLY A 1 312 ? -7.285 27.865 -35.224 1.00 37.38 312 GLY A O 1
ATOM 2436 N N . PHE A 1 313 ? -7.993 27.559 -33.113 1.00 33.66 313 PHE A N 1
ATOM 2437 C CA . PHE A 1 313 ? -9.427 27.639 -33.402 1.00 33.66 313 PHE A CA 1
ATOM 2438 C C . PHE A 1 313 ? -9.969 29.040 -33.095 1.00 33.66 313 PHE A C 1
ATOM 2440 O O . PHE A 1 313 ? -9.518 29.692 -32.157 1.00 33.66 313 PHE A O 1
ATOM 2447 N N . THR A 1 314 ? -10.952 29.499 -33.870 1.00 26.30 314 THR A N 1
ATOM 2448 C CA . THR A 1 314 ? -11.619 30.798 -33.677 1.00 26.30 314 THR A CA 1
ATOM 2449 C C . THR A 1 314 ? -13.086 30.615 -33.296 1.00 26.30 314 THR A C 1
ATOM 2451 O O . THR A 1 314 ? -13.810 29.844 -33.921 1.00 26.30 314 THR A O 1
ATOM 2454 N N . TRP A 1 315 ? -13.530 31.371 -32.291 1.00 25.53 315 TRP A N 1
ATOM 2455 C CA . TRP A 1 315 ? -14.933 31.539 -31.904 1.00 25.53 315 TRP A CA 1
ATOM 2456 C C . TRP A 1 315 ? -15.194 33.040 -31.705 1.00 25.53 315 TRP A C 1
ATOM 2458 O O . TRP A 1 315 ? -14.287 33.760 -31.289 1.00 25.53 315 TRP A O 1
ATOM 2468 N N . ALA A 1 316 ? -16.365 33.551 -32.093 1.00 26.47 316 ALA A N 1
ATOM 2469 C CA . ALA A 1 316 ? -16.487 34.961 -32.486 1.00 26.47 316 ALA A CA 1
ATOM 2470 C C . ALA A 1 316 ? -17.361 35.856 -31.576 1.00 26.47 316 ALA A C 1
ATOM 2472 O O . ALA A 1 316 ? -18.487 35.494 -31.245 1.00 26.47 316 ALA A O 1
ATOM 2473 N N . MET A 1 317 ? -16.880 37.102 -31.399 1.00 24.39 317 MET A N 1
ATOM 2474 C CA . MET A 1 317 ? -17.592 38.346 -31.006 1.00 24.39 317 MET A CA 1
ATOM 2475 C C . MET A 1 317 ? -17.838 38.612 -29.490 1.00 24.39 317 MET A C 1
ATOM 2477 O O . MET A 1 317 ? -17.839 37.675 -28.704 1.00 24.39 317 MET A O 1
ATOM 2481 N N . PRO A 1 318 ? -18.089 39.877 -29.059 1.00 35.00 318 PRO A N 1
ATOM 2482 C CA . PRO A 1 318 ? -17.213 41.047 -29.263 1.00 35.00 318 PRO A CA 1
ATOM 2483 C C . PRO A 1 318 ? -17.074 41.990 -28.022 1.00 35.00 318 PRO A C 1
ATOM 2485 O O . PRO A 1 318 ? -17.915 42.004 -27.132 1.00 35.00 318 PRO A O 1
ATOM 2488 N N . GLN A 1 319 ? -16.090 42.906 -28.068 1.00 28.56 319 GLN A N 1
ATOM 2489 C CA . GLN A 1 319 ? -15.915 44.113 -27.216 1.00 28.56 319 GLN A CA 1
ATOM 2490 C C . GLN A 1 319 ? -15.441 43.971 -25.745 1.00 28.56 319 GLN A C 1
ATOM 2492 O O . GLN A 1 319 ? -16.204 44.198 -24.807 1.00 28.56 319 GLN A O 1
ATOM 2497 N N . LYS A 1 320 ? -14.115 43.887 -25.556 1.00 24.50 320 LYS A N 1
ATOM 2498 C CA . LYS A 1 320 ? -13.334 44.838 -24.726 1.00 24.50 320 LYS A CA 1
ATOM 2499 C C . LYS A 1 320 ? -11.837 44.730 -25.049 1.00 24.50 320 LYS A C 1
ATOM 2501 O O . LYS A 1 320 ? -11.384 43.687 -25.499 1.00 24.50 320 LYS A O 1
ATOM 2506 N N . VAL A 1 321 ? -11.096 45.823 -24.860 1.00 26.64 321 VAL A N 1
ATOM 2507 C CA . VAL A 1 321 ? -9.647 45.918 -25.116 1.00 26.64 321 VAL A CA 1
ATOM 2508 C C . VAL A 1 321 ? -8.973 46.475 -23.868 1.00 26.64 321 VAL A C 1
ATOM 2510 O O . VAL A 1 321 ? -9.417 47.503 -23.354 1.00 26.64 321 VAL A O 1
ATOM 2513 N N . ILE A 1 322 ? -7.905 45.822 -23.410 1.00 22.34 322 ILE A N 1
ATOM 2514 C CA . ILE A 1 322 ? -6.945 46.359 -22.440 1.00 22.34 322 ILE A CA 1
ATOM 2515 C C . ILE A 1 322 ? -5.546 45.984 -22.946 1.00 22.34 322 ILE A C 1
ATOM 2517 O O . ILE A 1 322 ? -5.257 44.809 -23.145 1.00 22.34 322 ILE A O 1
ATOM 2521 N N . GLU A 1 323 ? -4.695 46.982 -23.184 1.00 23.75 323 GLU A N 1
ATOM 2522 C CA . GLU A 1 323 ? -3.292 46.804 -23.582 1.00 23.75 323 GLU A CA 1
ATOM 2523 C C . GLU A 1 323 ? -2.359 47.010 -22.385 1.00 23.75 323 GLU A C 1
ATOM 2525 O O . GLU A 1 323 ? -2.610 47.895 -21.567 1.00 23.75 323 GLU A O 1
ATOM 2530 N N . LEU A 1 324 ? -1.231 46.290 -22.350 1.00 21.98 324 LEU A N 1
ATOM 2531 C CA . LEU A 1 324 ? -0.009 46.704 -21.646 1.00 21.98 324 LEU A CA 1
ATOM 2532 C C . LEU A 1 324 ? 1.236 46.092 -22.331 1.00 21.98 324 LEU A C 1
ATOM 2534 O O . LEU A 1 324 ? 1.462 44.886 -22.314 1.00 21.98 324 LEU A O 1
ATOM 2538 N N . LEU A 1 325 ? 2.033 46.965 -22.949 1.00 24.11 325 LEU A N 1
ATOM 2539 C CA . LEU A 1 325 ? 3.308 46.742 -23.658 1.00 24.11 325 LEU A CA 1
ATOM 2540 C C . LEU A 1 325 ? 4.428 47.467 -22.870 1.00 24.11 325 LEU A C 1
ATOM 2542 O O . LEU A 1 325 ? 4.116 48.361 -22.089 1.00 24.11 325 LEU A O 1
ATOM 2546 N N . ALA A 1 326 ? 5.739 47.232 -22.993 1.00 23.27 326 ALA A N 1
ATOM 2547 C CA . ALA A 1 326 ? 6.592 46.277 -23.725 1.00 23.27 326 ALA A CA 1
ATOM 2548 C C . ALA A 1 326 ? 7.882 46.080 -22.860 1.00 23.27 326 ALA A C 1
ATOM 2550 O O . ALA A 1 326 ? 7.915 46.575 -21.737 1.00 23.27 326 ALA A O 1
ATOM 2551 N N . CYS A 1 327 ? 9.016 45.466 -23.227 1.00 27.38 327 CYS A N 1
ATOM 2552 C CA . CYS A 1 327 ? 9.571 44.762 -24.402 1.00 27.38 327 CYS A CA 1
ATOM 2553 C C . CYS A 1 327 ? 10.783 43.932 -23.867 1.00 27.38 327 CYS A C 1
ATOM 2555 O O . CYS A 1 327 ? 11.158 44.116 -22.712 1.00 27.38 327 CYS A O 1
ATOM 2557 N N . ALA A 1 328 ? 11.506 43.053 -24.568 1.00 25.58 328 ALA A N 1
ATOM 2558 C CA . ALA A 1 328 ? 11.526 42.574 -25.956 1.00 25.58 328 ALA A CA 1
ATOM 2559 C C . ALA A 1 328 ? 12.098 41.130 -25.967 1.00 25.58 328 ALA A C 1
ATOM 2561 O O . ALA A 1 328 ? 12.524 40.649 -24.919 1.00 25.58 328 ALA A O 1
ATOM 2562 N N . GLY A 1 329 ? 12.210 40.471 -27.135 1.00 25.53 329 GLY A N 1
ATOM 2563 C CA . GLY A 1 329 ? 13.056 39.263 -27.264 1.00 25.53 329 GLY A CA 1
ATOM 2564 C C . GLY A 1 329 ? 12.522 38.057 -28.049 1.00 25.53 329 GLY A C 1
ATOM 2565 O O . GLY A 1 329 ? 13.198 37.040 -28.053 1.00 25.53 329 GLY A O 1
ATOM 2566 N N . GLY A 1 330 ? 11.380 38.154 -28.740 1.00 27.91 330 GLY A N 1
ATOM 2567 C CA . GLY A 1 330 ? 10.965 37.188 -29.776 1.00 27.91 330 GLY A CA 1
ATOM 2568 C C . GLY A 1 330 ? 10.381 35.847 -29.295 1.00 27.91 330 GLY A C 1
ATOM 2569 O O . GLY A 1 330 ? 11.107 34.885 -29.077 1.00 27.91 330 GLY A O 1
ATOM 2570 N N . GLY A 1 331 ? 9.049 35.749 -29.254 1.00 24.81 331 GLY A N 1
ATOM 2571 C CA . GLY A 1 331 ? 8.314 34.494 -29.032 1.00 24.81 331 GLY A CA 1
ATOM 2572 C C . GLY A 1 331 ? 6.856 34.761 -28.647 1.00 24.81 331 GLY A C 1
ATOM 2573 O O . GLY A 1 331 ? 6.608 35.549 -27.746 1.00 24.81 331 GLY A O 1
ATOM 2574 N N . ILE A 1 332 ? 5.906 34.173 -29.378 1.00 26.95 332 ILE A N 1
ATOM 2575 C CA . ILE A 1 332 ? 4.460 34.483 -29.369 1.00 26.95 332 ILE A CA 1
ATOM 2576 C C . ILE A 1 332 ? 3.818 34.454 -27.964 1.00 26.95 332 ILE A C 1
ATOM 2578 O O . ILE A 1 332 ? 4.040 33.531 -27.188 1.00 26.95 332 ILE A O 1
ATOM 2582 N N . ILE A 1 333 ? 2.954 35.442 -27.697 1.00 23.02 333 ILE A N 1
ATOM 2583 C CA . ILE A 1 333 ? 2.071 35.542 -26.522 1.00 23.02 333 ILE A CA 1
ATOM 2584 C C . ILE A 1 333 ? 0.700 34.943 -26.877 1.00 23.02 333 ILE A C 1
ATOM 2586 O O . ILE A 1 333 ? 0.190 35.201 -27.968 1.00 23.02 333 ILE A O 1
ATOM 2590 N N . ALA A 1 334 ? 0.083 34.207 -25.950 1.00 24.42 334 ALA A N 1
ATOM 2591 C CA . ALA A 1 334 ? -1.321 33.808 -26.024 1.00 24.42 334 ALA A CA 1
ATOM 2592 C C . ALA A 1 334 ? -1.998 34.050 -24.667 1.00 24.42 334 ALA A C 1
ATOM 2594 O O . ALA A 1 334 ? -1.483 33.618 -23.638 1.00 24.42 334 ALA A O 1
ATOM 2595 N N . ASP A 1 335 ? -3.136 34.738 -24.691 1.00 22.66 335 ASP A N 1
ATOM 2596 C CA . ASP A 1 335 ? -3.955 35.073 -23.523 1.00 22.66 335 ASP A CA 1
ATOM 2597 C C . ASP A 1 335 ? -5.298 34.334 -23.653 1.00 22.66 335 ASP A C 1
ATOM 2599 O O . ASP A 1 335 ? -5.825 34.225 -24.766 1.00 22.66 335 ASP A O 1
ATOM 2603 N N . ILE A 1 336 ? -5.825 33.759 -22.566 1.00 25.88 336 ILE A N 1
ATOM 2604 C CA . ILE A 1 336 ? -7.004 32.871 -22.611 1.00 25.88 336 ILE A CA 1
ATOM 2605 C C . ILE A 1 336 ? -7.935 33.147 -21.423 1.00 25.88 336 ILE A C 1
ATOM 2607 O O . ILE A 1 336 ? -7.628 32.806 -20.282 1.00 25.88 336 ILE A O 1
ATOM 2611 N N . GLU A 1 337 ? -9.122 33.682 -21.716 1.00 22.77 337 GLU A N 1
ATOM 2612 C CA . GLU A 1 337 ? -10.233 33.843 -20.769 1.00 22.77 337 GLU A CA 1
ATOM 2613 C C . GLU A 1 337 ? -11.305 32.763 -21.031 1.00 22.77 337 GLU A C 1
ATOM 2615 O O . GLU A 1 337 ? -11.622 32.471 -22.186 1.00 22.77 337 GLU A O 1
ATOM 2620 N N . ILE A 1 338 ? -11.855 32.140 -19.977 1.00 25.02 338 ILE A N 1
ATOM 2621 C CA . ILE A 1 338 ? -12.854 31.057 -20.088 1.00 25.02 338 ILE A CA 1
ATOM 2622 C C . ILE A 1 338 ? -13.986 31.259 -19.068 1.00 25.02 338 ILE A C 1
ATOM 2624 O O . ILE A 1 338 ? -13.785 31.087 -17.866 1.00 25.02 338 ILE A O 1
ATOM 2628 N N . GLU A 1 339 ? -15.204 31.516 -19.555 1.00 22.75 339 GLU A N 1
ATOM 2629 C CA . GLU A 1 339 ? -16.456 31.308 -18.811 1.00 22.75 339 GLU A CA 1
ATOM 2630 C C . GLU A 1 339 ? -17.133 30.008 -19.272 1.00 22.75 339 GLU A C 1
ATOM 2632 O O . GLU A 1 339 ? -17.245 29.761 -20.473 1.00 22.75 339 GLU A O 1
ATOM 2637 N N . ILE A 1 340 ? -17.640 29.190 -18.338 1.00 24.70 340 ILE A N 1
ATOM 2638 C CA . ILE A 1 340 ? -18.473 28.016 -18.658 1.00 24.70 340 ILE A CA 1
ATOM 2639 C C . ILE A 1 340 ? -19.677 27.923 -17.711 1.00 24.70 340 ILE A C 1
ATOM 2641 O O . ILE A 1 340 ? -19.539 27.812 -16.493 1.00 24.70 340 ILE A O 1
ATOM 2645 N N . PHE A 1 341 ? -20.867 27.886 -18.313 1.00 20.52 341 PHE A N 1
ATOM 2646 C CA . PHE A 1 341 ? -22.136 27.468 -17.715 1.00 20.52 341 PHE A CA 1
ATOM 2647 C C . PHE A 1 341 ? -22.476 26.036 -18.176 1.00 20.52 341 PHE A C 1
ATOM 2649 O O . PHE A 1 341 ? -22.332 25.734 -19.355 1.00 20.52 341 PHE A O 1
ATOM 2656 N N . GLY A 1 342 ? -23.058 25.209 -17.298 1.00 21.91 342 GLY A N 1
ATOM 2657 C CA . GLY A 1 342 ? -23.954 24.111 -17.714 1.00 21.91 342 GLY A CA 1
ATOM 2658 C C . GLY A 1 342 ? -23.366 22.700 -17.936 1.00 21.91 342 GLY A C 1
ATOM 2659 O O . GLY A 1 342 ? -22.743 22.410 -18.944 1.00 21.91 342 GLY A O 1
ATOM 2660 N N . MET A 1 343 ? -23.688 21.816 -16.986 1.00 26.11 343 MET A N 1
ATOM 2661 C CA . MET A 1 343 ? -23.849 20.343 -17.018 1.00 26.11 343 MET A CA 1
ATOM 2662 C C . MET A 1 343 ? -23.678 19.483 -18.310 1.00 26.11 343 MET A C 1
ATOM 2664 O O . MET A 1 343 ? -24.307 19.739 -19.330 1.00 26.11 343 MET A O 1
ATOM 2668 N N . LEU A 1 344 ? -23.070 18.295 -18.083 1.00 21.38 344 LEU A N 1
ATOM 2669 C CA . LEU A 1 344 ? -23.062 17.016 -18.849 1.00 21.38 344 LEU A CA 1
ATOM 2670 C C . LEU A 1 344 ? -22.252 16.918 -20.174 1.00 21.38 344 LEU A C 1
ATOM 2672 O O . LEU A 1 344 ? -22.256 17.859 -20.958 1.00 21.38 344 LEU A O 1
ATOM 2676 N N . PRO A 1 345 ? -21.708 15.723 -20.535 1.00 29.42 345 PRO A N 1
ATOM 2677 C CA . PRO A 1 345 ? -21.262 14.589 -19.700 1.00 29.42 345 PRO A CA 1
ATOM 2678 C C . PRO A 1 345 ? -19.825 14.086 -20.024 1.00 29.42 345 PRO A C 1
ATOM 2680 O O . PRO A 1 345 ? -19.440 13.946 -21.183 1.00 29.42 345 PRO A O 1
ATOM 2683 N N . LEU A 1 346 ? -19.040 13.723 -18.999 1.00 25.80 346 LEU A N 1
ATOM 2684 C CA . LEU A 1 346 ? -17.711 13.101 -19.157 1.00 25.80 346 LEU A CA 1
ATOM 2685 C C . LEU A 1 346 ? -17.825 11.577 -19.310 1.00 25.80 346 LEU A C 1
ATOM 2687 O O . LEU A 1 346 ? -18.328 10.945 -18.389 1.00 25.80 346 LEU A O 1
ATOM 2691 N N . TYR A 1 347 ? -17.295 10.981 -20.391 1.00 24.59 347 TYR A N 1
ATOM 2692 C CA . TYR A 1 347 ? -17.137 9.510 -20.481 1.00 24.59 347 TYR A CA 1
ATOM 2693 C C . TYR A 1 347 ? -15.988 8.975 -21.374 1.00 24.59 347 TYR A C 1
ATOM 2695 O O . TYR A 1 347 ? -15.887 7.765 -21.552 1.00 24.59 347 TYR A O 1
ATOM 2703 N N . ALA A 1 348 ? -15.110 9.822 -21.939 1.00 23.23 348 ALA A N 1
ATOM 2704 C CA . ALA A 1 348 ? -14.195 9.399 -23.020 1.00 23.23 348 ALA A CA 1
ATOM 2705 C C . ALA A 1 348 ? -12.674 9.417 -22.725 1.00 23.23 348 ALA A C 1
ATOM 2707 O O . ALA A 1 348 ? -11.925 8.817 -23.492 1.00 23.23 348 ALA A O 1
ATOM 2708 N N . CYS A 1 349 ? -12.186 10.089 -21.671 1.00 24.17 349 CYS A N 1
ATOM 2709 C CA . CYS A 1 349 ? -10.748 10.423 -21.572 1.00 24.17 349 CYS A CA 1
ATOM 2710 C C . CYS A 1 349 ? -9.921 9.642 -20.531 1.00 24.17 349 CYS A C 1
ATOM 2712 O O . CYS A 1 349 ? -8.701 9.605 -20.651 1.00 24.17 349 CYS A O 1
ATOM 2714 N N . CYS A 1 350 ? -10.525 8.985 -19.537 1.00 25.31 350 CYS A N 1
ATOM 2715 C CA . CYS A 1 350 ? -9.801 8.385 -18.399 1.00 25.31 350 CYS A CA 1
ATOM 2716 C C . CYS A 1 350 ? -9.125 7.028 -18.707 1.00 25.31 350 CYS A C 1
ATOM 2718 O O . CYS A 1 350 ? -9.212 6.099 -17.907 1.00 25.31 350 CYS A O 1
ATOM 2720 N N . GLY A 1 351 ? -8.514 6.860 -19.885 1.00 25.17 351 GLY A N 1
ATOM 2721 C CA . GLY A 1 351 ? -8.049 5.548 -20.356 1.00 25.17 351 GLY A CA 1
ATOM 2722 C C . GLY A 1 351 ? -6.752 5.492 -21.160 1.00 25.17 351 GLY A C 1
ATOM 2723 O O . GLY A 1 351 ? -6.467 4.418 -21.678 1.00 25.17 351 GLY A O 1
ATOM 2724 N N . LEU A 1 352 ? -6.000 6.591 -21.305 1.00 23.52 352 LEU A N 1
ATOM 2725 C CA . LEU A 1 352 ? -4.871 6.667 -22.252 1.00 23.52 352 LEU A CA 1
ATOM 2726 C C . LEU A 1 352 ? -3.574 7.301 -21.704 1.00 23.52 352 LEU A C 1
ATOM 2728 O O . LEU A 1 352 ? -2.665 7.564 -22.484 1.00 23.52 352 LEU A O 1
ATOM 2732 N N . PHE A 1 353 ? -3.449 7.526 -20.393 1.00 29.75 353 PHE A N 1
ATOM 2733 C CA . PHE A 1 353 ? -2.273 8.202 -19.823 1.00 29.75 353 PHE A CA 1
ATOM 2734 C C . PHE A 1 353 ? -1.215 7.230 -19.301 1.00 29.75 353 PHE A C 1
ATOM 2736 O O . PHE A 1 353 ? -1.483 6.428 -18.408 1.00 29.75 353 PHE A O 1
ATOM 2743 N N . GLY A 1 354 ? 0.001 7.339 -19.844 1.00 26.20 354 GLY A N 1
ATOM 2744 C CA . GLY A 1 354 ? 1.212 6.795 -19.230 1.00 26.20 354 GLY A CA 1
ATOM 2745 C C . GLY A 1 354 ? 1.705 7.709 -18.104 1.00 26.20 354 GLY A C 1
ATOM 2746 O O . GLY A 1 354 ? 1.568 8.926 -18.178 1.00 26.20 354 GLY A O 1
ATOM 2747 N N . GLU A 1 355 ? 2.295 7.136 -17.056 1.00 32.97 355 GLU A N 1
ATOM 2748 C CA . GLU A 1 355 ? 2.571 7.824 -15.778 1.00 32.97 355 GLU A CA 1
ATOM 2749 C C . GLU A 1 355 ? 3.772 8.803 -15.790 1.00 32.97 355 GLU A C 1
ATOM 2751 O O . GLU A 1 355 ? 4.262 9.198 -14.733 1.00 32.97 355 GLU A O 1
ATOM 2756 N N . ASN A 1 356 ? 4.255 9.221 -16.966 1.00 29.03 356 ASN A N 1
ATOM 2757 C CA . ASN A 1 356 ? 5.520 9.948 -17.138 1.00 29.03 356 ASN A CA 1
ATOM 2758 C C . ASN A 1 356 ? 5.377 11.406 -17.638 1.00 29.03 356 ASN A C 1
ATOM 2760 O O . ASN A 1 356 ? 6.176 11.821 -18.468 1.00 29.03 356 ASN A O 1
ATOM 2764 N N . THR A 1 357 ? 4.450 12.215 -17.104 1.00 27.06 357 THR A N 1
ATOM 2765 C CA . THR A 1 357 ? 4.603 13.697 -17.096 1.00 27.06 357 THR A CA 1
ATOM 2766 C C . THR A 1 357 ? 3.630 14.409 -16.143 1.00 27.06 357 THR A C 1
ATOM 2768 O O . THR A 1 357 ? 2.497 14.718 -16.496 1.00 27.06 357 THR A O 1
ATOM 2771 N N . ILE A 1 358 ? 4.112 14.795 -14.955 1.00 30.27 358 ILE A N 1
ATOM 2772 C CA . ILE A 1 358 ? 3.671 16.030 -14.269 1.00 30.27 358 ILE A CA 1
ATOM 2773 C C . ILE A 1 358 ? 4.934 16.777 -13.813 1.00 30.27 358 ILE A C 1
ATOM 2775 O O . ILE A 1 358 ? 5.169 17.012 -12.626 1.00 30.27 358 ILE A O 1
ATOM 2779 N N . ASP A 1 359 ? 5.786 17.114 -14.781 1.00 28.91 359 ASP A N 1
ATOM 2780 C CA . ASP A 1 359 ? 6.984 17.916 -14.542 1.00 28.91 359 ASP A CA 1
ATOM 2781 C C . ASP A 1 359 ? 6.650 19.415 -14.655 1.00 28.91 359 ASP A C 1
ATOM 2783 O O . ASP A 1 359 ? 6.440 19.962 -15.734 1.00 28.91 359 ASP A O 1
ATOM 2787 N N . GLY A 1 360 ? 6.647 20.096 -13.505 1.00 31.14 360 GLY A N 1
ATOM 2788 C CA . GLY A 1 360 ? 7.193 21.453 -13.428 1.00 31.14 360 GLY A CA 1
ATOM 2789 C C . GLY A 1 360 ? 6.350 22.677 -13.822 1.00 31.14 360 GLY A C 1
ATOM 2790 O O . GLY A 1 360 ? 6.952 23.615 -14.326 1.00 31.14 360 GLY A O 1
ATOM 2791 N N . TYR A 1 361 ? 5.045 22.774 -13.515 1.00 30.95 361 TYR A N 1
ATOM 2792 C CA . TYR A 1 361 ? 4.286 24.049 -13.661 1.00 30.95 361 TYR A CA 1
ATOM 2793 C C . TYR A 1 361 ? 3.259 24.350 -12.538 1.00 30.95 361 TYR A C 1
ATOM 2795 O O . TYR A 1 361 ? 2.145 24.801 -12.780 1.00 30.95 361 TYR A O 1
ATOM 2803 N N . LEU A 1 362 ? 3.613 24.102 -11.266 1.00 37.28 362 LEU A N 1
ATOM 2804 C CA . LEU A 1 362 ? 2.675 24.237 -10.125 1.00 37.28 362 LEU A CA 1
ATOM 2805 C C . LEU A 1 362 ? 3.127 25.157 -8.972 1.00 37.28 362 LEU A C 1
ATOM 2807 O O . LEU A 1 362 ? 2.460 25.212 -7.941 1.00 37.28 362 LEU A O 1
ATOM 2811 N N . LYS A 1 363 ? 4.242 25.891 -9.111 1.00 34.56 363 LYS A N 1
ATOM 2812 C CA . LYS A 1 363 ? 4.772 26.741 -8.020 1.00 34.56 363 LYS A CA 1
ATOM 2813 C C . LYS A 1 363 ? 4.131 28.124 -7.888 1.00 34.56 363 LYS A C 1
ATOM 2815 O O . LYS A 1 363 ? 4.169 28.668 -6.789 1.00 34.56 363 LYS A O 1
ATOM 2820 N N . GLU A 1 364 ? 3.569 28.686 -8.957 1.00 33.72 364 GLU A N 1
ATOM 2821 C CA . GLU A 1 364 ? 3.045 30.061 -8.929 1.00 33.72 364 GLU A CA 1
ATOM 2822 C C . GLU A 1 364 ? 1.691 30.254 -9.623 1.00 33.72 364 GLU A C 1
ATOM 2824 O O . GLU A 1 364 ? 0.895 31.059 -9.145 1.00 33.72 364 GLU A O 1
ATOM 2829 N N . ASP A 1 365 ? 1.389 29.544 -10.712 1.00 37.31 365 ASP A N 1
ATOM 2830 C CA . ASP A 1 365 ? 0.236 29.933 -11.533 1.00 37.31 365 ASP A CA 1
ATOM 2831 C C . ASP A 1 365 ? -1.114 29.601 -10.889 1.00 37.31 365 ASP A C 1
ATOM 2833 O O . ASP A 1 365 ? -1.998 30.446 -10.906 1.00 37.31 365 ASP A O 1
ATOM 2837 N N . TYR A 1 366 ? -1.280 28.465 -10.199 1.00 36.75 366 TYR A N 1
ATOM 2838 C CA . TYR A 1 366 ? -2.579 28.120 -9.594 1.00 36.75 366 TYR A CA 1
ATOM 2839 C C . TYR A 1 366 ? -3.078 29.168 -8.574 1.00 36.75 366 TYR A C 1
ATOM 2841 O O . TYR A 1 366 ? -4.264 29.503 -8.560 1.00 36.75 366 TYR A O 1
ATOM 2849 N N . SER A 1 367 ? -2.184 29.733 -7.753 1.00 36.50 367 SER A N 1
ATOM 2850 C CA . SER A 1 367 ? -2.534 30.789 -6.790 1.00 36.50 367 SER A CA 1
ATOM 2851 C C . SER A 1 367 ? -2.681 32.174 -7.427 1.00 36.50 367 SER A C 1
ATOM 2853 O O . SER A 1 367 ? -3.452 32.987 -6.916 1.00 36.50 367 SER A O 1
ATOM 2855 N N . LYS A 1 368 ? -2.019 32.432 -8.564 1.00 38.81 368 LYS A N 1
ATOM 2856 C CA . LYS A 1 368 ? -2.247 33.629 -9.393 1.00 38.81 368 LYS A CA 1
ATOM 2857 C C . LYS A 1 368 ? -3.587 33.562 -10.142 1.00 38.81 368 LYS A C 1
ATOM 2859 O O . LYS A 1 368 ? -4.306 34.555 -10.171 1.00 38.81 368 LYS A O 1
ATOM 2864 N N . THR A 1 369 ? -3.953 32.403 -10.696 1.00 34.69 369 THR A N 1
ATOM 2865 C CA . THR A 1 369 ? -5.216 32.169 -11.419 1.00 34.69 369 THR A CA 1
ATOM 2866 C C . THR A 1 369 ? -6.421 32.163 -10.477 1.00 34.69 369 THR A C 1
ATOM 2868 O O . THR A 1 369 ? -7.465 32.726 -10.799 1.00 34.69 369 THR A O 1
ATOM 2871 N N . TYR A 1 370 ? -6.299 31.561 -9.288 1.00 42.28 370 TYR A N 1
ATOM 2872 C CA . TYR A 1 370 ? -7.397 31.458 -8.326 1.00 42.28 370 TYR A CA 1
ATOM 2873 C C . TYR A 1 370 ? -7.122 32.280 -7.066 1.00 42.28 370 TYR A C 1
ATOM 2875 O O . TYR A 1 370 ? -6.670 31.746 -6.053 1.00 42.28 370 TYR A O 1
ATOM 2883 N N . ALA A 1 371 ? -7.517 33.558 -7.092 1.00 40.09 371 ALA A N 1
ATOM 2884 C CA . ALA A 1 371 ? -7.288 34.571 -6.047 1.00 40.09 371 ALA A CA 1
ATOM 2885 C C . ALA A 1 371 ? -7.796 34.240 -4.618 1.00 40.09 371 ALA A C 1
ATOM 2887 O O . ALA A 1 371 ? -7.559 35.003 -3.682 1.00 40.09 371 ALA A O 1
ATOM 2888 N N . ARG A 1 372 ? -8.525 33.130 -4.426 1.00 43.31 372 ARG A N 1
ATOM 2889 C CA . ARG A 1 372 ? -8.948 32.616 -3.104 1.00 43.31 372 ARG A CA 1
ATOM 2890 C C . ARG A 1 372 ? -8.144 31.409 -2.616 1.00 43.31 372 ARG A C 1
ATOM 2892 O O . ARG A 1 372 ? -8.283 31.040 -1.453 1.00 43.31 372 ARG A O 1
ATOM 2899 N N . SER A 1 373 ? -7.339 30.791 -3.475 1.00 43.22 373 SER A N 1
ATOM 2900 C CA . SER A 1 373 ? -6.418 29.731 -3.072 1.00 43.22 373 SER A CA 1
ATOM 2901 C C . SER A 1 373 ? -5.175 30.349 -2.432 1.00 43.22 373 SER A C 1
ATOM 2903 O O . SER A 1 373 ? -4.701 31.408 -2.844 1.00 43.22 373 SER A O 1
ATOM 2905 N N . LYS A 1 374 ? -4.669 29.706 -1.381 1.00 44.12 374 LYS A N 1
ATOM 2906 C CA . LYS A 1 374 ? -3.444 30.112 -0.694 1.00 44.12 374 LYS A CA 1
ATOM 2907 C C . LYS A 1 374 ? -2.465 28.960 -0.704 1.00 44.12 374 LYS A C 1
ATOM 2909 O O . LYS A 1 374 ? -2.855 27.800 -0.592 1.00 44.12 374 LYS A O 1
ATOM 2914 N N . TYR A 1 375 ? -1.201 29.319 -0.837 1.00 47.91 375 TYR A N 1
ATOM 2915 C CA . TYR A 1 375 ? -0.088 28.395 -0.854 1.00 47.91 375 TYR A CA 1
ATOM 2916 C C . TYR A 1 375 ? 0.737 28.586 0.410 1.00 47.91 375 TYR A C 1
ATOM 2918 O O . TYR A 1 375 ? 1.032 29.719 0.790 1.00 47.91 375 TYR A O 1
ATOM 2926 N N . TYR A 1 376 ? 1.087 27.477 1.049 1.00 48.72 376 TYR A N 1
ATOM 2927 C CA . TYR A 1 376 ? 1.825 27.461 2.302 1.00 48.72 376 TYR A CA 1
ATOM 2928 C C . TYR A 1 376 ? 3.099 26.649 2.098 1.00 48.72 376 TYR A C 1
ATOM 2930 O O . TYR A 1 376 ? 3.051 25.481 1.706 1.00 48.72 376 TYR A O 1
ATOM 2938 N N . ASP A 1 377 ? 4.240 27.303 2.305 1.00 45.03 377 ASP A N 1
ATOM 2939 C CA . ASP A 1 377 ? 5.546 26.668 2.178 1.00 45.03 377 ASP A CA 1
ATOM 2940 C C . ASP A 1 377 ? 5.837 25.785 3.398 1.00 45.03 377 ASP A C 1
ATOM 2942 O O . ASP A 1 377 ? 5.465 26.133 4.516 1.00 45.03 377 ASP A O 1
ATOM 2946 N N . GLU A 1 378 ? 6.458 24.633 3.149 1.00 54.53 378 GLU A N 1
ATOM 2947 C CA . GLU A 1 378 ? 6.860 23.599 4.121 1.00 54.53 378 GLU A CA 1
ATOM 2948 C C . GLU A 1 378 ? 5.785 23.169 5.143 1.00 54.53 378 GLU A C 1
ATOM 2950 O O . GLU A 1 378 ? 6.086 22.569 6.175 1.00 54.53 378 GLU A O 1
ATOM 2955 N N . ALA A 1 379 ? 4.511 23.437 4.846 1.00 59.03 379 ALA A N 1
ATOM 2956 C CA . ALA A 1 379 ? 3.390 23.173 5.732 1.00 59.03 379 ALA A CA 1
ATOM 2957 C C . ALA A 1 379 ? 2.673 21.866 5.368 1.00 59.03 379 ALA A C 1
ATOM 2959 O O . ALA A 1 379 ? 2.145 21.702 4.263 1.00 59.03 379 ALA A O 1
ATOM 2960 N N . LYS A 1 380 ? 2.568 20.964 6.348 1.00 69.62 380 LYS A N 1
ATOM 2961 C CA . LYS A 1 380 ? 1.591 19.870 6.322 1.00 69.62 380 LYS A CA 1
ATOM 2962 C C . LYS A 1 380 ? 0.169 20.450 6.506 1.00 69.62 380 LYS A C 1
ATOM 2964 O O . LYS A 1 380 ? 0.008 21.432 7.237 1.00 69.62 380 LYS A O 1
ATOM 2969 N N . PRO A 1 381 ? -0.881 19.863 5.898 1.00 77.38 381 PRO A N 1
ATOM 2970 C CA . PRO A 1 381 ? -2.230 20.445 5.903 1.00 77.38 381 PRO A CA 1
ATOM 2971 C C . PRO A 1 381 ? -2.959 20.325 7.256 1.00 77.38 381 PRO A C 1
ATOM 2973 O O . PRO A 1 381 ? -4.042 20.870 7.433 1.00 77.38 381 PRO A O 1
ATOM 2976 N N . TRP A 1 382 ? -2.358 19.638 8.226 1.00 84.06 382 TRP A N 1
ATOM 2977 C CA . TRP A 1 382 ? -2.906 19.286 9.541 1.00 84.06 382 TRP A CA 1
ATOM 2978 C C . TRP A 1 382 ? -3.245 20.474 10.458 1.00 84.06 382 TRP A C 1
ATOM 2980 O O . TRP A 1 382 ? -3.976 20.310 11.431 1.00 84.06 382 TRP A O 1
ATOM 2990 N N . ASN A 1 383 ? -2.752 21.671 10.129 1.00 81.56 383 ASN A N 1
ATOM 2991 C CA . ASN A 1 383 ? -3.103 22.925 10.803 1.00 81.56 383 ASN A CA 1
ATOM 2992 C C . ASN A 1 383 ? -4.434 23.532 10.319 1.00 81.56 383 ASN A C 1
ATOM 2994 O O . ASN A 1 383 ? -4.988 24.408 10.985 1.00 81.56 383 ASN A O 1
ATOM 2998 N N . GLU A 1 384 ? -4.948 23.111 9.159 1.00 77.88 384 GLU A N 1
ATOM 2999 C CA . GLU A 1 384 ? -6.189 23.650 8.606 1.00 77.88 384 GLU A CA 1
ATOM 3000 C C . GLU A 1 384 ? -7.406 23.155 9.387 1.00 77.88 384 GLU A C 1
ATOM 3002 O O . GLU A 1 384 ? -7.551 21.967 9.674 1.00 77.88 384 GLU A O 1
ATOM 3007 N N . ARG A 1 385 ? -8.324 24.077 9.704 1.00 82.69 385 ARG A N 1
ATOM 3008 C CA . ARG A 1 385 ? -9.554 23.759 10.442 1.00 82.69 385 ARG A CA 1
ATOM 3009 C C . ARG A 1 385 ? -10.372 22.719 9.674 1.00 82.69 385 ARG A C 1
ATOM 3011 O O . ARG A 1 385 ? -10.896 23.051 8.605 1.00 82.69 385 ARG A O 1
ATOM 3018 N N . CYS A 1 386 ? -10.549 21.526 10.235 1.00 86.81 386 CYS A N 1
ATOM 3019 C CA . CYS A 1 386 ? -11.267 20.413 9.612 1.00 86.81 386 CYS A CA 1
ATOM 3020 C C . CYS A 1 386 ? -12.156 19.654 10.603 1.00 86.81 386 CYS A C 1
ATOM 3022 O O . CYS A 1 386 ? -11.901 19.642 11.801 1.00 86.81 386 CYS A O 1
ATOM 3024 N N . ASP A 1 387 ? -13.181 18.989 10.082 1.00 90.88 387 ASP A N 1
ATOM 3025 C CA . ASP A 1 387 ? -14.006 18.011 10.793 1.00 90.88 387 ASP A CA 1
ATOM 3026 C C . ASP A 1 387 ? -13.495 16.577 10.547 1.00 90.88 387 ASP A C 1
ATOM 3028 O O . ASP A 1 387 ? -13.537 15.742 11.457 1.00 90.88 387 ASP A O 1
ATOM 3032 N N . VAL A 1 388 ? -12.991 16.310 9.331 1.00 94.44 388 VAL A N 1
ATOM 3033 C CA . VAL A 1 388 ? -12.494 15.000 8.873 1.00 94.44 388 VAL A CA 1
ATOM 3034 C C . VAL A 1 388 ? -11.116 15.142 8.211 1.00 94.44 388 VAL A C 1
ATOM 3036 O O . VAL A 1 388 ? -10.895 16.087 7.451 1.00 94.44 388 VAL A O 1
ATOM 3039 N N . ALA A 1 389 ? -10.204 14.200 8.462 1.00 94.00 389 ALA A N 1
ATOM 3040 C CA . ALA A 1 389 ? -8.871 14.150 7.854 1.00 94.00 389 ALA A CA 1
ATOM 3041 C C . ALA A 1 389 ? -8.619 12.832 7.095 1.00 94.00 389 ALA A C 1
ATOM 3043 O O . ALA A 1 389 ? -8.985 11.762 7.574 1.00 94.00 389 ALA A O 1
ATOM 3044 N N . PHE A 1 390 ? -7.955 12.916 5.941 1.00 93.00 390 PHE A N 1
ATOM 3045 C CA . PHE A 1 390 ? -7.627 11.805 5.043 1.00 93.00 390 PHE A CA 1
ATOM 3046 C C . PHE A 1 390 ? -6.122 11.818 4.694 1.00 93.00 390 PHE A C 1
ATOM 3048 O O . PHE A 1 390 ? -5.733 12.420 3.686 1.00 93.00 390 PHE A O 1
ATOM 3055 N N . PRO A 1 391 ? -5.243 11.211 5.514 1.00 89.69 391 PRO A N 1
ATOM 3056 C CA . PRO A 1 391 ? -3.849 10.992 5.136 1.00 89.69 391 PRO A CA 1
ATOM 3057 C C . PRO A 1 391 ? -3.728 9.936 4.034 1.00 89.69 391 PRO A C 1
ATOM 3059 O O . PRO A 1 391 ? -4.140 8.788 4.213 1.00 89.69 391 PRO A O 1
ATOM 3062 N N . CYS A 1 392 ? -3.224 10.336 2.866 1.00 80.00 392 CYS A N 1
ATOM 3063 C CA . CYS A 1 392 ? -3.133 9.492 1.668 1.00 80.00 392 CYS A CA 1
ATOM 3064 C C . CYS A 1 392 ? -1.796 9.653 0.911 1.00 80.00 392 CYS A C 1
ATOM 3066 O O . CYS A 1 392 ? -1.726 9.313 -0.272 1.00 80.00 392 CYS A O 1
ATOM 3068 N N . ALA A 1 393 ? -0.743 10.187 1.543 1.00 69.50 393 ALA A N 1
ATOM 3069 C CA . ALA A 1 393 ? 0.532 10.480 0.884 1.00 69.50 393 ALA A CA 1
ATOM 3070 C C . ALA A 1 393 ? 1.599 9.396 1.111 1.00 69.50 393 ALA A C 1
ATOM 3072 O O . ALA A 1 393 ? 2.177 8.896 0.144 1.00 69.50 393 ALA A O 1
ATOM 3073 N N . CYS A 1 394 ? 1.896 9.046 2.366 1.00 71.38 394 CYS A N 1
ATOM 3074 C CA . CYS A 1 394 ? 2.894 8.023 2.706 1.00 71.38 394 CYS A CA 1
ATOM 3075 C C . CYS A 1 394 ? 2.741 7.498 4.143 1.00 71.38 394 CYS A C 1
ATOM 3077 O O . CYS A 1 394 ? 1.947 8.019 4.920 1.00 71.38 394 CYS A O 1
ATOM 3079 N N . GLN A 1 395 ? 3.521 6.468 4.485 1.00 74.94 395 GLN A N 1
ATOM 3080 C CA . GLN A 1 395 ? 3.669 5.985 5.863 1.00 74.94 395 GLN A CA 1
ATOM 3081 C C . GLN A 1 395 ? 4.275 7.071 6.773 1.00 74.94 395 GLN A C 1
ATOM 3083 O O . GLN A 1 395 ? 5.108 7.856 6.307 1.00 74.94 395 GLN A O 1
ATOM 3088 N N . ASN A 1 396 ? 3.896 7.083 8.054 1.00 80.19 396 ASN A N 1
ATOM 3089 C CA . ASN A 1 396 ? 4.394 7.992 9.097 1.00 80.19 396 ASN A CA 1
ATOM 3090 C C . ASN A 1 396 ? 4.405 9.489 8.679 1.00 80.19 396 ASN A C 1
ATOM 3092 O O . ASN A 1 396 ? 5.348 10.225 8.972 1.00 80.19 396 ASN A O 1
ATOM 3096 N N . GLU A 1 397 ? 3.370 9.951 7.965 1.00 81.94 397 GLU A N 1
ATOM 3097 C CA . GLU A 1 397 ? 3.222 11.351 7.537 1.00 81.94 397 GLU A CA 1
ATOM 3098 C C . GLU A 1 397 ? 2.609 12.282 8.602 1.00 81.94 397 GLU A C 1
ATOM 3100 O O . GLU A 1 397 ? 2.819 13.499 8.535 1.00 81.94 397 GLU A O 1
ATOM 3105 N N . ILE A 1 398 ? 1.887 11.719 9.580 1.00 89.31 398 ILE A N 1
ATOM 3106 C CA . ILE A 1 398 ? 1.356 12.407 10.766 1.00 89.31 398 ILE A CA 1
ATOM 3107 C C . ILE A 1 398 ? 2.188 11.985 11.979 1.00 89.31 398 ILE A C 1
ATOM 3109 O O . ILE A 1 398 ? 2.122 10.834 12.414 1.00 89.31 398 ILE A O 1
ATOM 3113 N N . ASP A 1 399 ? 2.936 12.932 12.538 1.00 92.81 399 ASP A N 1
ATOM 3114 C CA . ASP A 1 399 ? 3.681 12.761 13.788 1.00 92.81 399 ASP A CA 1
ATOM 3115 C C . ASP A 1 399 ? 2.896 13.273 15.017 1.00 92.81 399 ASP A C 1
ATOM 3117 O O . ASP A 1 399 ? 1.741 13.702 14.928 1.00 92.81 399 ASP A O 1
ATOM 3121 N N . GLN A 1 400 ? 3.507 13.205 16.204 1.00 94.75 400 GLN A N 1
ATOM 3122 C CA . GLN A 1 400 ? 2.874 13.644 17.450 1.00 94.75 400 GLN A CA 1
ATOM 3123 C C . GLN A 1 400 ? 2.453 15.126 17.425 1.00 94.75 400 GLN A C 1
ATOM 3125 O O . GLN A 1 400 ? 1.411 15.472 17.986 1.00 94.75 400 GLN A O 1
ATOM 3130 N N . ALA A 1 401 ? 3.240 16.005 16.796 1.00 94.25 401 ALA A N 1
ATOM 3131 C CA . ALA A 1 401 ? 2.923 17.428 16.718 1.00 94.25 401 ALA A CA 1
ATOM 3132 C C . ALA A 1 401 ? 1.765 17.668 15.740 1.00 94.25 401 ALA A C 1
ATOM 3134 O O . ALA A 1 401 ? 0.840 18.417 16.053 1.00 94.25 401 ALA A O 1
ATOM 3135 N N . ASP A 1 402 ? 1.751 16.961 14.610 1.00 93.62 402 ASP A N 1
ATOM 3136 C CA . ASP A 1 402 ? 0.633 16.984 13.663 1.00 93.62 402 ASP A CA 1
ATOM 3137 C C . ASP A 1 402 ? -0.680 16.489 14.271 1.00 93.62 402 ASP A C 1
ATOM 3139 O O . ASP A 1 402 ? -1.734 17.076 14.030 1.00 93.62 402 ASP A O 1
ATOM 3143 N N . ALA A 1 403 ? -0.630 15.434 15.088 1.00 94.94 403 ALA A N 1
ATOM 3144 C CA . ALA A 1 403 ? -1.798 14.937 15.805 1.00 94.94 403 ALA A CA 1
ATOM 3145 C C . ALA A 1 403 ? -2.361 15.989 16.775 1.00 94.94 403 ALA A C 1
ATOM 3147 O O . ALA A 1 403 ? -3.576 16.181 16.836 1.00 94.94 403 ALA A O 1
ATOM 3148 N N . ILE A 1 404 ? -1.495 16.718 17.491 1.00 95.62 404 ILE A N 1
ATOM 3149 C CA . ILE A 1 404 ? -1.906 17.850 18.338 1.00 95.62 404 ILE A CA 1
ATOM 3150 C C . ILE A 1 404 ? -2.545 18.954 17.480 1.00 95.62 404 ILE A C 1
ATOM 3152 O O . ILE A 1 404 ? -3.590 19.493 17.851 1.00 95.62 404 ILE A O 1
ATOM 3156 N N . ASN A 1 405 ? -1.969 19.259 16.315 1.00 93.50 405 ASN A N 1
ATOM 3157 C CA . ASN A 1 405 ? -2.506 20.256 15.389 1.00 93.50 405 ASN A CA 1
ATOM 3158 C C . ASN A 1 405 ? -3.895 19.860 14.856 1.00 93.50 405 ASN A C 1
ATOM 3160 O O . ASN A 1 405 ? -4.805 20.683 14.912 1.00 93.50 405 ASN A O 1
ATOM 3164 N N . LEU A 1 406 ? -4.106 18.597 14.468 1.00 93.31 406 LEU A N 1
ATOM 3165 C CA . LEU A 1 406 ? -5.415 18.061 14.062 1.00 93.31 406 LEU A CA 1
ATOM 3166 C C . LEU A 1 406 ? -6.469 18.147 15.173 1.00 93.31 406 LEU A C 1
ATOM 3168 O O . LEU A 1 406 ? -7.620 18.507 14.921 1.00 93.31 406 LEU A O 1
ATOM 3172 N N . VAL A 1 407 ? -6.093 17.841 16.417 1.00 95.12 407 VAL A N 1
ATOM 3173 C CA . VAL A 1 407 ? -6.990 17.989 17.576 1.00 95.12 407 VAL A CA 1
ATOM 3174 C C . VAL A 1 407 ? -7.397 19.455 17.755 1.00 95.12 407 VAL A C 1
ATOM 3176 O O . VAL A 1 407 ? -8.587 19.757 17.891 1.00 95.12 407 VAL A O 1
ATOM 3179 N N . ASN A 1 408 ? -6.427 20.370 17.689 1.00 94.50 408 ASN A N 1
ATOM 3180 C CA . ASN A 1 408 ? -6.648 21.812 17.810 1.00 94.50 408 ASN A CA 1
ATOM 3181 C C . ASN A 1 408 ? -7.439 22.399 16.627 1.00 94.50 408 ASN A C 1
ATOM 3183 O O . ASN A 1 408 ? -8.212 23.340 16.815 1.00 94.50 408 ASN A O 1
ATOM 3187 N N . SER A 1 409 ? -7.298 21.832 15.424 1.00 89.00 409 SER A N 1
ATOM 3188 C CA . SER A 1 409 ? -8.019 22.254 14.217 1.00 89.00 409 SER A CA 1
ATOM 3189 C C . SER A 1 409 ? -9.511 21.890 14.243 1.00 89.00 409 SER A C 1
ATOM 3191 O O . SER A 1 409 ? -10.288 22.386 13.423 1.00 89.00 409 SER A O 1
ATOM 3193 N N . GLY A 1 410 ? -9.938 21.081 15.220 1.00 92.25 410 GLY A N 1
ATOM 3194 C CA . GLY A 1 410 ? -11.328 20.675 15.415 1.00 92.25 410 GLY A CA 1
ATOM 3195 C C . GLY A 1 410 ? -11.673 19.299 14.849 1.00 92.25 410 GLY A C 1
ATOM 3196 O O . GLY A 1 410 ? -12.847 18.926 14.913 1.00 92.25 410 GLY A O 1
ATOM 3197 N N . CYS A 1 411 ? -10.685 18.535 14.367 1.00 94.94 411 CYS A N 1
ATOM 3198 C CA . CYS A 1 411 ? -10.899 17.223 13.762 1.00 94.94 411 CYS A CA 1
ATOM 3199 C C . CYS A 1 411 ? -11.655 16.269 14.705 1.00 94.94 411 CYS A C 1
ATOM 3201 O O . CYS A 1 411 ? -11.529 16.333 15.935 1.00 94.94 411 CYS A O 1
ATOM 3203 N N . ARG A 1 412 ? -12.491 15.396 14.135 1.00 93.62 412 ARG A N 1
ATOM 3204 C CA . ARG A 1 412 ? -13.293 14.398 14.867 1.00 93.62 412 ARG A CA 1
ATOM 3205 C C . ARG A 1 412 ? -13.155 12.989 14.308 1.00 93.62 412 ARG A C 1
ATOM 3207 O O . ARG A 1 412 ? -13.308 12.037 15.071 1.00 93.62 412 ARG A O 1
ATOM 3214 N N . VAL A 1 413 ? -12.863 12.866 13.016 1.00 95.44 413 VAL A N 1
ATOM 3215 C CA . VAL A 1 413 ? -12.695 11.585 12.327 1.00 95.44 413 VAL A CA 1
ATOM 3216 C C . VAL A 1 413 ? -11.443 11.645 11.455 1.00 95.44 413 VAL A C 1
ATOM 3218 O O . VAL A 1 413 ? -11.272 12.585 10.682 1.00 95.44 413 VAL A O 1
ATOM 3221 N N . LEU A 1 414 ? -10.577 10.644 11.559 1.00 95.88 414 LEU A N 1
ATOM 3222 C CA . LEU A 1 414 ? -9.418 10.460 10.693 1.00 95.88 414 LEU A CA 1
ATOM 3223 C C . LEU A 1 414 ? -9.563 9.134 9.945 1.00 95.88 414 LEU A C 1
ATOM 3225 O O . LEU A 1 414 ? -9.836 8.106 10.559 1.00 95.88 414 LEU A O 1
ATOM 3229 N N . ILE A 1 415 ? -9.404 9.165 8.626 1.00 95.25 415 ILE A N 1
ATOM 3230 C CA . ILE A 1 415 ? -9.597 8.020 7.737 1.00 95.25 415 ILE A CA 1
ATOM 3231 C C . ILE A 1 415 ? -8.282 7.731 7.019 1.00 95.25 415 ILE A C 1
ATOM 3233 O O . ILE A 1 415 ? -7.883 8.469 6.119 1.00 95.25 415 ILE A O 1
ATOM 3237 N N . GLU A 1 416 ? -7.592 6.673 7.428 1.00 91.75 416 GLU A N 1
ATOM 3238 C CA . GLU A 1 416 ? -6.272 6.342 6.897 1.00 91.75 416 GLU A CA 1
ATOM 3239 C C . GLU A 1 416 ? -6.359 5.787 5.467 1.00 91.75 416 GLU A C 1
ATOM 3241 O O . GLU A 1 416 ? -6.979 4.748 5.232 1.00 91.75 416 GLU A O 1
ATOM 3246 N N . GLY A 1 417 ? -5.743 6.483 4.506 1.00 83.06 417 GLY A N 1
ATOM 3247 C CA . GLY A 1 417 ? -5.733 6.106 3.089 1.00 83.06 417 GLY A CA 1
ATOM 3248 C C . GLY A 1 417 ? -4.408 5.540 2.578 1.00 83.06 417 GLY A C 1
ATOM 3249 O O . GLY A 1 417 ? -4.420 4.711 1.670 1.00 83.06 417 GLY A O 1
ATOM 3250 N N . SER A 1 418 ? -3.275 5.951 3.150 1.00 78.62 418 SER A N 1
ATOM 3251 C CA . SER A 1 418 ? -1.983 5.261 3.009 1.00 78.62 418 SER A CA 1
ATOM 3252 C C . SER A 1 418 ? -1.832 4.177 4.087 1.00 78.62 418 SER A C 1
ATOM 3254 O O . SER A 1 418 ? -2.520 4.206 5.104 1.00 78.62 418 SER A O 1
ATOM 3256 N N . ASN A 1 419 ? -0.936 3.209 3.878 1.00 77.44 419 ASN A N 1
ATOM 3257 C CA . ASN A 1 419 ? -0.619 2.210 4.905 1.00 77.44 419 ASN A CA 1
ATOM 3258 C C . ASN A 1 419 ? 0.180 2.881 6.039 1.00 77.44 419 ASN A C 1
ATOM 3260 O O . ASN A 1 419 ? 1.213 3.497 5.761 1.00 77.44 419 ASN A O 1
ATOM 3264 N N . MET A 1 420 ? -0.294 2.747 7.283 1.00 81.50 420 MET A N 1
ATOM 3265 C CA . MET A 1 420 ? 0.338 3.257 8.512 1.00 81.50 420 MET A CA 1
ATOM 3266 C C . MET A 1 420 ? 0.756 4.751 8.429 1.00 81.50 420 MET A C 1
ATOM 3268 O O . MET A 1 420 ? 1.947 5.072 8.476 1.00 81.50 420 MET A O 1
ATOM 3272 N N . PRO A 1 421 ? -0.191 5.699 8.253 1.00 85.06 421 PRO A N 1
ATOM 3273 C CA . PRO A 1 421 ? 0.114 7.125 8.078 1.00 85.06 421 PRO A CA 1
ATOM 3274 C C . PRO A 1 421 ? 0.498 7.846 9.371 1.00 85.06 421 PRO A C 1
ATOM 3276 O O . PRO A 1 421 ? 1.156 8.885 9.316 1.00 85.06 421 PRO A O 1
ATOM 3279 N N . CYS A 1 422 ? 0.056 7.348 10.522 1.00 88.75 422 CYS A N 1
ATOM 3280 C CA . CYS A 1 422 ? 0.288 7.952 11.827 1.00 88.75 422 CYS A CA 1
ATOM 3281 C C . CYS A 1 422 ? 1.423 7.227 12.554 1.00 88.75 422 CYS A C 1
ATOM 3283 O O . CYS A 1 422 ? 1.440 6.001 12.577 1.00 88.75 422 CYS A O 1
ATOM 3285 N N . THR A 1 423 ? 2.325 7.963 13.212 1.00 89.44 423 THR A N 1
ATOM 3286 C CA . THR A 1 423 ? 3.260 7.329 14.160 1.00 89.44 423 THR A CA 1
ATOM 3287 C C . THR A 1 423 ? 2.510 6.825 15.406 1.00 89.44 423 THR A C 1
ATOM 3289 O O . THR A 1 423 ? 1.416 7.324 15.707 1.00 89.44 423 THR A O 1
ATOM 3292 N N . PRO A 1 424 ? 3.074 5.892 16.196 1.00 86.25 424 PRO A N 1
ATOM 3293 C CA . PRO A 1 424 ? 2.415 5.387 17.401 1.00 86.25 424 PRO A CA 1
ATOM 3294 C C . PRO A 1 424 ? 2.058 6.504 18.396 1.00 86.25 424 PRO A C 1
ATOM 3296 O O . PRO A 1 424 ? 0.979 6.493 18.989 1.00 86.25 424 PRO A O 1
ATOM 3299 N N . GLU A 1 425 ? 2.913 7.521 18.528 1.00 91.31 425 GLU A N 1
ATOM 3300 C CA . GLU A 1 425 ? 2.694 8.689 19.389 1.00 91.31 425 GLU A CA 1
ATOM 3301 C C . GLU A 1 425 ? 1.558 9.584 18.872 1.00 91.31 425 GLU A C 1
ATOM 3303 O O . GLU A 1 425 ? 0.802 10.146 19.670 1.00 91.31 425 GLU A O 1
ATOM 3308 N N . ALA A 1 426 ? 1.413 9.700 17.547 1.00 93.62 426 ALA A N 1
ATOM 3309 C CA . ALA A 1 426 ? 0.308 10.408 16.910 1.00 93.62 426 ALA A CA 1
ATOM 3310 C C . ALA A 1 426 ? -1.028 9.710 17.202 1.00 93.62 426 ALA A C 1
ATOM 3312 O O . ALA A 1 426 ? -1.971 10.348 17.679 1.00 93.62 426 ALA A O 1
ATOM 3313 N N . VAL A 1 427 ? -1.091 8.388 17.005 1.00 90.81 427 VAL A N 1
ATOM 3314 C CA . VAL A 1 427 ? -2.268 7.562 17.326 1.00 90.81 427 VAL A CA 1
ATOM 3315 C C . VAL A 1 427 ? -2.664 7.717 18.798 1.00 90.81 427 VAL A C 1
ATOM 3317 O O . VAL A 1 427 ? -3.846 7.862 19.117 1.00 90.81 427 VAL A O 1
ATOM 3320 N N . ASP A 1 428 ? -1.686 7.756 19.701 1.00 91.00 428 ASP A N 1
ATOM 3321 C CA . ASP A 1 428 ? -1.902 7.938 21.134 1.00 91.00 428 ASP A CA 1
ATOM 3322 C C . ASP A 1 428 ? -2.519 9.302 21.489 1.00 91.00 428 ASP A C 1
ATOM 3324 O O . ASP A 1 428 ? -3.407 9.380 22.344 1.00 91.00 428 ASP A O 1
ATOM 3328 N N . VAL A 1 429 ? -2.086 10.383 20.829 1.00 95.62 429 VAL A N 1
ATOM 3329 C CA . VAL A 1 429 ? -2.674 11.726 20.982 1.00 95.62 429 VAL A CA 1
ATOM 3330 C C . VAL A 1 429 ? -4.113 11.749 20.465 1.00 95.62 429 VAL A C 1
ATOM 3332 O O . VAL A 1 429 ? -5.015 12.181 21.187 1.00 95.62 429 VAL A O 1
ATOM 3335 N N . LEU A 1 430 ? -4.343 11.241 19.251 1.00 94.81 430 LEU A N 1
ATOM 3336 C CA . LEU A 1 430 ? -5.664 11.206 18.615 1.00 94.81 430 LEU A CA 1
ATOM 3337 C C . LEU A 1 430 ? -6.678 10.417 19.465 1.00 94.81 430 LEU A C 1
ATOM 3339 O O . LEU A 1 430 ? -7.787 10.896 19.714 1.00 94.81 430 LEU A O 1
ATOM 3343 N N . ARG A 1 431 ? -6.274 9.252 19.997 1.00 91.62 431 ARG A N 1
ATOM 3344 C CA . ARG A 1 431 ? -7.091 8.434 20.913 1.00 91.62 431 ARG A CA 1
ATOM 3345 C C . ARG A 1 431 ? -7.416 9.167 22.216 1.00 91.62 431 ARG A C 1
ATOM 3347 O O . ARG A 1 431 ? -8.575 9.178 22.622 1.00 91.62 431 ARG A O 1
ATOM 3354 N N . LYS A 1 432 ? -6.434 9.814 22.859 1.00 94.19 432 LYS A N 1
ATOM 3355 C CA . LYS A 1 432 ? -6.648 10.602 24.097 1.00 94.19 432 LYS A CA 1
ATOM 3356 C C . LYS A 1 432 ? -7.597 11.787 23.876 1.00 94.19 432 LYS A C 1
ATOM 3358 O O . LYS A 1 432 ? -8.329 12.157 24.791 1.00 94.19 432 LYS A O 1
ATOM 3363 N N . ALA A 1 433 ? -7.628 12.341 22.665 1.00 95.44 433 ALA A N 1
ATOM 3364 C CA . ALA A 1 433 ? -8.553 13.397 22.257 1.00 95.44 433 ALA A CA 1
ATOM 3365 C C . ALA A 1 433 ? -9.950 12.898 21.822 1.00 95.44 433 ALA A C 1
ATOM 3367 O O . ALA A 1 433 ? -10.811 13.718 21.504 1.00 95.44 433 ALA A O 1
ATOM 3368 N N . ASN A 1 434 ? -10.203 11.582 21.833 1.00 94.00 434 ASN A N 1
ATOM 3369 C CA . ASN A 1 434 ? -11.423 10.940 21.323 1.00 94.00 434 ASN A CA 1
ATOM 3370 C C . ASN A 1 434 ? -11.706 11.222 19.831 1.00 94.00 434 ASN A C 1
ATOM 3372 O O . ASN A 1 434 ? -12.867 11.290 19.421 1.00 94.00 434 ASN A O 1
ATOM 3376 N N . ILE A 1 435 ? -10.661 11.372 19.010 1.00 94.56 435 ILE A N 1
ATOM 3377 C CA . ILE A 1 435 ? -10.802 11.331 17.549 1.00 94.56 435 ILE A CA 1
ATOM 3378 C C . ILE A 1 435 ? -10.995 9.872 17.130 1.00 94.56 435 ILE A C 1
ATOM 3380 O O . ILE A 1 435 ? -10.232 8.993 17.535 1.00 94.56 435 ILE A O 1
ATOM 3384 N N . LEU A 1 436 ? -12.021 9.610 16.318 1.00 93.06 436 LEU A N 1
ATOM 3385 C CA . LEU A 1 436 ? -12.244 8.282 15.755 1.00 93.06 436 LEU A CA 1
ATOM 3386 C C . LEU A 1 436 ? -11.285 8.062 14.583 1.00 93.06 436 LEU A C 1
ATOM 3388 O O . LEU A 1 436 ? -11.257 8.868 13.657 1.00 93.06 436 LEU A O 1
ATOM 3392 N N . ILE A 1 437 ? -10.525 6.970 14.614 1.00 91.94 437 ILE A N 1
ATOM 3393 C CA . ILE A 1 437 ? -9.582 6.596 13.553 1.00 91.94 437 ILE A CA 1
ATOM 3394 C C . ILE A 1 437 ? -10.146 5.380 12.816 1.00 91.94 437 ILE A C 1
ATOM 3396 O O . ILE A 1 437 ? -10.390 4.348 13.445 1.00 91.94 437 ILE A O 1
ATOM 3400 N N . ALA A 1 438 ? -10.336 5.485 11.501 1.00 90.69 438 ALA A N 1
ATOM 3401 C CA . ALA A 1 438 ? -10.557 4.331 10.638 1.00 90.69 438 ALA A CA 1
ATOM 3402 C C . ALA A 1 438 ? -9.202 3.802 10.148 1.00 90.69 438 ALA A C 1
ATOM 3404 O O . ALA A 1 438 ? -8.522 4.526 9.417 1.00 90.69 438 ALA A O 1
ATOM 3405 N N . PRO A 1 439 ? -8.804 2.573 10.521 1.00 86.31 439 PRO A N 1
ATOM 3406 C CA . PRO A 1 439 ? -7.505 2.035 10.146 1.00 86.31 439 PRO A CA 1
ATOM 3407 C C . PRO A 1 439 ? -7.438 1.713 8.649 1.00 86.31 439 PRO A C 1
ATOM 3409 O O . PRO A 1 439 ? -8.412 1.209 8.074 1.00 86.31 439 PRO A O 1
ATOM 3412 N N . ALA A 1 440 ? -6.268 1.908 8.037 1.00 81.88 440 ALA A N 1
ATOM 3413 C CA . ALA A 1 440 ? -6.056 1.716 6.595 1.00 81.88 440 ALA A CA 1
ATOM 3414 C C . ALA A 1 440 ? -6.420 0.300 6.109 1.00 81.88 440 ALA A C 1
ATOM 3416 O O . ALA A 1 440 ? -6.934 0.119 5.001 1.00 81.88 440 ALA A O 1
ATOM 3417 N N . MET A 1 441 ? -6.216 -0.706 6.969 1.00 79.50 441 MET A N 1
ATOM 3418 C CA . MET A 1 441 ? -6.594 -2.104 6.726 1.00 79.50 441 MET A CA 1
ATOM 3419 C C . MET A 1 441 ? -8.098 -2.300 6.478 1.00 79.50 441 MET A C 1
ATOM 3421 O O . MET A 1 441 ? -8.463 -3.218 5.751 1.00 79.50 441 MET A O 1
ATOM 3425 N N . ALA A 1 442 ? -8.964 -1.460 7.054 1.00 79.94 442 ALA A N 1
ATOM 3426 C CA . ALA A 1 442 ? -10.413 -1.531 6.862 1.00 79.94 442 ALA A CA 1
ATOM 3427 C C . ALA A 1 442 ? -10.906 -0.492 5.842 1.00 79.94 442 ALA A C 1
ATOM 3429 O O . ALA A 1 442 ? -11.623 -0.835 4.904 1.00 79.94 442 ALA A O 1
ATOM 3430 N N . ALA A 1 443 ? -10.498 0.771 5.992 1.00 76.56 443 ALA A N 1
ATOM 3431 C CA . ALA A 1 443 ? -11.003 1.867 5.165 1.00 76.56 443 ALA A CA 1
ATOM 3432 C C . ALA A 1 443 ? -10.453 1.822 3.726 1.00 76.56 443 ALA A C 1
ATOM 3434 O O . ALA A 1 443 ? -11.187 2.042 2.763 1.00 76.56 443 ALA A O 1
ATOM 3435 N N . GLY A 1 444 ? -9.176 1.460 3.563 1.00 67.56 444 GLY A N 1
ATOM 3436 C CA . GLY A 1 444 ? -8.512 1.313 2.266 1.00 67.56 444 GLY A CA 1
ATOM 3437 C C . GLY A 1 444 ? -8.730 -0.047 1.592 1.00 67.56 444 GLY A C 1
ATOM 3438 O O . GLY A 1 444 ? -8.005 -0.379 0.650 1.00 67.56 444 GLY A O 1
ATOM 3439 N N . ALA A 1 445 ? -9.663 -0.873 2.079 1.00 67.69 445 ALA A N 1
ATOM 3440 C CA . ALA A 1 445 ? -9.898 -2.224 1.564 1.00 67.69 445 ALA A CA 1
ATOM 3441 C C . ALA A 1 445 ? -10.636 -2.258 0.210 1.00 67.69 445 ALA A C 1
ATOM 3443 O O . ALA A 1 445 ? -10.474 -3.223 -0.531 1.00 67.69 445 ALA A O 1
ATOM 3444 N N . GLY A 1 446 ? -11.349 -1.186 -0.166 1.00 61.41 446 GLY A N 1
ATOM 3445 C CA . GLY A 1 446 ? -12.114 -1.106 -1.421 1.00 61.41 446 GLY A CA 1
ATOM 3446 C C . GLY A 1 446 ? -11.308 -1.462 -2.678 1.00 61.41 446 GLY A C 1
ATOM 3447 O O . GLY A 1 446 ? -11.766 -2.259 -3.492 1.00 61.41 446 GLY A O 1
ATOM 3448 N N . GLY A 1 447 ? -10.066 -0.977 -2.795 1.00 57.34 447 GLY A N 1
ATOM 3449 C CA . GLY A 1 447 ? -9.190 -1.314 -3.925 1.00 57.34 447 GLY A CA 1
ATOM 3450 C C . GLY A 1 447 ? -8.751 -2.779 -3.991 1.00 57.34 447 GLY A C 1
ATOM 3451 O O . GLY A 1 447 ? -8.410 -3.249 -5.064 1.00 57.34 447 GLY A O 1
ATOM 3452 N N . ALA A 1 448 ? -8.791 -3.524 -2.881 1.00 54.88 448 ALA A N 1
ATOM 3453 C CA . ALA A 1 448 ? -8.547 -4.968 -2.885 1.00 54.88 448 ALA A CA 1
ATOM 3454 C C . ALA A 1 448 ? -9.807 -5.781 -3.245 1.00 54.88 448 ALA A C 1
ATOM 3456 O O . ALA A 1 448 ? -9.701 -6.978 -3.510 1.00 54.88 448 ALA A O 1
ATOM 3457 N N . PHE A 1 449 ? -10.990 -5.154 -3.225 1.00 58.88 449 PHE A N 1
ATOM 3458 C CA . PHE A 1 449 ? -12.275 -5.817 -3.466 1.00 58.88 449 PHE A CA 1
ATOM 3459 C C . PHE A 1 449 ? -12.753 -5.697 -4.918 1.00 58.88 449 PHE A C 1
ATOM 3461 O O . PHE A 1 449 ? -13.353 -6.633 -5.434 1.00 58.88 449 PHE A O 1
ATOM 3468 N N . ASP A 1 450 ? -12.477 -4.568 -5.569 1.00 50.28 450 ASP A N 1
ATOM 3469 C CA . ASP A 1 450 ? -12.783 -4.335 -6.991 1.00 50.28 450 ASP A CA 1
ATOM 3470 C C . ASP A 1 450 ? -11.842 -5.141 -7.913 1.00 50.28 450 ASP A C 1
ATOM 3472 O O . ASP A 1 450 ? -12.221 -5.707 -8.933 1.00 50.28 450 ASP A O 1
ATOM 3476 N N . ASP A 1 451 ? -10.612 -5.330 -7.430 1.00 48.66 451 ASP A N 1
ATOM 3477 C CA . ASP A 1 451 ? -9.565 -6.238 -7.911 1.00 48.66 451 ASP A CA 1
ATOM 3478 C C . ASP A 1 451 ? -9.996 -7.728 -8.059 1.00 48.66 451 ASP A C 1
ATOM 3480 O O . ASP A 1 451 ? -9.176 -8.566 -8.455 1.00 48.66 451 ASP A O 1
ATOM 3484 N N . MET A 1 452 ? -11.236 -8.074 -7.690 1.00 48.09 452 MET A N 1
ATOM 3485 C CA . MET A 1 452 ? -11.771 -9.431 -7.503 1.00 48.09 452 MET A CA 1
ATOM 3486 C C . MET A 1 452 ? -13.170 -9.663 -8.118 1.00 48.09 452 MET A C 1
ATOM 3488 O O . MET A 1 452 ? -13.729 -10.737 -7.909 1.00 48.09 452 MET A O 1
ATOM 3492 N N . GLU A 1 453 ? -13.756 -8.710 -8.857 1.00 38.00 453 GLU A N 1
ATOM 3493 C CA . GLU A 1 453 ? -15.102 -8.870 -9.459 1.00 38.00 453 GLU A CA 1
ATOM 3494 C C . GLU A 1 453 ? -15.149 -9.766 -10.731 1.00 38.00 453 GLU A C 1
ATOM 3496 O O . GLU A 1 453 ? -16.151 -9.764 -11.448 1.00 38.00 453 GLU A O 1
ATOM 3501 N N . GLU A 1 454 ? -14.096 -10.555 -11.002 1.00 34.16 454 GLU A N 1
ATOM 3502 C CA . GLU A 1 454 ? -13.942 -11.450 -12.174 1.00 34.16 454 GLU A CA 1
ATOM 3503 C C . GLU A 1 454 ? -13.415 -12.856 -11.826 1.00 34.16 454 GLU A C 1
ATOM 3505 O O . GLU A 1 454 ? -12.363 -12.955 -11.149 1.00 34.16 454 GLU A O 1
#

Organism: Fagus sylvatica (NCBI:txid28930)